Protein AF-A0A1F6AMZ7-F1 (afdb_monomer_lite)

Sequence (471 aa):
MKKYFYLTILILAIAGVLDSAYLTYEHYVNSIPFCSTYFPFLDCGKVLRSQYSQVYGIPLAVLGLIHYFFLTVIIFITIIMSGRTRFRWILGYILIVQSAIGALVSVYLMYLQIFLIGSICLYCTLSAIISMTLFLLVQWKLSLERKEFFILTSGLIYQKIIKPVLFLINAEIIHETITTIGEILGMVGPAKWFIQYLMKTENPSLRQKIAGIDFPAPIGLSAGFDYEAKLTQILPSLGFGFGTVGTITNLPYEGNPPPLLGRLPKSRSLMVNKGFKNMGAKKIIEKLGKYNFDIPIGISIGRTNSRKLITLDESIIDIISAFSLFEKSSVKHAYYELNISCPNLYGSISFYPPGYLNLLLKALAKLDVKRPVFVKMPIEKSDEDVFKMLKVIVEFKFIKGVIFGNLQKDRKDPSLDQEEVRKFPVGNFSGKPCEKRSNELIKLCYKKYGKRLIIIGCGGVFSAEDAYQKI

Radius of gyration: 29.97 Å; chains: 1; bounding box: 65×43×90 Å

Structure (mmCIF, N/CA/C/O backbone):
data_AF-A0A1F6AMZ7-F1
#
_entry.id   AF-A0A1F6AMZ7-F1
#
loop_
_atom_site.group_PDB
_atom_site.id
_atom_site.type_symbol
_atom_site.label_atom_id
_atom_site.label_alt_id
_atom_site.label_comp_id
_atom_site.label_asym_id
_atom_site.label_entity_id
_atom_site.label_seq_id
_atom_site.pdbx_PDB_ins_code
_atom_site.Cartn_x
_atom_site.Cartn_y
_atom_site.Cartn_z
_atom_site.occupancy
_atom_site.B_iso_or_equiv
_atom_site.auth_seq_id
_atom_site.auth_comp_id
_atom_site.auth_asym_id
_atom_site.auth_atom_id
_atom_site.pdbx_PDB_model_num
ATOM 1 N N . MET A 1 1 ? -6.247 -12.306 -29.909 1.00 59.34 1 MET A N 1
ATOM 2 C CA . MET A 1 1 ? -5.557 -10.992 -29.852 1.00 59.34 1 MET A CA 1
ATOM 3 C C . MET A 1 1 ? -4.048 -11.086 -29.594 1.00 59.34 1 MET A C 1
ATOM 5 O O . MET A 1 1 ? -3.309 -10.554 -30.408 1.00 59.34 1 MET A O 1
ATOM 9 N N . LYS A 1 2 ? -3.546 -11.775 -28.548 1.00 73.69 2 LYS A N 1
ATOM 10 C CA . LYS A 1 2 ? -2.084 -11.837 -28.290 1.00 73.69 2 LYS A CA 1
ATOM 11 C C . LYS A 1 2 ? -1.262 -12.559 -29.385 1.00 73.69 2 LYS A C 1
ATOM 13 O O . LYS A 1 2 ? -0.133 -12.158 -29.624 1.00 73.69 2 LYS A O 1
ATOM 18 N N . LYS A 1 3 ? -1.817 -13.559 -30.090 1.00 79.88 3 LYS A N 1
ATOM 19 C CA . LYS A 1 3 ? -1.114 -14.290 -31.173 1.00 79.88 3 LYS A CA 1
ATOM 20 C C . LYS A 1 3 ? -0.708 -13.384 -32.346 1.00 79.88 3 LYS A C 1
ATOM 22 O O . LYS A 1 3 ? 0.444 -13.413 -32.756 1.00 79.88 3 LYS A O 1
ATOM 27 N N . TYR A 1 4 ? -1.629 -12.547 -32.830 1.00 88.12 4 TYR A N 1
ATOM 28 C CA . TYR A 1 4 ? -1.349 -11.600 -33.915 1.00 88.12 4 TYR A CA 1
ATOM 29 C C . TYR A 1 4 ? -0.298 -10.564 -33.516 1.00 88.12 4 TYR A C 1
ATOM 31 O O . TYR A 1 4 ? 0.581 -10.272 -34.310 1.00 88.12 4 TYR A O 1
ATOM 39 N N . PHE A 1 5 ? -0.323 -10.091 -32.265 1.00 92.94 5 PHE A N 1
ATOM 40 C CA . PHE A 1 5 ? 0.708 -9.189 -31.749 1.00 92.94 5 PHE A CA 1
ATOM 41 C C . PHE A 1 5 ? 2.119 -9.787 -31.855 1.00 92.94 5 PHE A C 1
ATOM 43 O O . PHE A 1 5 ? 2.998 -9.138 -32.415 1.00 92.94 5 PHE A O 1
ATOM 50 N N . TYR A 1 6 ? 2.328 -11.017 -31.365 1.00 92.69 6 TYR A N 1
ATOM 51 C CA . TYR A 1 6 ? 3.646 -11.659 -31.442 1.00 92.69 6 TYR A CA 1
ATOM 52 C C . TYR A 1 6 ? 4.086 -11.917 -32.886 1.00 92.69 6 TYR A C 1
ATOM 54 O O . TYR A 1 6 ? 5.260 -11.756 -33.194 1.00 92.69 6 TYR A O 1
ATOM 62 N N . LEU A 1 7 ? 3.152 -12.257 -33.780 1.00 94.12 7 LEU A N 1
ATOM 63 C CA . LEU A 1 7 ? 3.449 -12.410 -35.203 1.00 94.12 7 LEU A CA 1
ATOM 64 C C . LEU A 1 7 ? 3.881 -11.080 -35.843 1.00 94.12 7 LEU A C 1
ATOM 66 O O . LEU A 1 7 ? 4.861 -11.053 -36.577 1.00 94.12 7 LEU A O 1
ATOM 70 N N . THR A 1 8 ? 3.203 -9.972 -35.533 1.00 95.81 8 THR A N 1
ATOM 71 C CA . THR A 1 8 ? 3.568 -8.643 -36.047 1.00 95.81 8 THR A CA 1
ATOM 72 C C . THR A 1 8 ? 4.978 -8.240 -35.624 1.00 95.81 8 THR A C 1
ATOM 74 O O . THR A 1 8 ? 5.777 -7.845 -36.468 1.00 95.81 8 THR A O 1
ATOM 77 N N . ILE A 1 9 ? 5.314 -8.367 -34.335 1.00 96.75 9 ILE A N 1
ATOM 78 C CA . ILE A 1 9 ? 6.665 -8.018 -33.869 1.00 96.75 9 ILE A CA 1
ATOM 79 C C . ILE A 1 9 ? 7.727 -9.000 -34.384 1.00 96.75 9 ILE A C 1
ATOM 81 O O . ILE A 1 9 ? 8.869 -8.595 -34.572 1.00 96.75 9 ILE A O 1
ATOM 85 N N . LEU A 1 10 ? 7.364 -10.258 -34.670 1.00 97.25 10 LEU A N 1
ATOM 86 C CA . LEU A 1 10 ? 8.264 -11.222 -35.305 1.00 97.25 10 LEU A CA 1
ATOM 87 C C . LEU A 1 10 ? 8.623 -10.792 -36.731 1.00 97.25 10 LEU A C 1
ATOM 89 O O . LEU A 1 10 ? 9.796 -10.794 -37.085 1.00 97.25 10 LEU A O 1
ATOM 93 N N . ILE A 1 11 ? 7.632 -10.382 -37.529 1.00 97.94 11 ILE A N 1
ATOM 94 C CA . ILE A 1 11 ? 7.850 -9.898 -38.901 1.00 97.94 11 ILE A CA 1
ATOM 95 C C . ILE A 1 11 ? 8.767 -8.670 -38.894 1.00 97.94 11 ILE A C 1
ATOM 97 O O . ILE A 1 11 ? 9.718 -8.614 -39.668 1.00 97.94 11 ILE A O 1
ATOM 101 N N . LEU A 1 12 ? 8.522 -7.714 -37.992 1.00 97.81 12 LEU A N 1
ATOM 102 C CA . LEU A 1 12 ? 9.370 -6.528 -37.841 1.00 97.81 12 LEU A CA 1
ATOM 103 C C . LEU A 1 12 ? 10.809 -6.889 -37.443 1.00 97.81 12 LEU A C 1
ATOM 105 O O . LEU A 1 12 ? 11.751 -6.349 -38.015 1.00 97.81 12 LEU A O 1
ATOM 109 N N . ALA A 1 13 ? 10.988 -7.815 -36.496 1.00 97.94 13 ALA A N 1
ATOM 110 C CA . ALA A 1 13 ? 12.316 -8.265 -36.084 1.00 97.94 13 ALA A CA 1
ATOM 111 C C . ALA A 1 13 ? 13.064 -8.966 -37.231 1.00 97.94 13 ALA A C 1
ATOM 113 O O . ALA A 1 13 ? 14.236 -8.675 -37.450 1.00 97.94 13 ALA A O 1
ATOM 114 N N . ILE A 1 14 ? 12.383 -9.810 -38.015 1.00 98.38 14 ILE A N 1
ATOM 115 C CA . ILE A 1 14 ? 12.956 -10.445 -39.213 1.00 98.38 14 ILE A CA 1
ATOM 116 C C . ILE A 1 14 ? 13.334 -9.392 -40.261 1.00 98.38 14 ILE A C 1
ATOM 118 O O . ILE A 1 14 ? 14.411 -9.480 -40.842 1.00 98.38 14 ILE A O 1
ATOM 122 N N . ALA A 1 15 ? 12.504 -8.369 -40.479 1.00 98.25 15 ALA A N 1
ATOM 123 C CA . ALA A 1 15 ? 12.845 -7.274 -41.386 1.00 98.25 15 ALA A CA 1
ATOM 124 C C . ALA A 1 15 ? 14.123 -6.543 -40.933 1.00 98.25 15 ALA A C 1
ATOM 126 O O . ALA A 1 15 ? 14.990 -6.264 -41.755 1.00 98.25 15 ALA A O 1
ATOM 127 N N . GLY A 1 16 ? 14.281 -6.319 -39.623 1.00 97.94 16 GLY A N 1
ATOM 128 C CA . GLY A 1 16 ? 15.509 -5.768 -39.042 1.00 97.94 16 GLY A CA 1
ATOM 129 C C . GLY A 1 16 ? 16.733 -6.677 -39.223 1.00 97.94 16 GLY A C 1
ATOM 130 O O . GLY A 1 16 ? 17.822 -6.179 -39.509 1.00 97.94 16 GLY A O 1
ATOM 131 N N . VAL A 1 17 ? 16.561 -8.005 -39.121 1.00 98.44 17 VAL A N 1
ATOM 132 C CA . VAL A 1 17 ? 17.614 -8.988 -39.444 1.00 98.44 17 VAL A CA 1
ATOM 133 C C . VAL A 1 17 ? 18.046 -8.851 -40.900 1.00 98.44 17 VAL A C 1
ATOM 135 O O . VAL A 1 17 ? 19.241 -8.780 -41.157 1.00 98.44 17 VAL A O 1
ATOM 138 N N . LEU A 1 18 ? 17.099 -8.795 -41.842 1.00 98.12 18 LEU A N 1
ATOM 139 C CA . LEU A 1 18 ? 17.401 -8.687 -43.273 1.00 98.12 18 LEU A CA 1
ATOM 140 C C . LEU A 1 18 ? 18.119 -7.372 -43.608 1.00 98.12 18 LEU A C 1
ATOM 142 O O . LEU A 1 18 ? 19.132 -7.396 -44.301 1.00 98.12 18 LEU A O 1
ATOM 146 N N . ASP A 1 19 ? 17.634 -6.252 -43.067 1.00 96.56 19 ASP A N 1
ATOM 147 C CA . ASP A 1 19 ? 18.246 -4.927 -43.216 1.00 96.56 19 ASP A CA 1
ATOM 148 C C . ASP A 1 19 ? 19.687 -4.902 -42.682 1.00 96.56 19 ASP A C 1
ATOM 150 O O . ASP A 1 19 ? 20.627 -4.533 -43.389 1.00 96.56 19 ASP A O 1
ATOM 154 N N . SER A 1 20 ? 19.888 -5.391 -41.455 1.00 96.56 20 SER A N 1
ATOM 155 C CA . SER A 1 20 ? 21.212 -5.402 -40.827 1.00 96.56 20 SER A CA 1
ATOM 156 C C . SER A 1 20 ? 22.161 -6.395 -41.499 1.00 96.56 20 SER A C 1
ATOM 158 O O . SER A 1 20 ? 23.334 -6.085 -41.670 1.00 96.56 20 SER A O 1
ATOM 160 N N . ALA A 1 21 ? 21.668 -7.561 -41.932 1.00 97.00 21 ALA A N 1
ATOM 161 C CA . ALA A 1 21 ? 22.461 -8.545 -42.666 1.00 97.00 21 ALA A CA 1
ATOM 162 C C . ALA A 1 21 ? 22.938 -7.997 -44.016 1.00 97.00 21 ALA A C 1
ATOM 164 O O . ALA A 1 21 ? 24.099 -8.198 -44.373 1.00 97.00 21 ALA A O 1
ATOM 165 N N . TYR A 1 22 ? 22.075 -7.271 -44.733 1.00 95.19 22 TYR A N 1
ATOM 166 C CA . TYR A 1 22 ? 22.444 -6.601 -45.976 1.00 95.19 22 TYR A CA 1
ATOM 167 C C . TYR A 1 22 ? 23.560 -5.571 -45.744 1.00 95.19 22 TYR A C 1
ATOM 169 O O . TYR A 1 22 ? 24.599 -5.631 -46.399 1.00 95.19 22 TYR A O 1
ATOM 177 N N . LEU A 1 23 ? 23.409 -4.692 -44.747 1.00 93.50 23 LEU A N 1
ATOM 178 C CA . LEU A 1 23 ? 24.445 -3.714 -44.399 1.00 93.50 23 LEU A CA 1
ATOM 179 C C . LEU A 1 23 ? 25.755 -4.362 -43.927 1.00 93.50 23 LEU A C 1
ATOM 181 O O . LEU A 1 23 ? 26.838 -3.861 -44.227 1.00 93.50 23 LEU A O 1
ATOM 185 N N . THR A 1 24 ? 25.674 -5.475 -43.195 1.00 94.31 24 THR A N 1
ATOM 186 C CA . THR A 1 24 ? 26.849 -6.256 -42.794 1.00 94.31 24 THR A CA 1
ATOM 187 C C . THR A 1 24 ? 27.575 -6.815 -44.014 1.00 94.31 24 THR A C 1
ATOM 189 O O . THR A 1 24 ? 28.797 -6.702 -44.088 1.00 94.31 24 THR A O 1
ATOM 192 N N . TYR A 1 25 ? 26.846 -7.387 -44.973 1.00 94.38 25 TYR A N 1
ATOM 193 C CA . TYR A 1 25 ? 27.423 -7.911 -46.209 1.00 94.38 25 TYR A CA 1
ATOM 194 C C . TYR A 1 25 ? 28.132 -6.812 -47.013 1.00 94.38 25 TYR A C 1
ATOM 196 O O . TYR A 1 25 ? 29.305 -6.960 -47.353 1.00 94.38 25 TYR A O 1
ATOM 204 N N . GLU A 1 26 ? 27.461 -5.679 -47.236 1.00 90.19 26 GLU A N 1
ATOM 205 C CA . GLU A 1 26 ? 28.018 -4.533 -47.971 1.00 90.19 26 GLU A CA 1
ATOM 206 C C . GLU A 1 26 ? 29.304 -4.000 -47.319 1.00 90.19 26 GLU A C 1
ATOM 208 O O . GLU A 1 26 ? 30.283 -3.706 -48.009 1.00 90.19 26 GLU A O 1
ATOM 213 N N . HIS A 1 27 ? 29.339 -3.941 -45.981 1.00 89.19 27 HIS A N 1
ATOM 214 C CA . HIS A 1 27 ? 30.523 -3.518 -45.234 1.00 89.19 27 HIS A CA 1
ATOM 215 C C . HIS A 1 27 ? 31.737 -4.417 -45.505 1.00 89.19 27 HIS A C 1
ATOM 217 O O . HIS A 1 27 ? 32.823 -3.910 -45.776 1.00 89.19 27 HIS A O 1
ATOM 223 N N . TYR A 1 28 ? 31.569 -5.742 -45.466 1.00 91.06 28 TYR A N 1
ATOM 224 C CA . TYR A 1 28 ? 32.683 -6.680 -45.656 1.00 91.06 28 TYR A CA 1
ATOM 225 C C . TYR A 1 28 ? 33.122 -6.825 -47.116 1.00 91.06 28 TYR A C 1
ATOM 227 O O . TYR A 1 28 ? 34.290 -7.111 -47.377 1.00 91.06 28 TYR A O 1
ATOM 235 N N . VAL A 1 29 ? 32.218 -6.593 -48.069 1.00 91.31 29 VAL A N 1
ATOM 236 C CA . VAL A 1 29 ? 32.534 -6.601 -49.507 1.00 91.31 29 VAL A CA 1
ATOM 237 C C . VAL A 1 29 ? 33.046 -5.228 -49.982 1.00 91.31 29 VAL A C 1
ATOM 239 O O . VAL A 1 29 ? 33.432 -5.077 -51.137 1.00 91.31 29 VAL A O 1
ATOM 242 N N . ASN A 1 30 ? 33.111 -4.227 -49.092 1.00 82.44 30 ASN A N 1
ATOM 243 C CA . ASN A 1 30 ? 33.501 -2.844 -49.395 1.00 82.44 30 ASN A CA 1
ATOM 244 C C . ASN A 1 30 ? 32.674 -2.207 -50.530 1.00 82.44 30 ASN A C 1
ATOM 246 O O . ASN A 1 30 ? 33.158 -1.334 -51.258 1.00 82.44 30 ASN A O 1
ATOM 250 N N . SER A 1 31 ? 31.419 -2.631 -50.679 1.00 81.38 31 SER A N 1
ATOM 251 C CA . SER A 1 31 ? 30.503 -2.114 -51.697 1.00 81.38 31 SER A CA 1
ATOM 252 C C . SER A 1 31 ? 29.875 -0.787 -51.256 1.00 81.38 31 SER A C 1
ATOM 254 O O . SER A 1 31 ? 29.927 -0.387 -50.089 1.00 81.38 31 SER A O 1
ATOM 256 N N . ILE A 1 32 ? 29.395 -0.017 -52.235 1.00 73.00 32 ILE A N 1
ATOM 257 C CA . ILE A 1 32 ? 28.671 1.230 -51.994 1.00 73.00 32 ILE A CA 1
ATOM 258 C C . ILE A 1 32 ? 27.179 0.882 -52.034 1.00 73.00 32 ILE A C 1
ATOM 260 O O . ILE A 1 32 ? 26.713 0.458 -53.095 1.00 73.00 32 ILE A O 1
ATOM 264 N N . PRO A 1 33 ? 26.419 1.100 -50.946 1.00 76.12 33 PRO A N 1
ATOM 265 C CA . PRO A 1 33 ? 24.987 0.863 -50.969 1.00 76.12 33 PRO A CA 1
ATOM 266 C C . PRO A 1 33 ? 24.316 1.697 -52.061 1.00 76.12 33 PRO A C 1
ATOM 268 O O . PRO A 1 33 ? 24.706 2.829 -52.340 1.00 76.12 33 PRO A O 1
ATOM 271 N N . PHE A 1 34 ? 23.226 1.178 -52.619 1.00 71.44 34 PHE A N 1
ATOM 272 C CA . PHE A 1 34 ? 22.503 1.801 -53.737 1.00 71.44 34 PHE A CA 1
ATOM 273 C C . PHE A 1 34 ? 22.092 3.279 -53.514 1.00 71.44 34 PHE A C 1
ATOM 275 O O . PHE A 1 34 ? 21.894 4.030 -54.464 1.00 71.44 34 PHE A O 1
ATOM 282 N N . CYS A 1 35 ? 21.987 3.723 -52.259 1.00 72.38 35 CYS A N 1
ATOM 283 C CA . CYS A 1 35 ? 21.516 5.050 -51.858 1.00 72.38 35 CYS A CA 1
ATOM 284 C C . CYS A 1 35 ? 22.668 5.988 -51.415 1.00 72.38 35 CYS A C 1
ATOM 286 O O . CYS A 1 35 ? 22.560 6.704 -50.421 1.00 72.38 35 CYS A O 1
ATOM 288 N N . SER A 1 36 ? 23.806 5.955 -52.115 1.00 67.25 36 SER A N 1
ATOM 289 C CA . SER A 1 36 ? 25.000 6.756 -51.779 1.00 67.25 36 SER A CA 1
ATOM 290 C C . SER A 1 36 ? 25.311 7.908 -52.742 1.00 67.25 36 SER A C 1
ATOM 292 O O . SER A 1 36 ? 26.277 8.625 -52.520 1.00 67.25 36 SER A O 1
ATOM 294 N N . THR A 1 37 ? 24.551 8.095 -53.826 1.00 62.78 37 THR A N 1
ATOM 295 C CA . THR A 1 37 ? 24.980 8.990 -54.925 1.00 62.78 37 THR A CA 1
ATOM 296 C C . THR A 1 37 ? 23.936 9.991 -55.418 1.00 62.78 37 THR A C 1
ATOM 298 O O . THR A 1 37 ? 24.244 10.772 -56.314 1.00 62.78 37 THR A O 1
ATOM 301 N N . TYR A 1 38 ? 22.724 10.017 -54.853 1.00 60.34 38 TYR A N 1
ATOM 302 C CA . TYR A 1 38 ? 21.609 10.739 -55.483 1.00 60.34 38 TYR A CA 1
ATOM 303 C C . TYR A 1 38 ? 21.206 12.068 -54.819 1.00 60.34 38 TYR A C 1
ATOM 305 O O . TYR A 1 38 ? 20.683 12.928 -55.524 1.00 60.34 38 TYR A O 1
ATOM 313 N N . PHE A 1 39 ? 21.462 12.298 -53.520 1.00 70.19 39 PHE A N 1
ATOM 314 C CA . PHE A 1 39 ? 21.089 13.559 -52.852 1.00 70.19 39 PHE A CA 1
ATOM 315 C C . PHE A 1 39 ? 22.089 13.989 -51.756 1.00 70.19 39 PHE A C 1
ATOM 317 O O . PHE A 1 39 ? 22.514 13.144 -50.972 1.00 70.19 39 PHE A O 1
ATOM 324 N N . PRO A 1 40 ? 22.397 15.298 -51.597 1.00 72.50 40 PRO A N 1
ATOM 325 C CA . PRO A 1 40 ? 23.421 15.789 -50.655 1.00 72.50 40 PRO A CA 1
ATOM 326 C C . PRO A 1 40 ? 23.196 15.408 -49.182 1.00 72.50 40 PRO A C 1
ATOM 328 O O . PRO A 1 40 ? 24.144 15.279 -48.410 1.00 72.50 40 PRO A O 1
ATOM 331 N N . PHE A 1 41 ? 21.932 15.238 -48.785 1.00 82.12 41 PHE A N 1
ATOM 332 C CA . PHE A 1 41 ? 21.536 14.893 -47.418 1.00 82.12 41 PHE A CA 1
ATOM 333 C C . PHE A 1 41 ? 21.147 13.415 -47.246 1.00 82.12 41 PHE A C 1
ATOM 335 O O . PHE A 1 41 ? 20.951 12.982 -46.113 1.00 82.12 41 PHE A O 1
ATOM 342 N N . LEU A 1 42 ? 21.059 12.635 -48.330 1.00 87.19 42 LEU A N 1
ATOM 343 C CA . LEU A 1 42 ? 20.692 11.215 -48.315 1.00 87.19 42 LEU A CA 1
ATOM 344 C C . LEU A 1 42 ? 21.822 10.406 -48.964 1.00 87.19 42 LEU A C 1
ATOM 346 O O . LEU A 1 42 ? 21.791 10.108 -50.157 1.00 87.19 42 LEU A O 1
ATOM 350 N N . ASP A 1 43 ? 22.834 10.099 -48.155 1.00 89.38 43 ASP A N 1
ATOM 351 C CA . ASP A 1 43 ? 24.032 9.374 -48.570 1.00 89.38 43 ASP A CA 1
ATOM 352 C C . ASP A 1 43 ? 24.363 8.294 -47.535 1.00 89.38 43 ASP A C 1
ATOM 354 O O . ASP A 1 43 ? 24.942 8.543 -46.471 1.00 89.38 43 ASP A O 1
ATOM 358 N N . CYS A 1 44 ? 24.003 7.056 -47.873 1.00 89.31 44 CYS A N 1
ATOM 359 C CA . CYS A 1 44 ? 24.291 5.892 -47.044 1.00 89.31 44 CYS A CA 1
ATOM 360 C C . CYS A 1 44 ? 25.796 5.614 -46.935 1.00 89.31 44 CYS A C 1
ATOM 362 O O . CYS A 1 44 ? 26.254 5.106 -45.916 1.00 89.31 44 CYS A O 1
ATOM 364 N N . GLY A 1 45 ? 26.576 5.957 -47.962 1.00 87.94 45 GLY A N 1
ATOM 365 C CA . GLY A 1 45 ? 28.010 5.684 -48.019 1.00 87.94 45 GLY A CA 1
ATOM 366 C C . GLY A 1 45 ? 28.767 6.569 -47.040 1.00 87.94 45 GLY A C 1
ATOM 367 O O . GLY A 1 45 ? 29.578 6.072 -46.258 1.00 87.94 45 GLY A O 1
ATOM 368 N N . LYS A 1 46 ? 28.433 7.863 -47.013 1.00 88.44 46 LYS A N 1
ATOM 369 C CA . LYS A 1 46 ? 28.985 8.820 -46.047 1.00 88.44 46 LYS A CA 1
ATOM 370 C C . LYS A 1 46 ? 28.692 8.425 -44.598 1.00 88.44 46 LYS A C 1
ATOM 372 O O . LYS A 1 46 ? 29.564 8.553 -43.742 1.00 88.44 46 LYS A O 1
ATOM 377 N N . VAL A 1 47 ? 27.501 7.894 -44.315 1.00 90.88 47 VAL A N 1
ATOM 378 C CA . VAL A 1 47 ? 27.147 7.408 -42.971 1.00 90.88 47 VAL A CA 1
ATOM 379 C C . VAL A 1 47 ? 27.904 6.125 -42.615 1.00 90.88 47 VAL A C 1
ATOM 381 O O . VAL A 1 47 ? 28.537 6.060 -41.560 1.00 90.88 47 VAL A O 1
ATOM 384 N N . LEU A 1 48 ? 27.880 5.115 -43.490 1.00 90.38 48 LEU A N 1
ATOM 385 C CA . LEU A 1 48 ? 28.454 3.789 -43.221 1.00 90.38 48 LEU A CA 1
ATOM 386 C C . LEU A 1 48 ? 29.986 3.752 -43.241 1.00 90.38 48 LEU A C 1
ATOM 388 O O . LEU A 1 48 ? 30.565 2.802 -42.729 1.00 90.38 48 LEU A O 1
ATOM 392 N N . ARG A 1 49 ? 30.644 4.767 -43.811 1.00 88.69 49 ARG A N 1
ATOM 393 C CA . ARG A 1 49 ? 32.109 4.935 -43.774 1.00 88.69 49 ARG A CA 1
ATOM 394 C C . ARG A 1 49 ? 32.571 5.979 -42.762 1.00 88.69 49 ARG A C 1
ATOM 396 O O . ARG A 1 49 ? 33.764 6.248 -42.658 1.00 88.69 49 ARG A O 1
ATOM 403 N N . SER A 1 50 ? 31.643 6.588 -42.028 1.00 91.06 50 SER A N 1
ATOM 404 C CA . SER A 1 50 ? 31.999 7.539 -40.979 1.00 91.06 50 SER A CA 1
ATOM 405 C C . SER A 1 50 ? 32.770 6.846 -39.854 1.00 91.06 50 SER A C 1
ATOM 407 O O . SER A 1 50 ? 32.621 5.643 -39.624 1.00 91.06 50 SER A O 1
ATOM 409 N N . GLN A 1 51 ? 33.525 7.624 -39.078 1.00 91.38 51 GLN A N 1
ATOM 410 C CA . GLN A 1 51 ? 34.186 7.144 -37.856 1.00 91.38 51 GLN A CA 1
ATOM 411 C C . GLN A 1 51 ? 33.216 6.522 -36.833 1.00 91.38 51 GLN A C 1
ATOM 413 O O . GLN A 1 51 ? 33.636 5.763 -35.968 1.00 91.38 51 GLN A O 1
ATOM 418 N N . TYR A 1 52 ? 31.919 6.827 -36.937 1.00 91.88 52 TYR A N 1
ATOM 419 C CA . TYR A 1 52 ? 30.877 6.317 -36.048 1.00 91.88 52 TYR A CA 1
ATOM 420 C C . TYR A 1 52 ? 30.281 4.981 -36.506 1.00 91.88 52 TYR A C 1
ATOM 422 O O . TYR A 1 52 ? 29.445 4.423 -35.806 1.00 91.88 52 TYR A O 1
ATOM 430 N N . SER A 1 53 ? 30.671 4.464 -37.674 1.00 89.88 53 SER A N 1
ATOM 431 C CA . SER A 1 53 ? 30.130 3.220 -38.246 1.00 89.88 53 SER A CA 1
ATOM 432 C C . SER A 1 53 ? 30.598 1.945 -37.533 1.00 89.88 53 SER A C 1
ATOM 434 O O . SER A 1 53 ? 30.044 0.865 -37.766 1.00 89.88 53 SER A O 1
ATOM 436 N N . GLN A 1 54 ? 31.591 2.061 -36.649 1.00 92.06 54 GLN A N 1
ATOM 437 C CA . GLN A 1 54 ? 32.165 0.960 -35.887 1.00 92.06 54 GLN A CA 1
ATOM 438 C C . GLN A 1 54 ? 32.305 1.329 -34.408 1.00 92.06 54 GLN A C 1
ATOM 440 O O . GLN A 1 54 ? 32.557 2.478 -34.053 1.00 92.06 54 GLN A O 1
ATOM 445 N N . VAL A 1 55 ? 32.189 0.328 -33.539 1.00 92.25 55 VAL A N 1
ATOM 446 C CA . VAL A 1 55 ? 32.435 0.447 -32.098 1.00 92.25 55 VAL A CA 1
ATOM 447 C C . VAL A 1 55 ? 33.456 -0.618 -31.718 1.00 92.25 55 VAL A C 1
ATOM 449 O O . VAL A 1 55 ? 33.208 -1.804 -31.912 1.00 92.25 55 VAL A O 1
ATOM 452 N N . TYR A 1 56 ? 34.629 -0.199 -31.230 1.00 90.62 56 TYR A N 1
ATOM 453 C CA . TYR A 1 56 ? 35.769 -1.089 -30.949 1.00 90.62 56 TYR A CA 1
ATOM 454 C C . TYR A 1 56 ? 36.137 -2.019 -32.126 1.00 90.62 56 TYR A C 1
ATOM 456 O O . TYR A 1 56 ? 36.449 -3.190 -31.932 1.00 90.62 56 TYR A O 1
ATOM 464 N N . GLY A 1 57 ? 36.061 -1.508 -33.361 1.00 88.31 57 GLY A N 1
ATOM 465 C CA . GLY A 1 57 ? 36.353 -2.271 -34.583 1.00 88.31 57 GLY A CA 1
ATOM 466 C C . GLY A 1 57 ? 35.233 -3.212 -35.042 1.00 88.31 57 GLY A C 1
ATOM 467 O O . GLY A 1 57 ? 35.372 -3.860 -36.076 1.00 88.31 57 GLY A O 1
ATOM 468 N N . ILE A 1 58 ? 34.109 -3.281 -34.320 1.00 93.25 58 ILE A N 1
ATOM 469 C CA . ILE A 1 58 ? 32.935 -4.060 -34.726 1.00 93.25 58 ILE A CA 1
ATOM 470 C C . ILE A 1 58 ? 31.981 -3.152 -35.513 1.00 93.25 58 ILE A C 1
ATOM 472 O O . ILE A 1 58 ? 31.568 -2.115 -34.982 1.00 93.25 58 ILE A O 1
ATOM 476 N N . PRO A 1 59 ? 31.576 -3.522 -36.742 1.00 94.31 59 PRO A N 1
ATOM 477 C CA . PRO A 1 59 ? 30.606 -2.747 -37.509 1.00 94.31 59 PRO A CA 1
ATOM 478 C C . PRO A 1 59 ? 29.253 -2.671 -36.801 1.00 94.31 59 PRO A C 1
ATOM 480 O O . PRO A 1 59 ? 28.717 -3.686 -36.352 1.00 94.31 59 PRO A O 1
ATOM 483 N N . LEU A 1 60 ? 28.647 -1.481 -36.760 1.00 94.31 60 LEU A N 1
ATOM 484 C CA . LEU A 1 60 ? 27.322 -1.285 -36.160 1.00 94.31 60 LEU A CA 1
ATOM 485 C C . LEU A 1 60 ? 26.249 -2.184 -36.793 1.00 94.31 60 LEU A C 1
ATOM 487 O O . LEU A 1 60 ? 25.361 -2.656 -36.087 1.00 94.31 60 LEU A O 1
ATOM 491 N N . ALA A 1 61 ? 26.355 -2.473 -38.094 1.00 94.00 61 ALA A N 1
ATOM 492 C CA . ALA A 1 61 ? 25.456 -3.394 -38.790 1.00 94.00 61 ALA A CA 1
ATOM 493 C C . ALA A 1 61 ? 25.493 -4.814 -38.190 1.00 94.00 61 ALA A C 1
ATOM 495 O O . ALA A 1 61 ? 24.450 -5.440 -38.025 1.00 94.00 61 ALA A O 1
ATOM 496 N N . VAL A 1 62 ? 26.674 -5.292 -37.768 1.00 96.31 62 VAL A N 1
ATOM 497 C CA . VAL A 1 62 ? 26.825 -6.597 -37.097 1.00 96.31 62 VAL A CA 1
ATOM 498 C C . VAL A 1 62 ? 26.138 -6.583 -35.732 1.00 96.31 62 VAL A C 1
ATOM 500 O O . VAL A 1 62 ? 25.426 -7.525 -35.387 1.00 96.31 62 VAL A O 1
ATOM 503 N N . LEU A 1 63 ? 26.298 -5.503 -34.961 1.00 96.38 63 LEU A N 1
ATOM 504 C CA . LEU A 1 63 ? 25.614 -5.353 -33.672 1.00 96.38 63 LEU A CA 1
ATOM 505 C C . LEU A 1 63 ? 24.087 -5.303 -33.844 1.00 96.38 63 LEU A C 1
ATOM 507 O O . LEU A 1 63 ? 23.364 -5.939 -33.076 1.00 96.38 63 LEU A O 1
ATOM 511 N N . GLY A 1 64 ? 23.603 -4.608 -34.879 1.00 96.50 64 GLY A N 1
ATOM 512 C CA . GLY A 1 64 ? 22.192 -4.596 -35.269 1.00 96.50 64 GLY A CA 1
ATOM 513 C C . GLY A 1 64 ? 21.675 -5.991 -35.623 1.00 96.50 64 GLY A C 1
ATOM 514 O O . GLY A 1 64 ? 20.645 -6.419 -35.102 1.00 96.50 64 GLY A O 1
ATOM 515 N N . LEU A 1 65 ? 22.433 -6.747 -36.424 1.00 97.81 65 LEU A N 1
ATOM 516 C CA . LEU A 1 65 ? 22.097 -8.118 -36.806 1.00 97.81 65 LEU A CA 1
ATOM 517 C C . LEU A 1 65 ? 21.973 -9.033 -35.582 1.00 97.81 65 LEU A C 1
ATOM 519 O O . LEU A 1 65 ? 20.972 -9.738 -35.442 1.00 97.81 65 LEU A O 1
ATOM 523 N N . ILE A 1 66 ? 22.945 -8.983 -34.664 1.00 97.75 66 ILE A N 1
ATOM 524 C CA . ILE A 1 66 ? 22.912 -9.746 -33.407 1.00 97.75 66 ILE A CA 1
ATOM 525 C C . ILE A 1 66 ? 21.667 -9.379 -32.589 1.00 97.75 66 ILE A C 1
ATOM 527 O O . ILE A 1 66 ? 20.965 -10.266 -32.099 1.00 97.75 66 ILE A O 1
ATOM 531 N N . HIS A 1 67 ? 21.365 -8.085 -32.464 1.00 97.62 67 HIS A N 1
ATOM 532 C CA . HIS A 1 67 ? 20.214 -7.600 -31.707 1.00 97.62 67 HIS A CA 1
ATOM 533 C C . HIS A 1 67 ? 18.877 -8.095 -32.282 1.00 97.62 67 HIS A C 1
ATOM 535 O O . HIS A 1 67 ? 18.069 -8.682 -31.555 1.00 97.62 67 HIS A O 1
ATOM 541 N N . TYR A 1 68 ? 18.639 -7.910 -33.584 1.00 98.25 68 TYR A N 1
ATOM 542 C CA . TYR A 1 68 ? 17.390 -8.342 -34.216 1.00 98.25 68 TYR A CA 1
ATOM 543 C C . TYR A 1 68 ? 17.256 -9.863 -34.274 1.00 98.25 68 TYR A C 1
ATOM 545 O O . TYR A 1 68 ? 16.150 -10.388 -34.107 1.00 98.25 68 TYR A O 1
ATOM 553 N N . PHE A 1 69 ? 18.364 -10.588 -34.446 1.00 98.25 69 PHE A N 1
ATOM 554 C CA . PHE A 1 69 ? 18.359 -12.045 -34.379 1.00 98.25 69 PHE A CA 1
ATOM 555 C C . PHE A 1 69 ? 17.968 -12.525 -32.977 1.00 98.25 69 PHE A C 1
ATOM 557 O O . PHE A 1 69 ? 17.071 -13.357 -32.835 1.00 98.25 69 PHE A O 1
ATOM 564 N N . PHE A 1 70 ? 18.557 -11.938 -31.931 1.00 98.06 70 PHE A N 1
ATOM 565 C CA . PHE A 1 70 ? 18.191 -12.235 -30.547 1.00 98.06 70 PHE A CA 1
ATOM 566 C C . PHE A 1 70 ? 16.703 -11.968 -30.278 1.00 98.06 70 PHE A C 1
ATOM 568 O O . PHE A 1 70 ? 16.007 -12.836 -29.749 1.00 98.06 70 PHE A O 1
ATOM 575 N N . LEU A 1 71 ? 16.182 -10.807 -30.693 1.00 97.12 71 LEU A N 1
ATOM 576 C CA . LEU A 1 71 ? 14.754 -10.494 -30.577 1.00 97.12 71 LEU A CA 1
ATOM 577 C C . LEU A 1 71 ? 13.881 -11.522 -31.305 1.00 97.12 71 LEU A C 1
ATOM 579 O O . LEU A 1 71 ? 12.910 -12.008 -30.727 1.00 97.12 71 LEU A O 1
ATOM 583 N N . THR A 1 72 ? 14.245 -11.898 -32.532 1.00 97.75 72 THR A N 1
ATOM 584 C CA . THR A 1 72 ? 13.531 -12.905 -33.333 1.00 97.75 72 THR A CA 1
ATOM 585 C C . THR A 1 72 ? 13.440 -14.237 -32.588 1.00 97.75 72 THR A C 1
ATOM 587 O O . THR A 1 72 ? 12.349 -14.795 -32.454 1.00 97.75 72 THR A O 1
ATOM 590 N N . VAL A 1 73 ? 14.556 -14.712 -32.024 1.00 96.62 73 VAL A N 1
ATOM 591 C CA . VAL A 1 73 ? 14.612 -15.956 -31.242 1.00 96.62 73 VAL A CA 1
ATOM 592 C C . VAL A 1 73 ? 13.719 -15.872 -30.001 1.00 96.62 73 VAL A C 1
ATOM 594 O O . VAL A 1 73 ? 12.909 -16.770 -29.769 1.00 96.62 73 VAL A O 1
ATOM 597 N N . ILE A 1 74 ? 13.796 -14.789 -29.221 1.00 95.56 74 ILE A N 1
ATOM 598 C CA . ILE A 1 74 ? 12.971 -14.629 -28.011 1.00 95.56 74 ILE A CA 1
ATOM 599 C C . ILE A 1 74 ? 11.478 -14.570 -28.355 1.00 95.56 74 ILE A C 1
ATOM 601 O O . ILE A 1 74 ? 10.663 -15.203 -27.675 1.00 95.56 74 ILE A O 1
ATOM 605 N N . ILE A 1 75 ? 11.096 -13.848 -29.414 1.00 94.75 75 ILE A N 1
ATOM 606 C CA . ILE A 1 75 ? 9.701 -13.769 -29.871 1.00 94.75 75 ILE A CA 1
ATOM 607 C C . ILE A 1 75 ? 9.213 -15.153 -30.312 1.00 94.75 75 ILE A C 1
ATOM 609 O O . ILE A 1 75 ? 8.132 -15.579 -29.902 1.00 94.75 75 ILE A O 1
ATOM 613 N N . PHE A 1 76 ? 10.020 -15.883 -31.084 1.00 93.75 76 PHE A N 1
ATOM 614 C CA . PHE A 1 76 ? 9.694 -17.229 -31.550 1.00 93.75 76 PHE A CA 1
ATOM 615 C C . PHE A 1 76 ? 9.492 -18.212 -30.387 1.00 93.75 76 PHE A C 1
ATOM 617 O O . PHE A 1 76 ? 8.459 -18.882 -30.310 1.00 93.75 76 PHE A O 1
ATOM 624 N N . ILE A 1 77 ? 10.412 -18.224 -29.416 1.00 92.25 77 ILE A N 1
ATOM 625 C CA . ILE A 1 77 ? 10.281 -19.028 -28.192 1.00 92.25 77 ILE A CA 1
ATOM 626 C C . ILE A 1 77 ? 9.007 -18.638 -27.430 1.00 92.25 77 ILE A C 1
ATOM 628 O O . ILE A 1 77 ? 8.267 -19.510 -26.974 1.00 92.25 77 ILE A O 1
ATOM 632 N N . THR A 1 78 ? 8.696 -17.342 -27.332 1.00 90.44 78 THR A N 1
ATOM 633 C CA . THR A 1 78 ? 7.482 -16.856 -26.651 1.00 90.44 78 THR A CA 1
ATOM 634 C C . THR A 1 78 ? 6.202 -17.381 -27.307 1.00 90.44 78 THR A C 1
ATOM 636 O O . THR A 1 78 ? 5.244 -17.711 -26.603 1.00 90.44 78 THR A O 1
ATOM 639 N N . ILE A 1 79 ? 6.178 -17.490 -28.640 1.00 89.69 79 ILE A N 1
ATOM 640 C CA . ILE A 1 79 ? 5.046 -18.045 -29.395 1.00 89.69 79 ILE A CA 1
ATOM 641 C C . ILE A 1 79 ? 4.882 -19.543 -29.101 1.00 89.69 79 ILE A C 1
ATOM 643 O O . ILE A 1 79 ? 3.768 -19.983 -28.811 1.00 89.69 79 ILE A O 1
ATOM 647 N N . ILE A 1 80 ? 5.975 -20.313 -29.120 1.00 88.62 80 ILE A N 1
ATOM 648 C CA . ILE A 1 80 ? 5.950 -21.766 -28.872 1.00 88.62 80 ILE A CA 1
ATOM 649 C C . ILE A 1 80 ? 5.565 -22.077 -27.422 1.00 88.62 80 ILE A C 1
ATOM 651 O O . ILE A 1 80 ? 4.764 -22.970 -27.153 1.00 88.62 80 ILE A O 1
ATOM 655 N N . MET A 1 81 ? 6.093 -21.317 -26.464 1.00 83.56 81 MET A N 1
ATOM 656 C CA . MET A 1 81 ? 5.906 -21.567 -25.033 1.00 83.56 81 MET A CA 1
ATOM 657 C C . MET A 1 81 ? 4.578 -21.038 -24.467 1.00 83.56 81 MET A C 1
ATOM 659 O O . MET A 1 81 ? 4.424 -20.965 -23.246 1.00 83.56 81 MET A O 1
ATOM 663 N N . SER A 1 82 ? 3.594 -20.693 -25.309 1.00 68.19 82 SER A N 1
ATOM 664 C CA . SER A 1 82 ? 2.352 -20.014 -24.900 1.00 68.19 82 SER A CA 1
ATOM 665 C C . SER A 1 82 ? 1.530 -20.734 -23.808 1.00 68.19 82 SER A C 1
ATOM 667 O O . SER A 1 82 ? 0.645 -20.103 -23.230 1.00 68.19 82 SER A O 1
ATOM 669 N N . GLY A 1 83 ? 1.806 -22.008 -23.498 1.00 64.50 83 GLY A N 1
ATOM 670 C CA . GLY A 1 83 ? 1.149 -22.774 -22.428 1.00 64.50 83 GLY A CA 1
ATOM 671 C C . GLY A 1 83 ? 1.821 -22.735 -21.043 1.00 64.50 83 GLY A C 1
ATOM 672 O O . GLY A 1 83 ? 1.184 -23.108 -20.063 1.00 64.50 83 GLY A O 1
ATOM 673 N N . ARG A 1 84 ? 3.082 -22.290 -20.910 1.00 69.75 84 ARG A N 1
ATOM 674 C CA . ARG A 1 84 ? 3.802 -22.267 -19.616 1.00 69.75 84 ARG A CA 1
ATOM 675 C C . ARG A 1 84 ? 3.849 -20.851 -19.045 1.00 69.75 84 ARG A C 1
ATOM 677 O O . ARG A 1 84 ? 4.644 -20.025 -19.487 1.00 69.75 84 ARG A O 1
ATOM 684 N N . THR A 1 85 ? 3.026 -20.581 -18.031 1.00 67.75 85 THR A N 1
ATOM 685 C CA . THR A 1 85 ? 2.818 -19.230 -17.480 1.00 67.75 85 THR A CA 1
ATOM 686 C C . THR A 1 85 ? 4.115 -18.576 -17.006 1.00 67.75 85 THR A C 1
ATOM 688 O O . THR A 1 85 ? 4.450 -17.513 -17.507 1.00 67.75 85 THR A O 1
ATOM 691 N N . ARG A 1 86 ? 4.902 -19.210 -16.126 1.00 75.50 86 ARG A N 1
ATOM 692 C CA . ARG A 1 86 ? 6.096 -18.585 -15.512 1.00 75.50 86 ARG A CA 1
ATOM 693 C C . ARG A 1 86 ? 7.178 -18.154 -16.513 1.00 75.50 86 ARG A C 1
ATOM 695 O O . ARG A 1 86 ? 7.667 -17.032 -16.434 1.00 75.50 86 ARG A O 1
ATOM 702 N N . PHE A 1 87 ? 7.547 -19.021 -17.457 1.00 79.06 87 PHE A N 1
ATOM 703 C CA . PHE A 1 87 ? 8.589 -18.715 -18.451 1.00 79.06 87 PHE A CA 1
ATOM 704 C C . PHE A 1 87 ? 8.178 -17.585 -19.393 1.00 79.06 87 PHE A C 1
ATOM 706 O O . PHE A 1 87 ? 8.999 -16.759 -19.783 1.00 79.06 87 PHE A O 1
ATOM 713 N N . ARG A 1 88 ? 6.886 -17.512 -19.709 1.00 81.06 88 ARG A N 1
ATOM 714 C CA . ARG A 1 88 ? 6.324 -16.483 -20.576 1.00 81.06 88 ARG A CA 1
ATOM 715 C C . ARG A 1 88 ? 6.507 -15.068 -20.010 1.00 81.06 88 ARG A C 1
ATOM 717 O O . ARG A 1 88 ? 6.768 -14.154 -20.785 1.00 81.06 88 ARG A O 1
ATOM 724 N N . TRP A 1 89 ? 6.413 -14.885 -18.690 1.00 84.06 89 TRP A N 1
ATOM 725 C CA . TRP A 1 89 ? 6.661 -13.582 -18.050 1.00 84.06 89 TRP A CA 1
ATOM 726 C C . TRP A 1 89 ? 8.122 -13.152 -18.186 1.00 84.06 89 TRP A C 1
ATOM 728 O O . TRP A 1 89 ? 8.390 -12.025 -18.587 1.00 84.06 89 TRP A O 1
ATOM 738 N N . ILE A 1 90 ? 9.062 -14.076 -17.957 1.00 88.81 90 ILE A N 1
ATOM 739 C CA . ILE A 1 90 ? 10.504 -13.813 -18.092 1.00 88.81 90 ILE A CA 1
ATOM 740 C C . ILE A 1 90 ? 10.846 -13.374 -19.521 1.00 88.81 90 ILE A C 1
ATOM 742 O O . ILE A 1 90 ? 11.535 -12.374 -19.709 1.00 88.81 90 ILE A O 1
ATOM 746 N N . LEU A 1 91 ? 10.324 -14.076 -20.532 1.00 91.38 91 LEU A N 1
ATOM 747 C CA . LEU A 1 91 ? 10.523 -13.698 -21.935 1.00 91.38 91 LEU A CA 1
ATOM 748 C C . LEU A 1 91 ? 9.917 -12.321 -22.240 1.00 91.38 91 LEU A C 1
ATOM 750 O O . LEU A 1 91 ? 10.541 -11.514 -22.923 1.00 91.38 91 LEU A O 1
ATOM 754 N N . GLY A 1 92 ? 8.743 -12.014 -21.678 1.00 92.12 92 GLY A N 1
ATOM 755 C CA . GLY A 1 92 ? 8.143 -10.681 -21.751 1.00 92.12 92 GLY A CA 1
ATOM 756 C C . GLY A 1 92 ? 9.059 -9.588 -21.193 1.00 92.12 92 GLY A C 1
ATOM 757 O O . GLY A 1 92 ? 9.231 -8.555 -21.837 1.00 92.12 92 GLY A O 1
ATOM 758 N N . TYR A 1 93 ? 9.702 -9.829 -20.047 1.00 93.50 93 TYR A N 1
ATOM 759 C CA . TYR A 1 93 ? 10.653 -8.887 -19.441 1.00 93.50 93 TYR A CA 1
ATOM 760 C C . TYR A 1 93 ? 11.873 -8.659 -20.335 1.00 93.50 93 TYR A C 1
ATOM 762 O O . TYR A 1 93 ? 12.267 -7.514 -20.553 1.00 93.50 93 TYR A O 1
ATOM 770 N N . ILE A 1 94 ? 12.423 -9.730 -20.918 1.00 94.38 94 ILE A N 1
ATOM 771 C CA . ILE A 1 94 ? 13.541 -9.640 -21.866 1.00 94.38 94 ILE A CA 1
ATOM 772 C C . ILE A 1 94 ? 13.146 -8.791 -23.082 1.00 94.38 94 ILE A C 1
ATOM 774 O O . ILE A 1 94 ? 13.897 -7.895 -23.459 1.00 94.38 94 ILE A O 1
ATOM 778 N N . LEU A 1 95 ? 11.960 -9.011 -23.661 1.00 95.62 95 LEU A N 1
ATOM 779 C CA . LEU A 1 95 ? 11.467 -8.223 -24.798 1.00 95.62 95 LEU A CA 1
ATOM 780 C C . LEU A 1 95 ? 11.304 -6.737 -24.455 1.00 95.62 95 LEU A C 1
ATOM 782 O O . LEU A 1 95 ? 11.676 -5.875 -25.252 1.00 95.62 95 LEU A O 1
ATOM 786 N N . ILE A 1 96 ? 10.776 -6.424 -23.270 1.00 95.31 96 ILE A N 1
ATOM 787 C CA . ILE A 1 96 ? 10.610 -5.044 -22.790 1.00 95.31 96 ILE A CA 1
ATOM 788 C C . ILE A 1 96 ? 11.966 -4.340 -22.683 1.00 95.31 96 ILE A C 1
ATOM 790 O O . ILE A 1 96 ? 12.104 -3.216 -23.163 1.00 95.31 96 ILE A O 1
ATOM 794 N N . VAL A 1 97 ? 12.964 -4.996 -22.086 1.00 96.00 97 VAL A N 1
ATOM 795 C CA . VAL A 1 97 ? 14.308 -4.423 -21.914 1.00 96.00 97 VAL A CA 1
ATOM 796 C C . VAL A 1 97 ? 15.014 -4.276 -23.259 1.00 96.00 97 VAL A C 1
ATOM 798 O O . VAL A 1 97 ? 15.514 -3.200 -23.572 1.00 96.00 97 VAL A O 1
ATOM 801 N N . GLN A 1 98 ? 15.020 -5.323 -24.083 1.00 96.88 98 GLN A N 1
ATOM 802 C CA . GLN A 1 98 ? 15.727 -5.300 -25.364 1.00 96.88 98 GLN A CA 1
ATOM 803 C C . GLN A 1 98 ? 15.127 -4.298 -26.344 1.00 96.88 98 GLN A C 1
ATOM 805 O O . GLN A 1 98 ? 15.869 -3.551 -26.970 1.00 96.88 98 GLN A O 1
ATOM 810 N N . SER A 1 99 ? 13.799 -4.216 -26.443 1.00 97.06 99 SER A N 1
ATOM 811 C CA . SER A 1 99 ? 13.168 -3.210 -27.303 1.00 97.06 99 SER A CA 1
ATOM 812 C C . SER A 1 99 ? 13.478 -1.776 -26.852 1.00 97.06 99 SER A C 1
ATOM 814 O O . SER A 1 99 ? 13.637 -0.897 -27.694 1.00 97.06 99 SER A O 1
ATOM 816 N N . ALA A 1 100 ? 13.632 -1.531 -25.543 1.00 96.75 100 ALA A N 1
ATOM 817 C CA . ALA A 1 100 ? 14.074 -0.234 -25.028 1.00 96.75 100 ALA A CA 1
ATOM 818 C C . ALA A 1 100 ? 15.542 0.066 -25.373 1.00 96.75 100 ALA A C 1
ATOM 820 O O . ALA A 1 100 ? 15.847 1.186 -25.775 1.00 96.75 100 ALA A O 1
ATOM 821 N N . ILE A 1 101 ? 16.435 -0.927 -25.270 1.00 97.31 101 ILE A N 1
ATOM 822 C CA . ILE A 1 101 ? 17.841 -0.794 -25.690 1.00 97.31 101 ILE A CA 1
ATOM 823 C C . ILE A 1 101 ? 17.915 -0.453 -27.181 1.00 97.31 101 ILE A C 1
ATOM 825 O O . ILE A 1 101 ? 18.568 0.525 -27.539 1.00 97.31 101 ILE A O 1
ATOM 829 N N . GLY A 1 102 ? 17.208 -1.206 -28.030 1.00 97.31 102 GLY A N 1
ATOM 830 C CA . GLY A 1 102 ? 17.157 -0.965 -29.474 1.00 97.31 102 GLY A CA 1
ATOM 831 C C . GLY A 1 102 ? 16.706 0.459 -29.798 1.00 97.31 102 GLY A C 1
ATOM 832 O O . GLY A 1 102 ? 17.412 1.181 -30.493 1.00 97.31 102 GLY A O 1
ATOM 833 N N . ALA A 1 103 ? 15.598 0.914 -29.203 1.00 97.88 103 ALA A N 1
ATOM 834 C CA . ALA A 1 103 ? 15.101 2.279 -29.380 1.00 97.88 103 ALA A CA 1
ATOM 835 C C . ALA A 1 103 ? 16.105 3.361 -28.940 1.00 97.88 103 ALA A C 1
ATOM 837 O O . ALA A 1 103 ? 16.321 4.322 -29.675 1.00 97.88 103 ALA A O 1
ATOM 838 N N . LEU A 1 104 ? 16.742 3.215 -27.772 1.00 97.69 104 LEU A N 1
ATOM 839 C CA . LEU A 1 104 ? 17.735 4.183 -27.284 1.00 97.69 104 LEU A CA 1
ATOM 840 C C . LEU A 1 104 ? 18.957 4.262 -28.205 1.00 97.69 104 LEU A C 1
ATOM 842 O O . LEU A 1 104 ? 19.408 5.360 -28.534 1.00 97.69 104 LEU A O 1
ATOM 846 N N . VAL A 1 105 ? 19.462 3.110 -28.656 1.00 96.69 105 VAL A N 1
ATOM 847 C CA . VAL A 1 105 ? 20.567 3.049 -29.619 1.00 96.69 105 VAL A CA 1
ATOM 848 C C . VAL A 1 105 ? 20.148 3.683 -30.944 1.00 96.69 105 VAL A C 1
ATOM 850 O O . VAL A 1 105 ? 20.886 4.507 -31.474 1.00 96.69 105 VAL A O 1
ATOM 853 N N . SER A 1 106 ? 18.951 3.388 -31.457 1.00 97.25 106 SER A N 1
ATOM 854 C CA . SER A 1 106 ? 18.436 4.010 -32.681 1.00 97.25 106 SER A CA 1
ATOM 855 C C . SER A 1 106 ? 18.331 5.530 -32.568 1.00 97.25 106 SER A C 1
ATOM 857 O O . SER A 1 106 ? 18.753 6.226 -33.486 1.00 97.25 106 SER A O 1
ATOM 859 N N . VAL A 1 107 ? 17.837 6.066 -31.447 1.00 97.56 107 VAL A N 1
ATOM 860 C CA . VAL A 1 107 ? 17.787 7.521 -31.210 1.00 97.56 107 VAL A CA 1
ATOM 861 C C . VAL A 1 107 ? 19.189 8.129 -31.245 1.00 97.56 107 VAL A C 1
ATOM 863 O O . VAL A 1 107 ? 19.400 9.149 -31.901 1.00 97.56 107 VAL A O 1
ATOM 866 N N . TYR A 1 108 ? 20.162 7.486 -30.598 1.00 97.12 108 TYR A N 1
ATOM 867 C CA . TYR A 1 108 ? 21.552 7.934 -30.617 1.00 97.12 108 TYR A CA 1
ATOM 868 C C . TYR A 1 108 ? 22.157 7.908 -32.031 1.00 97.12 108 TYR A C 1
ATOM 870 O O . TYR A 1 108 ? 22.735 8.898 -32.474 1.00 97.12 108 TYR A O 1
ATOM 878 N N . LEU A 1 109 ? 21.972 6.822 -32.787 1.00 95.94 109 LEU A N 1
ATOM 879 C CA . LEU A 1 109 ? 22.483 6.714 -34.158 1.00 95.94 109 LEU A CA 1
ATOM 880 C C . LEU A 1 109 ? 21.802 7.701 -35.119 1.00 95.94 109 LEU A C 1
ATOM 882 O O . LEU A 1 109 ? 22.443 8.212 -36.038 1.00 95.94 109 LEU A O 1
ATOM 886 N N . MET A 1 110 ? 20.521 8.013 -34.909 1.00 96.88 110 MET A N 1
ATOM 887 C CA . MET A 1 110 ? 19.829 9.069 -35.654 1.00 96.88 110 MET A CA 1
ATOM 888 C C . MET A 1 110 ? 20.389 10.455 -35.319 1.00 96.88 110 MET A C 1
ATOM 890 O O . MET A 1 110 ? 20.598 11.258 -36.228 1.00 96.88 110 MET A O 1
ATOM 894 N N . TYR A 1 111 ? 20.702 10.721 -34.047 1.00 97.19 111 TYR A N 1
ATOM 895 C CA . TYR A 1 111 ? 21.380 11.954 -33.642 1.00 97.19 111 TYR A CA 1
ATOM 896 C C . TYR A 1 111 ? 22.736 12.112 -34.350 1.00 97.19 111 TYR A C 1
ATOM 898 O O . TYR A 1 111 ? 23.008 13.168 -34.920 1.00 97.19 111 TYR A O 1
ATOM 906 N N . LEU A 1 112 ? 23.560 11.058 -34.391 1.00 96.00 112 LEU A N 1
ATOM 907 C CA . LEU A 1 112 ? 24.857 11.101 -35.080 1.00 96.00 112 LEU A CA 1
ATOM 908 C C . LEU A 1 112 ? 24.712 11.403 -36.579 1.00 96.00 112 LEU A C 1
ATOM 910 O O . LEU A 1 112 ? 25.441 12.243 -37.106 1.00 96.00 112 LEU A O 1
ATOM 914 N N . GLN A 1 113 ? 23.759 10.754 -37.256 1.00 95.00 113 GLN A N 1
ATOM 915 C CA . GLN A 1 113 ? 23.492 10.974 -38.682 1.00 95.00 113 GLN A CA 1
ATOM 916 C C . GLN A 1 113 ? 23.103 12.427 -38.981 1.00 95.00 113 GLN A C 1
ATOM 918 O O . GLN A 1 113 ? 23.686 13.058 -39.863 1.00 95.00 113 GLN A O 1
ATOM 923 N N . ILE A 1 114 ? 22.156 12.974 -38.217 1.00 94.81 114 ILE A N 1
ATOM 924 C CA . ILE A 1 114 ? 21.585 14.300 -38.481 1.00 94.81 114 ILE A CA 1
ATOM 925 C C . ILE A 1 114 ? 22.555 15.417 -38.085 1.00 94.81 114 ILE A C 1
ATOM 927 O O . ILE A 1 114 ? 22.771 16.338 -38.868 1.00 94.81 114 ILE A O 1
ATOM 931 N N . PHE A 1 115 ? 23.144 15.343 -36.889 1.00 96.00 115 PHE A N 1
ATOM 932 C CA . PHE A 1 115 ? 23.854 16.483 -36.302 1.00 96.00 115 PHE A CA 1
ATOM 933 C C . PHE A 1 115 ? 25.370 16.439 -36.478 1.00 96.00 115 PHE A C 1
ATOM 935 O O . PHE A 1 115 ? 25.986 17.497 -36.547 1.00 96.00 115 PHE A O 1
ATOM 942 N N . LEU A 1 116 ? 25.982 15.251 -36.543 1.00 95.38 116 LEU A N 1
ATOM 943 C CA . LEU A 1 116 ? 27.443 15.137 -36.659 1.00 95.38 116 LEU A CA 1
ATOM 944 C C . LEU A 1 116 ? 27.894 14.813 -38.082 1.00 95.38 116 LEU A C 1
ATOM 946 O O . LEU A 1 116 ? 28.837 15.416 -38.581 1.00 95.38 116 LEU A O 1
ATOM 950 N N . ILE A 1 117 ? 27.228 13.867 -38.746 1.00 93.69 117 ILE A N 1
ATOM 951 C CA . ILE A 1 117 ? 27.575 13.462 -40.117 1.00 93.69 117 ILE A CA 1
ATOM 952 C C . ILE A 1 117 ? 26.950 14.426 -41.140 1.00 93.69 117 ILE A C 1
ATOM 954 O O . ILE A 1 117 ? 27.530 14.682 -42.201 1.00 93.69 117 ILE A O 1
ATOM 958 N N . GLY A 1 118 ? 25.769 14.967 -40.826 1.00 92.44 118 GLY A N 1
ATOM 959 C CA . GLY A 1 118 ? 25.007 15.844 -41.714 1.00 92.44 118 GLY A CA 1
ATOM 960 C C . GLY A 1 118 ? 24.427 15.113 -42.928 1.00 92.44 118 GLY A C 1
ATOM 961 O O . GLY A 1 118 ? 24.239 15.726 -43.978 1.00 92.44 118 GLY A O 1
ATOM 962 N N . SER A 1 119 ? 24.205 13.798 -42.825 1.00 92.12 119 SER A N 1
ATOM 963 C CA . SER A 1 119 ? 23.637 12.964 -43.892 1.00 92.12 119 SER A CA 1
ATOM 964 C C . SER A 1 119 ? 22.885 11.770 -43.307 1.00 92.12 119 SER A C 1
ATOM 966 O O . SER A 1 119 ? 23.232 11.260 -42.244 1.00 92.12 119 SER A O 1
ATOM 968 N N . ILE A 1 120 ? 21.851 11.319 -44.013 1.00 93.31 120 ILE A N 1
ATOM 969 C CA . ILE A 1 120 ? 20.943 10.258 -43.580 1.00 93.31 120 ILE A CA 1
ATOM 970 C C . ILE A 1 120 ? 21.167 9.009 -44.432 1.00 93.31 120 ILE A C 1
ATOM 972 O O . ILE A 1 120 ? 21.216 9.081 -45.659 1.00 93.31 120 ILE A O 1
ATOM 976 N N . CYS A 1 121 ? 21.257 7.850 -43.778 1.00 93.12 121 CYS A N 1
ATOM 977 C CA . CYS A 1 121 ? 21.232 6.548 -44.433 1.00 93.12 121 CYS A CA 1
ATOM 978 C C . CYS A 1 121 ? 19.807 5.981 -44.408 1.00 93.12 121 CYS A C 1
ATOM 980 O O . CYS A 1 121 ? 19.180 5.902 -43.346 1.00 93.12 121 CYS A O 1
ATOM 982 N N . LEU A 1 122 ? 19.301 5.562 -45.572 1.00 93.38 122 LEU A N 1
ATOM 983 C CA . LEU A 1 122 ? 17.956 5.001 -45.716 1.00 93.38 122 LEU A CA 1
ATOM 984 C C . LEU A 1 122 ? 17.787 3.710 -44.900 1.00 93.38 122 LEU A C 1
ATOM 986 O O . LEU A 1 122 ? 16.807 3.582 -44.172 1.00 93.38 122 LEU A O 1
ATOM 990 N N . TYR A 1 123 ? 18.760 2.799 -44.960 1.00 94.31 123 TYR A N 1
ATOM 991 C CA . TYR A 1 123 ? 18.740 1.536 -44.213 1.00 94.31 123 TYR A CA 1
ATOM 992 C C . TYR A 1 123 ? 18.852 1.761 -42.695 1.00 94.31 123 TYR A C 1
ATOM 994 O O . TYR A 1 123 ? 18.039 1.262 -41.924 1.00 94.31 123 TYR A O 1
ATOM 1002 N N . CYS A 1 124 ? 19.767 2.627 -42.238 1.00 94.25 124 CYS A N 1
ATOM 1003 C CA . CYS A 1 124 ? 19.862 2.967 -40.811 1.00 94.25 124 CYS A CA 1
ATOM 1004 C C . CYS A 1 124 ? 18.573 3.621 -40.287 1.00 94.25 124 CYS A C 1
ATOM 1006 O O . CYS A 1 124 ? 18.170 3.381 -39.149 1.00 94.25 124 CYS A O 1
ATOM 1008 N N . THR A 1 125 ? 17.915 4.432 -41.119 1.00 95.69 125 THR A N 1
ATOM 1009 C CA . THR A 1 125 ? 16.626 5.052 -40.791 1.00 95.69 125 THR A CA 1
ATOM 1010 C C . THR A 1 125 ? 15.504 4.016 -40.760 1.00 95.69 125 THR A C 1
ATOM 1012 O O . THR A 1 125 ? 14.692 4.038 -39.838 1.00 95.69 125 THR A O 1
ATOM 1015 N N . LEU A 1 126 ? 15.474 3.071 -41.705 1.00 96.31 126 LEU A N 1
ATOM 1016 C CA . LEU A 1 126 ? 14.545 1.940 -41.689 1.00 96.31 126 LEU A CA 1
ATOM 1017 C C . LEU A 1 126 ? 14.715 1.111 -40.410 1.00 96.31 126 LEU A C 1
ATOM 1019 O O . LEU A 1 126 ? 13.736 0.862 -39.709 1.00 96.31 126 LEU A O 1
ATOM 1023 N N . SER A 1 127 ? 15.953 0.765 -40.053 1.00 97.06 127 SER A N 1
ATOM 1024 C CA . SER A 1 127 ? 16.285 0.094 -38.796 1.00 97.06 127 SER A CA 1
ATOM 1025 C C . SER A 1 127 ? 15.801 0.889 -37.577 1.00 97.06 127 SER A C 1
ATOM 1027 O O . SER A 1 127 ? 15.152 0.335 -36.689 1.00 97.06 127 SER A O 1
ATOM 1029 N N . ALA A 1 128 ? 16.015 2.210 -37.551 1.00 97.69 128 ALA A N 1
ATOM 1030 C CA . ALA A 1 128 ? 15.522 3.065 -36.472 1.00 97.69 128 ALA A CA 1
ATOM 1031 C C . ALA A 1 128 ? 13.986 3.064 -36.376 1.00 97.69 128 ALA A C 1
ATOM 1033 O O . ALA A 1 128 ? 13.438 2.954 -35.278 1.00 97.69 128 ALA A O 1
ATOM 1034 N N . ILE A 1 129 ? 13.279 3.120 -37.509 1.00 98.25 129 ILE A N 1
ATOM 1035 C CA . ILE A 1 129 ? 11.812 3.031 -37.562 1.00 98.25 129 ILE A CA 1
ATOM 1036 C C . ILE A 1 129 ? 11.333 1.667 -37.051 1.00 98.25 129 ILE A C 1
ATOM 1038 O O . ILE A 1 129 ? 10.395 1.613 -36.250 1.00 98.25 129 ILE A O 1
ATOM 1042 N N . ILE A 1 130 ? 11.976 0.571 -37.464 1.00 98.25 130 ILE A N 1
ATOM 1043 C CA . ILE A 1 130 ? 11.655 -0.789 -37.010 1.00 98.25 130 ILE A CA 1
ATOM 1044 C C . ILE A 1 130 ? 11.838 -0.892 -35.493 1.00 98.25 130 ILE A C 1
ATOM 1046 O O . ILE A 1 130 ? 10.908 -1.300 -34.797 1.00 98.25 130 ILE A O 1
ATOM 1050 N N . SER A 1 131 ? 12.991 -0.472 -34.968 1.00 98.00 131 SER A N 1
ATOM 1051 C CA . SER A 1 131 ? 13.295 -0.495 -33.532 1.00 98.00 131 SER A CA 1
ATOM 1052 C C . SER A 1 131 ? 12.324 0.355 -32.711 1.00 98.00 131 SER A C 1
ATOM 1054 O O . SER A 1 131 ? 11.805 -0.111 -31.694 1.00 98.00 131 SER A O 1
ATOM 1056 N N . MET A 1 132 ? 11.995 1.565 -33.174 1.00 98.00 132 MET A N 1
ATOM 1057 C CA . MET A 1 132 ? 11.003 2.419 -32.514 1.00 98.00 132 MET A CA 1
ATOM 1058 C C . MET A 1 132 ? 9.601 1.807 -32.547 1.00 98.00 132 MET A C 1
ATOM 1060 O O . MET A 1 132 ? 8.888 1.838 -31.544 1.00 98.00 132 MET A O 1
ATOM 1064 N N . THR A 1 133 ? 9.209 1.199 -33.666 1.00 98.06 133 THR A N 1
ATOM 1065 C CA . THR A 1 133 ? 7.909 0.527 -33.794 1.00 98.06 133 THR A CA 1
ATOM 1066 C C . THR A 1 133 ? 7.828 -0.689 -32.875 1.00 98.06 133 THR A C 1
ATOM 1068 O O . THR A 1 133 ? 6.839 -0.855 -32.159 1.00 98.06 133 THR A O 1
ATOM 1071 N N . LEU A 1 134 ? 8.881 -1.512 -32.835 1.00 97.88 134 LEU A N 1
ATOM 1072 C CA . LEU A 1 134 ? 9.003 -2.642 -31.913 1.00 97.88 134 LEU A CA 1
ATOM 1073 C C . LEU A 1 134 ? 8.879 -2.179 -30.462 1.00 97.88 134 LEU A C 1
ATOM 1075 O O . LEU A 1 134 ? 8.074 -2.736 -29.719 1.00 97.88 134 LEU A O 1
ATOM 1079 N N . PHE A 1 135 ? 9.608 -1.132 -30.074 1.00 97.81 135 PHE A N 1
ATOM 1080 C CA . PHE A 1 135 ? 9.513 -0.534 -28.746 1.00 97.81 135 PHE A CA 1
ATOM 1081 C C . PHE A 1 135 ? 8.085 -0.102 -28.414 1.00 97.81 135 PHE A C 1
ATOM 1083 O O . PHE A 1 135 ? 7.521 -0.570 -27.427 1.00 97.81 135 PHE A O 1
ATOM 1090 N N . LEU A 1 136 ? 7.452 0.722 -29.250 1.00 96.94 136 LEU A N 1
ATOM 1091 C CA . LEU A 1 136 ? 6.101 1.219 -28.981 1.00 96.94 136 LEU A CA 1
ATOM 1092 C C . LEU A 1 136 ? 5.078 0.080 -28.873 1.00 96.94 136 LEU A C 1
ATOM 1094 O O . LEU A 1 136 ? 4.275 0.063 -27.938 1.00 96.94 136 LEU A O 1
ATOM 1098 N N . LEU A 1 137 ? 5.133 -0.906 -29.773 1.00 96.06 137 LEU A N 1
ATOM 1099 C CA . LEU A 1 137 ? 4.232 -2.060 -29.749 1.00 96.06 137 LEU A CA 1
ATOM 1100 C C . LEU A 1 137 ? 4.450 -2.936 -28.513 1.00 96.06 137 LEU A C 1
ATOM 1102 O O . LEU A 1 137 ? 3.473 -3.318 -27.862 1.00 96.06 137 LEU A O 1
ATOM 1106 N N . VAL A 1 138 ? 5.705 -3.249 -28.178 1.00 95.38 138 VAL A N 1
ATOM 1107 C CA . VAL A 1 138 ? 6.057 -4.074 -27.015 1.00 95.38 138 VAL A CA 1
ATOM 1108 C C . VAL A 1 138 ? 5.639 -3.377 -25.728 1.00 95.38 138 VAL A C 1
ATOM 1110 O O . VAL A 1 138 ? 4.926 -3.976 -24.924 1.00 95.38 138 VAL A O 1
ATOM 1113 N N . GLN A 1 139 ? 5.990 -2.101 -25.553 1.00 92.75 139 GLN A N 1
ATOM 1114 C CA . GLN A 1 139 ? 5.603 -1.350 -24.363 1.00 92.75 139 GLN A CA 1
ATOM 1115 C C . GLN A 1 139 ? 4.079 -1.211 -24.267 1.00 92.75 139 GLN A C 1
ATOM 1117 O O . GLN A 1 139 ? 3.501 -1.380 -23.194 1.00 92.75 139 GLN A O 1
ATOM 1122 N N . TRP A 1 140 ? 3.380 -0.952 -25.368 1.00 91.56 140 TRP A N 1
ATOM 1123 C CA . TRP A 1 140 ? 1.930 -0.809 -25.315 1.00 91.56 140 TRP A CA 1
ATOM 1124 C C . TRP A 1 140 ? 1.215 -2.128 -24.994 1.00 91.56 140 TRP A C 1
ATOM 1126 O O . TRP A 1 140 ? 0.363 -2.168 -24.107 1.00 91.56 140 TRP A O 1
ATOM 1136 N N . LYS A 1 141 ? 1.560 -3.223 -25.683 1.00 92.94 141 LYS A N 1
ATOM 1137 C CA . LYS A 1 141 ? 0.852 -4.506 -25.539 1.00 92.94 141 LYS A CA 1
ATOM 1138 C C . LYS A 1 141 ? 1.275 -5.325 -24.324 1.00 92.94 141 LYS A C 1
ATOM 1140 O O . LYS A 1 141 ? 0.463 -6.124 -23.858 1.00 92.94 141 LYS A O 1
ATOM 1145 N N . LEU A 1 142 ? 2.488 -5.129 -23.807 1.00 91.62 142 LEU A N 1
ATOM 1146 C CA . LEU A 1 142 ? 2.988 -5.773 -22.586 1.00 91.62 142 LEU A CA 1
ATOM 1147 C C . LEU A 1 142 ? 2.955 -4.819 -21.382 1.00 91.62 142 LEU A C 1
ATOM 1149 O O . LEU A 1 142 ? 3.832 -4.845 -20.523 1.00 91.62 142 LEU A O 1
ATOM 1153 N N . SER A 1 143 ? 1.952 -3.937 -21.307 1.00 88.75 143 SER A N 1
ATOM 1154 C CA . SER A 1 143 ? 1.869 -2.926 -20.249 1.00 88.75 143 SER A CA 1
ATOM 1155 C C . SER A 1 143 ? 1.734 -3.515 -18.842 1.00 88.75 143 SER A C 1
ATOM 1157 O O . SER A 1 143 ? 2.201 -2.901 -17.886 1.00 88.75 143 SER A O 1
ATOM 1159 N N . LEU A 1 144 ? 1.080 -4.675 -18.699 1.00 87.31 144 LEU A N 1
ATOM 1160 C CA . LEU A 1 144 ? 0.945 -5.366 -17.412 1.00 87.31 144 LEU A CA 1
ATOM 1161 C C . LEU A 1 144 ? 2.274 -5.994 -17.001 1.00 87.31 144 LEU A C 1
ATOM 1163 O O . LEU A 1 144 ? 2.754 -5.728 -15.904 1.00 87.31 144 LEU A O 1
ATOM 1167 N N . GLU A 1 145 ? 2.896 -6.742 -17.912 1.00 90.25 145 GLU A N 1
ATOM 1168 C CA . GLU A 1 145 ? 4.217 -7.335 -17.724 1.00 90.25 145 GLU A CA 1
ATOM 1169 C C . GLU A 1 145 ? 5.266 -6.248 -17.409 1.00 90.25 145 GLU A C 1
ATOM 1171 O O . GLU A 1 145 ? 6.087 -6.426 -16.515 1.00 90.25 145 GLU A O 1
ATOM 1176 N N . ARG A 1 146 ? 5.201 -5.072 -18.053 1.00 90.69 146 ARG A N 1
ATOM 1177 C CA . ARG A 1 146 ? 6.066 -3.923 -17.730 1.0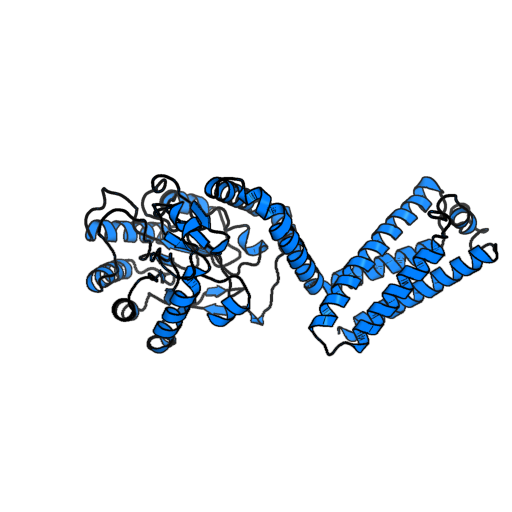0 90.69 146 ARG A CA 1
ATOM 1178 C C . ARG A 1 146 ? 5.861 -3.424 -16.303 1.00 90.69 146 ARG A C 1
ATOM 1180 O O . ARG A 1 146 ? 6.845 -3.175 -15.613 1.00 90.69 146 ARG A O 1
ATOM 1187 N N . LYS A 1 147 ? 4.611 -3.235 -15.870 1.00 90.62 147 LYS A N 1
ATOM 1188 C CA . LYS A 1 147 ? 4.313 -2.780 -14.501 1.00 90.62 147 LYS A CA 1
ATOM 1189 C C . LYS A 1 147 ? 4.805 -3.793 -13.476 1.00 90.62 147 LYS A C 1
ATOM 1191 O O . LYS A 1 147 ? 5.458 -3.405 -12.515 1.00 90.62 147 LYS A O 1
ATOM 1196 N N . GLU A 1 148 ? 4.555 -5.079 -13.704 1.00 89.81 148 GLU A N 1
ATOM 1197 C CA . GLU A 1 148 ? 5.049 -6.142 -12.828 1.00 89.81 148 GLU A CA 1
ATOM 1198 C C . GLU A 1 148 ? 6.579 -6.153 -12.771 1.00 89.81 148 GLU A C 1
ATOM 1200 O O . GLU A 1 148 ? 7.149 -6.145 -11.682 1.00 89.81 148 GLU A O 1
ATOM 1205 N N . PHE A 1 149 ? 7.251 -6.077 -13.923 1.00 90.56 149 PHE A N 1
ATOM 1206 C CA . PHE A 1 149 ? 8.707 -5.985 -13.986 1.00 90.56 149 PHE A CA 1
ATOM 1207 C C . PHE A 1 149 ? 9.241 -4.784 -13.203 1.00 90.56 149 PHE A C 1
ATOM 1209 O O . PHE A 1 149 ? 10.187 -4.921 -12.424 1.00 90.56 149 PHE A O 1
ATOM 1216 N N . PHE A 1 150 ? 8.619 -3.616 -13.367 1.00 91.56 150 PHE A N 1
ATOM 1217 C CA . PHE A 1 150 ? 8.987 -2.417 -12.626 1.00 91.56 150 PHE A CA 1
ATOM 1218 C C . PHE A 1 150 ? 8.792 -2.615 -11.116 1.00 91.56 150 PHE A C 1
ATOM 1220 O O . PHE A 1 150 ? 9.727 -2.370 -10.364 1.00 91.56 150 PHE A O 1
ATOM 1227 N N . ILE A 1 151 ? 7.645 -3.140 -10.669 1.00 91.19 151 ILE A N 1
ATOM 1228 C CA . ILE A 1 151 ? 7.362 -3.412 -9.247 1.00 91.19 151 ILE A CA 1
ATOM 1229 C C . ILE A 1 151 ? 8.377 -4.398 -8.656 1.00 91.19 151 ILE A C 1
ATOM 1231 O O . ILE A 1 151 ? 8.886 -4.177 -7.556 1.00 91.19 151 ILE A O 1
ATOM 1235 N N . LEU A 1 152 ? 8.688 -5.483 -9.372 1.00 90.69 152 LEU A N 1
ATOM 1236 C CA . LEU A 1 152 ? 9.639 -6.500 -8.923 1.00 90.69 152 LEU A CA 1
ATOM 1237 C C . LEU A 1 152 ? 11.052 -5.922 -8.804 1.00 90.69 152 LEU A C 1
ATOM 1239 O O . LEU A 1 152 ? 11.701 -6.085 -7.771 1.00 90.69 152 LEU A O 1
ATOM 1243 N N . THR A 1 153 ? 11.524 -5.218 -9.833 1.00 92.38 153 THR A N 1
ATOM 1244 C CA . THR A 1 153 ? 12.867 -4.621 -9.842 1.00 92.38 153 THR A CA 1
ATOM 1245 C C . THR A 1 153 ? 12.992 -3.497 -8.816 1.00 92.38 153 THR A C 1
ATOM 1247 O O . THR A 1 153 ? 13.928 -3.513 -8.015 1.00 92.38 153 THR A O 1
ATOM 1250 N N . SER A 1 154 ? 12.022 -2.579 -8.742 1.00 93.62 154 SER A N 1
ATOM 1251 C CA . SER A 1 154 ? 11.994 -1.525 -7.723 1.00 93.62 154 SER A CA 1
ATOM 1252 C C . SER A 1 154 ? 11.868 -2.106 -6.318 1.00 93.62 154 SER A C 1
ATOM 1254 O O . SER A 1 154 ? 12.490 -1.606 -5.386 1.00 93.62 154 SER A O 1
ATOM 1256 N N . GLY A 1 155 ? 11.103 -3.188 -6.154 1.00 93.56 155 GLY A N 1
ATOM 1257 C CA . GLY A 1 155 ? 10.972 -3.919 -4.899 1.00 93.56 155 GLY A CA 1
ATOM 1258 C C . GLY A 1 155 ? 12.294 -4.540 -4.451 1.00 93.56 155 GLY A C 1
ATOM 1259 O O . GLY A 1 155 ? 12.658 -4.413 -3.283 1.00 93.56 155 GLY A O 1
ATOM 1260 N N . LEU A 1 156 ? 13.050 -5.152 -5.367 1.00 95.19 156 LEU A N 1
ATOM 1261 C CA . LEU A 1 156 ? 14.379 -5.697 -5.081 1.00 95.19 156 LEU A CA 1
ATOM 1262 C C . LEU A 1 156 ? 15.378 -4.596 -4.718 1.00 95.19 156 LEU A C 1
ATOM 1264 O O . LEU A 1 156 ? 16.057 -4.714 -3.699 1.00 95.19 156 LEU A O 1
ATOM 1268 N N . ILE A 1 157 ? 15.422 -3.508 -5.493 1.00 96.50 157 ILE A N 1
ATOM 1269 C CA . ILE A 1 157 ? 16.259 -2.333 -5.201 1.00 96.50 157 ILE A CA 1
ATOM 1270 C C . ILE A 1 157 ? 15.898 -1.765 -3.827 1.00 96.50 157 ILE A C 1
ATOM 1272 O O . ILE A 1 157 ? 16.775 -1.536 -2.991 1.00 96.50 157 ILE A O 1
ATOM 1276 N N . TYR A 1 158 ? 14.604 -1.604 -3.545 1.00 95.44 158 TYR A N 1
ATOM 1277 C CA . TYR A 1 158 ? 14.144 -1.131 -2.251 1.00 95.44 158 TYR A CA 1
ATOM 1278 C C . TYR A 1 158 ? 14.601 -2.061 -1.128 1.00 95.44 158 TYR A C 1
ATOM 1280 O O . TYR A 1 158 ? 15.196 -1.605 -0.162 1.00 95.44 158 TYR A O 1
ATOM 1288 N N . GLN A 1 159 ? 14.380 -3.369 -1.247 1.00 94.50 159 GLN A N 1
ATOM 1289 C CA . GLN A 1 159 ? 14.696 -4.323 -0.184 1.00 94.50 159 GLN A CA 1
ATOM 1290 C C . GLN A 1 159 ? 16.199 -4.509 0.051 1.00 94.50 159 GLN A C 1
ATOM 1292 O O . GLN A 1 159 ? 16.596 -4.724 1.196 1.00 94.50 159 GLN A O 1
ATOM 1297 N N . LYS A 1 160 ? 17.015 -4.472 -1.009 1.00 96.50 160 LYS A N 1
ATOM 1298 C CA . LYS A 1 160 ? 18.449 -4.795 -0.954 1.00 96.50 160 LYS A CA 1
ATOM 1299 C C . LYS A 1 160 ? 19.352 -3.575 -0.803 1.00 96.50 160 LYS A C 1
ATOM 1301 O O . LYS A 1 160 ? 20.450 -3.735 -0.290 1.00 96.50 160 LYS A O 1
ATOM 1306 N N . ILE A 1 161 ? 18.901 -2.390 -1.219 1.00 96.31 161 ILE A N 1
ATOM 1307 C CA . ILE A 1 161 ? 19.720 -1.169 -1.229 1.00 96.31 161 ILE A CA 1
ATOM 1308 C C . ILE A 1 161 ? 19.097 -0.098 -0.330 1.00 96.31 161 ILE A C 1
ATOM 1310 O O . ILE A 1 161 ? 19.698 0.301 0.664 1.00 96.31 161 ILE A O 1
ATOM 1314 N N . ILE A 1 162 ? 17.869 0.338 -0.627 1.00 96.94 162 ILE A N 1
ATOM 1315 C CA . ILE A 1 162 ? 17.268 1.506 0.044 1.00 96.94 162 ILE A CA 1
ATOM 1316 C C . ILE A 1 162 ? 16.909 1.188 1.503 1.00 96.94 162 ILE A C 1
ATOM 1318 O O . ILE A 1 162 ? 17.241 1.935 2.419 1.00 96.94 162 ILE A O 1
ATOM 1322 N N . LYS A 1 163 ? 16.232 0.064 1.741 1.00 95.56 163 LYS A N 1
ATOM 1323 C CA . LYS A 1 163 ? 15.733 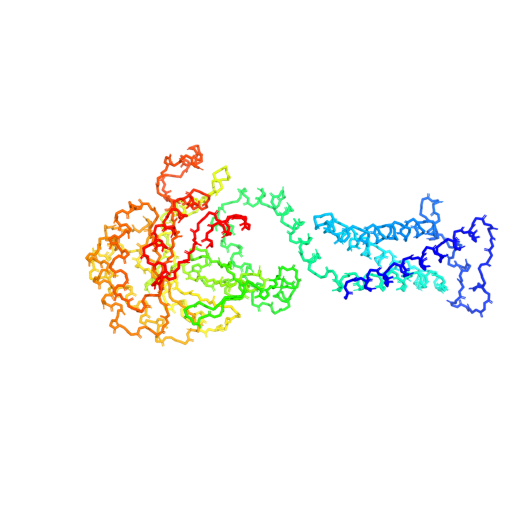-0.348 3.055 1.00 95.56 163 LYS A CA 1
ATOM 1324 C C . LYS A 1 163 ? 16.859 -0.520 4.085 1.00 95.56 163 LYS A C 1
ATOM 1326 O O . LYS A 1 163 ? 16.675 0.010 5.179 1.00 95.56 163 LYS A O 1
ATOM 1331 N N . PRO A 1 164 ? 17.998 -1.188 3.795 1.00 96.06 164 PRO A N 1
ATOM 1332 C CA . PRO A 1 164 ? 19.134 -1.232 4.717 1.00 96.06 164 PRO A CA 1
ATOM 1333 C C . PRO A 1 164 ? 19.609 0.154 5.159 1.00 96.06 164 PRO A C 1
ATOM 1335 O O . PRO A 1 164 ? 19.803 0.362 6.352 1.00 96.06 164 PRO A O 1
ATOM 1338 N N . VAL A 1 165 ? 19.698 1.116 4.232 1.00 96.56 165 VAL A N 1
ATOM 1339 C CA . VAL A 1 165 ? 20.091 2.502 4.539 1.00 96.56 165 VAL A CA 1
ATOM 1340 C C . VAL A 1 165 ? 19.040 3.193 5.412 1.00 96.56 165 VAL A C 1
ATOM 1342 O O . VAL A 1 165 ? 19.370 3.737 6.462 1.00 96.56 165 VAL A O 1
ATOM 1345 N N . LEU A 1 166 ? 17.754 3.111 5.051 1.00 96.75 166 LEU A N 1
ATOM 1346 C CA . LEU A 1 166 ? 16.666 3.694 5.854 1.00 96.75 166 LEU A CA 1
ATOM 1347 C C . LEU A 1 166 ? 16.567 3.080 7.257 1.00 96.75 166 LEU A C 1
ATOM 1349 O O . LEU A 1 166 ? 16.060 3.711 8.187 1.00 96.75 166 LEU A O 1
ATOM 1353 N N . PHE A 1 167 ? 17.018 1.837 7.423 1.00 95.81 167 PHE A N 1
ATOM 1354 C CA . PHE A 1 167 ? 16.971 1.133 8.701 1.00 95.81 167 PHE A CA 1
ATOM 1355 C C . PHE A 1 167 ? 18.049 1.602 9.685 1.00 95.81 167 PHE A C 1
ATOM 1357 O O . PHE A 1 167 ? 17.898 1.339 10.877 1.00 95.81 167 PHE A O 1
ATOM 1364 N N . LEU A 1 168 ? 19.049 2.360 9.219 1.00 95.56 168 LEU A N 1
ATOM 1365 C CA . LEU A 1 168 ? 20.024 3.059 10.065 1.00 95.56 168 LEU A CA 1
ATOM 1366 C C . LEU A 1 168 ? 19.429 4.290 10.769 1.00 95.56 168 LEU A C 1
ATOM 1368 O O . LEU A 1 168 ? 19.984 4.770 11.752 1.00 95.56 168 LEU A O 1
ATOM 1372 N N . ILE A 1 169 ? 18.292 4.799 10.286 1.00 96.94 169 ILE A N 1
ATOM 1373 C CA . ILE A 1 169 ? 17.629 6.001 10.805 1.00 96.94 169 ILE A CA 1
ATOM 1374 C C . ILE A 1 169 ? 16.467 5.594 11.717 1.00 96.94 169 ILE A C 1
ATOM 1376 O O . ILE A 1 169 ? 15.826 4.563 11.494 1.00 96.94 169 ILE A O 1
ATOM 1380 N N . ASN A 1 170 ? 16.157 6.406 12.735 1.00 96.25 170 ASN A N 1
ATOM 1381 C CA . ASN A 1 170 ? 15.030 6.177 13.645 1.00 96.25 170 ASN A CA 1
ATOM 1382 C C . ASN A 1 170 ? 13.714 5.888 12.887 1.00 96.25 170 ASN A C 1
ATOM 1384 O O . ASN A 1 170 ? 13.400 6.516 11.873 1.00 96.25 170 ASN A O 1
ATOM 1388 N N . ALA A 1 171 ? 12.942 4.918 13.385 1.00 96.69 171 ALA A N 1
ATOM 1389 C CA . ALA A 1 171 ? 11.741 4.436 12.713 1.00 96.69 171 ALA A CA 1
ATOM 1390 C C . ALA A 1 171 ? 10.639 5.491 12.582 1.00 96.69 171 ALA A C 1
ATOM 1392 O O . ALA A 1 171 ? 10.008 5.558 11.527 1.00 96.69 171 ALA A O 1
ATOM 1393 N N . GLU A 1 172 ? 10.424 6.302 13.619 1.00 95.19 172 GLU A N 1
ATOM 1394 C CA . GLU A 1 172 ? 9.398 7.347 13.610 1.00 95.19 172 GLU A CA 1
ATOM 1395 C C . GLU A 1 172 ? 9.775 8.463 12.635 1.00 95.19 172 GLU A C 1
ATOM 1397 O O . GLU A 1 172 ? 8.937 8.848 11.826 1.00 95.19 172 GLU A O 1
ATOM 1402 N N . ILE A 1 173 ? 11.048 8.885 12.619 1.00 96.81 173 ILE A N 1
ATOM 1403 C CA . ILE A 1 173 ? 11.542 9.899 11.672 1.00 96.81 173 ILE A CA 1
ATOM 1404 C C . ILE A 1 173 ? 11.276 9.451 10.234 1.00 96.81 173 ILE A C 1
ATOM 1406 O O . ILE A 1 173 ? 10.648 10.173 9.468 1.00 96.81 173 ILE A O 1
ATOM 1410 N N . ILE A 1 174 ? 11.676 8.226 9.869 1.00 97.56 174 ILE A N 1
ATOM 1411 C CA . ILE A 1 174 ? 11.423 7.703 8.518 1.00 97.56 174 ILE A CA 1
ATOM 1412 C C . ILE A 1 174 ? 9.927 7.638 8.205 1.00 97.56 174 ILE A C 1
ATOM 1414 O O . ILE A 1 174 ? 9.523 7.947 7.087 1.00 97.56 174 ILE A O 1
ATOM 1418 N N . HIS A 1 175 ? 9.097 7.234 9.163 1.00 97.12 175 HIS A N 1
ATOM 1419 C CA . HIS A 1 175 ? 7.656 7.169 8.959 1.00 97.12 175 HIS A CA 1
ATOM 1420 C C . HIS A 1 175 ? 7.045 8.559 8.703 1.00 97.12 175 HIS A C 1
ATOM 1422 O O . HIS A 1 175 ? 6.286 8.727 7.747 1.00 97.12 175 HIS A O 1
ATOM 1428 N N . GLU A 1 176 ? 7.413 9.566 9.496 1.00 96.25 176 GLU A N 1
ATOM 1429 C CA . GLU A 1 176 ? 6.968 10.955 9.324 1.00 96.25 176 GLU A CA 1
ATOM 1430 C C . GLU A 1 176 ? 7.487 11.565 8.013 1.00 96.25 176 GLU A C 1
ATOM 1432 O O . GLU A 1 176 ? 6.730 12.209 7.285 1.00 96.25 176 GLU A O 1
ATOM 1437 N N . THR A 1 177 ? 8.744 11.304 7.643 1.00 97.81 177 THR A N 1
ATOM 1438 C CA . THR A 1 177 ? 9.304 11.745 6.358 1.00 97.81 177 THR A CA 1
ATOM 1439 C C . THR A 1 177 ? 8.554 11.125 5.179 1.00 97.81 177 THR A C 1
ATOM 1441 O O . THR A 1 177 ? 8.110 11.845 4.289 1.00 97.81 177 THR A O 1
ATOM 1444 N N . ILE A 1 178 ? 8.361 9.801 5.165 1.00 97.06 178 ILE A N 1
ATOM 1445 C CA . ILE A 1 178 ? 7.705 9.107 4.044 1.00 97.06 178 ILE A CA 1
ATOM 1446 C C . ILE A 1 178 ? 6.228 9.491 3.928 1.00 97.06 178 ILE A C 1
ATOM 1448 O O . ILE A 1 178 ? 5.734 9.664 2.815 1.00 97.06 178 ILE A O 1
ATOM 1452 N N . THR A 1 179 ? 5.521 9.664 5.047 1.00 97.94 179 THR A N 1
ATOM 1453 C CA . THR A 1 179 ? 4.121 10.118 5.018 1.00 97.94 179 THR A CA 1
ATOM 1454 C C . THR A 1 179 ? 3.996 11.553 4.505 1.00 97.94 179 THR A C 1
ATOM 1456 O O . THR A 1 179 ? 3.088 11.835 3.729 1.00 97.94 179 THR A O 1
ATOM 1459 N N . THR A 1 180 ? 4.943 12.429 4.848 1.00 98.31 180 THR A N 1
ATOM 1460 C CA . THR A 1 180 ? 5.001 13.813 4.345 1.00 98.31 180 THR A CA 1
ATOM 1461 C C . THR A 1 180 ? 5.350 13.866 2.853 1.00 98.31 180 THR A C 1
ATOM 1463 O O . THR A 1 180 ? 4.707 14.584 2.094 1.00 98.31 180 THR A O 1
ATOM 1466 N N . ILE A 1 181 ? 6.309 13.057 2.388 1.00 98.00 181 ILE A N 1
ATOM 1467 C CA . ILE A 1 181 ? 6.597 12.913 0.949 1.00 98.00 181 ILE A CA 1
ATOM 1468 C C . ILE A 1 181 ? 5.355 12.400 0.211 1.00 98.00 181 ILE A C 1
ATOM 1470 O O . ILE A 1 181 ? 4.999 12.929 -0.839 1.00 98.00 181 ILE A O 1
ATOM 1474 N N . GLY A 1 182 ? 4.672 11.395 0.767 1.00 97.94 182 GLY A N 1
ATOM 1475 C CA . GLY A 1 182 ? 3.434 10.861 0.203 1.00 97.94 182 GLY A CA 1
ATOM 1476 C C . GLY A 1 182 ? 2.324 11.909 0.100 1.00 97.94 182 GLY A C 1
ATOM 1477 O O . GLY A 1 182 ? 1.643 11.963 -0.922 1.00 97.94 182 GLY A O 1
ATOM 1478 N N . GLU A 1 183 ? 2.183 12.771 1.107 1.00 97.94 183 GLU A N 1
ATOM 1479 C CA . GLU A 1 183 ? 1.255 13.906 1.086 1.00 97.94 183 GLU A CA 1
ATOM 1480 C C . GLU A 1 183 ? 1.574 14.873 -0.055 1.00 97.94 183 GLU A C 1
ATOM 1482 O O . GLU A 1 183 ? 0.709 15.148 -0.883 1.00 97.94 183 GLU A O 1
ATOM 1487 N N . ILE A 1 184 ? 2.831 15.316 -0.161 1.00 97.94 184 ILE A N 1
ATOM 1488 C CA . ILE A 1 184 ? 3.275 16.237 -1.217 1.00 97.94 184 ILE A CA 1
ATOM 1489 C C . ILE A 1 184 ? 3.021 15.630 -2.603 1.00 97.94 184 ILE A C 1
ATOM 1491 O O . ILE A 1 184 ? 2.404 16.266 -3.456 1.00 97.94 184 ILE A O 1
ATOM 1495 N N . LEU A 1 185 ? 3.435 14.379 -2.828 1.00 97.50 185 LEU A N 1
ATOM 1496 C CA . LEU A 1 185 ? 3.236 13.695 -4.110 1.00 97.50 185 LEU A CA 1
ATOM 1497 C C . LEU A 1 185 ? 1.751 13.479 -4.433 1.00 97.50 185 LEU A C 1
ATOM 1499 O O . LEU A 1 185 ? 1.363 13.558 -5.597 1.00 97.50 185 LEU A O 1
ATOM 1503 N N . GLY A 1 186 ? 0.913 13.241 -3.420 1.00 96.56 186 GLY A N 1
ATOM 1504 C CA . GLY A 1 186 ? -0.538 13.113 -3.573 1.00 96.56 186 GLY A CA 1
ATOM 1505 C C . GLY A 1 186 ? -1.224 14.413 -4.000 1.00 96.56 186 GLY A C 1
ATOM 1506 O O . GLY A 1 186 ? -2.260 14.373 -4.662 1.00 96.56 186 GLY A O 1
ATOM 1507 N N . MET A 1 187 ? -0.632 15.563 -3.683 1.00 95.81 187 MET A N 1
ATOM 1508 C CA . MET A 1 187 ? -1.157 16.874 -4.072 1.00 95.81 187 MET A CA 1
ATOM 1509 C C . MET A 1 187 ? -0.720 17.310 -5.478 1.00 95.81 187 MET A C 1
ATOM 1511 O O . MET A 1 187 ? -1.340 18.197 -6.065 1.00 95.81 187 MET A O 1
ATOM 1515 N N . VAL A 1 188 ? 0.305 16.676 -6.059 1.00 96.62 188 VAL A N 1
ATOM 1516 C CA . VAL A 1 188 ? 0.848 17.034 -7.378 1.00 96.62 188 VAL A CA 1
ATOM 1517 C C . VAL A 1 188 ? 0.279 16.110 -8.462 1.00 96.62 188 VAL A C 1
ATOM 1519 O O . VAL A 1 188 ? 0.657 14.945 -8.578 1.00 96.62 188 VAL A O 1
ATOM 1522 N N . GLY A 1 189 ? -0.614 16.641 -9.306 1.00 95.50 189 GLY A N 1
ATOM 1523 C CA . GLY A 1 189 ? -1.300 15.889 -10.372 1.00 95.50 189 GLY A CA 1
ATOM 1524 C C . GLY A 1 189 ? -0.373 15.066 -11.286 1.00 95.50 189 GLY A C 1
ATOM 1525 O O . GLY A 1 189 ? -0.580 13.855 -11.403 1.00 95.50 189 GLY A O 1
ATOM 1526 N N . PRO A 1 190 ? 0.680 15.665 -11.880 1.00 96.69 190 PRO A N 1
ATOM 1527 C CA . PRO A 1 190 ? 1.652 14.927 -12.692 1.00 96.69 190 PRO A CA 1
ATOM 1528 C C . PRO A 1 190 ? 2.370 13.804 -11.931 1.00 96.69 190 PRO A C 1
ATOM 1530 O O . PRO A 1 190 ? 2.575 12.722 -12.481 1.00 96.69 190 PRO A O 1
ATOM 1533 N N . ALA A 1 191 ? 2.700 14.023 -10.653 1.00 95.81 191 ALA A N 1
ATOM 1534 C CA . ALA A 1 191 ? 3.345 13.011 -9.821 1.00 95.81 191 ALA A CA 1
ATOM 1535 C C . ALA A 1 191 ? 2.409 11.819 -9.580 1.00 95.81 191 ALA A C 1
ATOM 1537 O O . ALA A 1 191 ? 2.817 10.672 -9.771 1.00 95.81 191 ALA A O 1
ATOM 1538 N N . LYS A 1 192 ? 1.133 12.072 -9.249 1.00 95.38 192 LYS A N 1
ATOM 1539 C CA . LYS A 1 192 ? 0.120 11.013 -9.121 1.00 95.38 192 LYS A CA 1
ATOM 1540 C C . LYS A 1 192 ? -0.013 10.193 -10.397 1.00 95.38 192 LYS A C 1
ATOM 1542 O O . LYS A 1 192 ? 0.022 8.968 -10.320 1.00 95.38 192 LYS A O 1
ATOM 1547 N N . TRP A 1 193 ? -0.153 10.859 -11.545 1.00 95.44 193 TRP A N 1
ATOM 1548 C CA . TRP A 1 193 ? -0.292 10.192 -12.840 1.00 95.44 193 TRP A CA 1
ATOM 1549 C C . TRP A 1 193 ? 0.911 9.292 -13.135 1.00 95.44 193 TRP A C 1
ATOM 1551 O O . TRP A 1 193 ? 0.738 8.129 -13.499 1.00 95.44 193 TRP A O 1
ATOM 1561 N N . PHE A 1 194 ? 2.126 9.797 -12.911 1.00 95.44 194 PHE A N 1
ATOM 1562 C CA . PHE A 1 194 ? 3.348 9.040 -13.157 1.00 95.44 194 PHE A CA 1
ATOM 1563 C C . PHE A 1 194 ? 3.462 7.817 -12.235 1.00 95.44 194 PHE A C 1
ATOM 1565 O O . PHE A 1 194 ? 3.720 6.707 -12.698 1.00 95.44 194 PHE A O 1
ATOM 1572 N N . ILE A 1 195 ? 3.182 7.985 -10.939 1.00 94.88 195 ILE A N 1
ATOM 1573 C CA . ILE A 1 195 ? 3.185 6.882 -9.967 1.00 94.88 195 ILE A CA 1
ATOM 1574 C C . ILE A 1 195 ? 2.118 5.843 -10.330 1.00 94.88 195 ILE A C 1
ATOM 1576 O O . ILE A 1 195 ? 2.404 4.648 -10.347 1.00 94.88 195 ILE A O 1
ATOM 1580 N N . GLN A 1 196 ? 0.912 6.280 -10.694 1.00 93.69 196 GLN A N 1
ATOM 1581 C CA . GLN A 1 196 ? -0.169 5.399 -11.130 1.00 93.69 196 GLN A CA 1
ATOM 1582 C C . GLN A 1 196 ? 0.200 4.619 -12.399 1.00 93.69 196 GLN A C 1
ATOM 1584 O O . GLN A 1 196 ? -0.093 3.425 -12.501 1.00 93.69 196 GLN A O 1
ATOM 1589 N N . TYR A 1 197 ? 0.851 5.272 -13.363 1.00 92.12 197 TYR A N 1
ATOM 1590 C CA . TYR A 1 197 ? 1.322 4.636 -14.589 1.00 92.12 197 TYR A CA 1
ATOM 1591 C C . TYR A 1 197 ? 2.338 3.519 -14.309 1.00 92.12 197 TYR A C 1
ATOM 1593 O O . TYR A 1 197 ? 2.328 2.504 -15.007 1.00 92.12 197 TYR A O 1
ATOM 1601 N N . LEU A 1 198 ? 3.173 3.674 -13.280 1.00 91.25 198 LEU A N 1
ATOM 1602 C CA . LEU A 1 198 ? 4.195 2.697 -12.904 1.00 91.25 198 LEU A CA 1
ATOM 1603 C C . LEU A 1 198 ? 3.673 1.584 -11.983 1.00 91.25 198 LEU A C 1
ATOM 1605 O O . LEU A 1 198 ? 4.019 0.422 -12.177 1.00 91.25 198 LEU A O 1
ATOM 1609 N N . MET A 1 199 ? 2.856 1.930 -10.986 1.00 89.62 199 MET A N 1
ATOM 1610 C CA . MET A 1 199 ? 2.518 1.048 -9.860 1.00 89.62 199 MET A CA 1
ATOM 1611 C C . MET A 1 199 ? 1.126 0.430 -9.952 1.00 89.62 199 MET A C 1
ATOM 1613 O O . MET A 1 199 ? 0.937 -0.734 -9.601 1.00 89.62 199 MET A O 1
ATOM 1617 N N . LYS A 1 200 ? 0.124 1.196 -10.394 1.00 89.94 200 LYS A N 1
ATOM 1618 C CA . LYS A 1 200 ? -1.270 0.772 -10.258 1.00 89.94 200 LYS A CA 1
ATOM 1619 C C . LYS A 1 200 ? -1.596 -0.329 -11.259 1.00 89.94 200 LYS A C 1
ATOM 1621 O O . LYS A 1 200 ? -1.554 -0.116 -12.477 1.00 89.94 200 LYS A O 1
ATOM 1626 N N . THR A 1 201 ? -1.987 -1.488 -10.748 1.00 84.88 201 THR A N 1
ATOM 1627 C CA . THR A 1 201 ? -2.600 -2.565 -11.527 1.00 84.88 201 THR A CA 1
ATOM 1628 C C . THR A 1 201 ? -4.075 -2.666 -11.155 1.00 84.88 201 THR A C 1
ATOM 1630 O O . THR A 1 201 ? -4.451 -2.485 -10.001 1.00 84.88 201 THR A O 1
ATOM 1633 N N . GLU A 1 202 ? -4.928 -2.896 -12.150 1.00 83.31 202 GLU A N 1
ATOM 1634 C CA . GLU A 1 202 ? -6.361 -3.094 -11.943 1.00 83.31 202 GLU A CA 1
ATOM 1635 C C . GLU A 1 202 ? -6.765 -4.413 -12.587 1.00 83.31 202 GLU A C 1
ATOM 1637 O O . GLU A 1 202 ? -6.376 -4.710 -13.718 1.00 83.31 202 GLU A O 1
ATOM 1642 N N . ASN A 1 203 ? -7.552 -5.200 -11.862 1.00 88.06 203 ASN A N 1
ATOM 1643 C CA . ASN A 1 203 ? -8.173 -6.401 -12.388 1.00 88.06 203 ASN A CA 1
ATOM 1644 C C . ASN A 1 203 ? -9.648 -6.406 -11.961 1.00 88.06 203 ASN A C 1
ATOM 1646 O O . ASN A 1 203 ? -9.917 -6.405 -10.758 1.00 88.06 203 ASN A O 1
ATOM 1650 N N . PRO A 1 204 ? -10.607 -6.420 -12.906 1.00 91.38 204 PRO A N 1
ATOM 1651 C CA . PRO A 1 204 ? -12.030 -6.472 -12.587 1.00 91.38 204 PRO A CA 1
ATOM 1652 C C . PRO A 1 204 ? -12.413 -7.612 -11.636 1.00 91.38 204 PRO A C 1
ATOM 1654 O O . PRO A 1 204 ? -13.317 -7.428 -10.828 1.00 91.38 204 PRO A O 1
ATOM 1657 N N . SER A 1 205 ? -11.699 -8.747 -11.667 1.00 93.75 205 SER A N 1
ATOM 1658 C CA . SER A 1 205 ? -11.966 -9.888 -10.779 1.00 93.75 205 SER A CA 1
ATOM 1659 C C . SER A 1 205 ? -11.656 -9.616 -9.304 1.00 93.75 205 SER A C 1
ATOM 1661 O O . SER A 1 205 ? -12.066 -10.391 -8.447 1.00 93.75 205 SER A O 1
ATOM 1663 N N . LEU A 1 206 ? -10.904 -8.553 -9.001 1.00 94.12 206 LEU A N 1
ATOM 1664 C CA . LEU A 1 206 ? -10.558 -8.143 -7.638 1.00 94.12 206 LEU A CA 1
ATOM 1665 C C . LEU A 1 206 ? -11.528 -7.099 -7.068 1.00 94.12 206 LEU A C 1
ATOM 1667 O O . LEU A 1 206 ? -11.437 -6.776 -5.884 1.00 94.12 206 LEU A O 1
ATOM 1671 N N . ARG A 1 207 ? -12.443 -6.557 -7.882 1.00 95.88 207 ARG A N 1
ATOM 1672 C CA . ARG A 1 207 ? -13.417 -5.563 -7.420 1.00 95.88 207 ARG A CA 1
ATOM 1673 C C . ARG A 1 207 ? -14.488 -6.236 -6.570 1.00 95.88 207 ARG A C 1
ATOM 1675 O O . ARG A 1 207 ? -14.998 -7.294 -6.926 1.00 95.88 207 ARG A O 1
ATOM 1682 N N . GLN A 1 208 ? -14.854 -5.603 -5.461 1.00 95.56 208 GLN A N 1
ATOM 1683 C CA . GLN A 1 208 ? -15.825 -6.136 -4.507 1.00 95.56 208 GLN A CA 1
ATOM 1684 C C . GLN A 1 208 ? -16.819 -5.052 -4.099 1.00 95.56 208 GLN A C 1
ATOM 1686 O O . GLN A 1 208 ? -16.435 -3.902 -3.908 1.00 95.56 208 GLN A O 1
ATOM 1691 N N . LYS A 1 209 ? -18.089 -5.421 -3.915 1.00 97.19 209 LYS A N 1
ATOM 1692 C CA . LYS A 1 209 ? -19.100 -4.540 -3.321 1.00 97.19 209 LYS A CA 1
ATOM 1693 C C . LYS A 1 209 ? -19.485 -5.066 -1.946 1.00 97.19 209 LYS A C 1
ATOM 1695 O O . LYS A 1 209 ? -20.126 -6.107 -1.837 1.00 97.19 209 LYS A O 1
ATOM 1700 N N . ILE A 1 210 ? -19.075 -4.364 -0.894 1.00 95.75 210 ILE A N 1
ATOM 1701 C CA . ILE A 1 210 ? -19.193 -4.818 0.499 1.00 95.75 210 ILE A CA 1
ATOM 1702 C C . ILE A 1 210 ? -19.850 -3.714 1.323 1.00 95.75 210 ILE A C 1
ATOM 1704 O O . ILE A 1 210 ? -19.429 -2.565 1.270 1.00 95.75 210 ILE A O 1
ATOM 1708 N N . ALA A 1 211 ? -20.900 -4.047 2.081 1.00 95.06 211 ALA A N 1
ATOM 1709 C CA . ALA A 1 211 ? -21.680 -3.077 2.866 1.00 95.06 211 ALA A CA 1
ATOM 1710 C C . ALA A 1 211 ? -22.170 -1.852 2.056 1.00 95.06 211 ALA A C 1
ATOM 1712 O O . ALA A 1 211 ? -22.292 -0.758 2.598 1.00 95.06 211 ALA A O 1
ATOM 1713 N N . GLY A 1 212 ? -22.442 -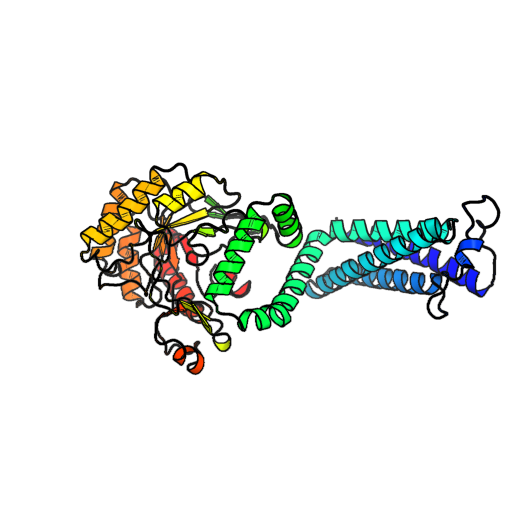2.037 0.758 1.00 95.62 212 GLY A N 1
ATOM 1714 C CA . GLY A 1 212 ? -22.851 -0.961 -0.153 1.00 95.62 212 GLY A CA 1
ATOM 1715 C C . GLY A 1 212 ? -21.704 -0.100 -0.696 1.00 95.62 212 GLY A C 1
ATOM 1716 O O . GLY A 1 212 ? -21.974 0.839 -1.435 1.00 95.62 212 GLY A O 1
ATOM 1717 N N . ILE A 1 213 ? -20.450 -0.424 -0.373 1.00 97.69 213 ILE A N 1
ATOM 1718 C CA . ILE A 1 213 ? -19.249 0.300 -0.799 1.00 97.69 213 ILE A CA 1
ATOM 1719 C C . ILE A 1 213 ? -18.555 -0.482 -1.915 1.00 97.69 213 ILE A C 1
ATOM 1721 O O . ILE A 1 213 ? -18.357 -1.692 -1.791 1.00 97.69 213 ILE A O 1
ATOM 1725 N N . ASP A 1 214 ? -18.156 0.211 -2.980 1.00 97.31 214 ASP A N 1
ATOM 1726 C CA . ASP A 1 214 ? -17.394 -0.362 -4.089 1.00 97.31 214 ASP A CA 1
ATOM 1727 C C . ASP A 1 214 ? -15.883 -0.270 -3.816 1.00 97.31 214 ASP A C 1
ATOM 1729 O O . ASP A 1 214 ? -15.285 0.806 -3.840 1.00 97.31 214 ASP A O 1
ATOM 1733 N N . PHE A 1 215 ? -15.257 -1.419 -3.570 1.00 97.25 215 PHE A N 1
ATOM 1734 C CA . PHE A 1 215 ? -13.823 -1.573 -3.348 1.00 97.25 215 PHE A CA 1
ATOM 1735 C C . PHE A 1 215 ? -13.131 -1.992 -4.656 1.00 97.25 215 PHE A C 1
ATOM 1737 O O . PHE A 1 215 ? -13.385 -3.092 -5.154 1.00 97.25 215 PHE A O 1
ATOM 1744 N N . PRO A 1 216 ? -12.249 -1.158 -5.242 1.00 95.62 216 PRO A N 1
ATOM 1745 C CA . PRO A 1 216 ? -11.544 -1.499 -6.479 1.00 95.62 216 PRO A CA 1
ATOM 1746 C C . PRO A 1 216 ? -10.513 -2.629 -6.327 1.00 95.62 216 PRO A C 1
ATOM 1748 O O . PRO A 1 216 ? -10.155 -3.247 -7.327 1.00 95.62 216 PRO A O 1
ATOM 1751 N N . ALA A 1 217 ? -10.049 -2.904 -5.105 1.00 94.88 217 ALA A N 1
ATOM 1752 C CA . ALA A 1 217 ? -9.171 -4.026 -4.779 1.00 94.88 217 ALA A CA 1
ATOM 1753 C C . ALA A 1 217 ? -9.367 -4.457 -3.307 1.00 94.88 217 ALA A C 1
ATOM 1755 O O . ALA A 1 217 ? -9.767 -3.627 -2.485 1.00 94.88 217 ALA A O 1
ATOM 1756 N N . PRO A 1 218 ? -9.051 -5.716 -2.942 1.00 95.75 218 PRO A N 1
ATOM 1757 C CA . PRO A 1 218 ? -9.267 -6.238 -1.589 1.00 95.75 218 PRO A CA 1
ATOM 1758 C C . PRO A 1 218 ? -8.180 -5.827 -0.583 1.00 95.75 218 PRO A C 1
ATOM 1760 O O . PRO A 1 218 ? -8.314 -6.091 0.609 1.00 95.75 218 PRO A O 1
ATOM 1763 N N . ILE A 1 219 ? -7.092 -5.199 -1.039 1.00 96.69 219 ILE A N 1
ATOM 1764 C CA . ILE A 1 219 ? -5.979 -4.768 -0.187 1.00 96.69 219 ILE A CA 1
ATOM 1765 C C . ILE A 1 219 ? -6.105 -3.279 0.114 1.00 96.69 219 ILE A C 1
ATOM 1767 O O . ILE A 1 219 ? -6.136 -2.456 -0.801 1.00 96.69 219 ILE A O 1
ATOM 1771 N N . GLY A 1 220 ? -6.128 -2.932 1.398 1.00 97.31 220 GLY A N 1
ATOM 1772 C CA . GLY A 1 220 ? -6.176 -1.552 1.868 1.00 97.31 220 GLY A CA 1
ATOM 1773 C C . GLY A 1 220 ? -5.120 -1.240 2.921 1.00 97.31 220 GLY A C 1
ATOM 1774 O O . GLY A 1 220 ? -4.546 -2.140 3.538 1.00 97.31 220 GLY A O 1
ATOM 1775 N N . LEU A 1 221 ? -4.863 0.051 3.133 1.00 98.06 221 LEU A N 1
ATOM 1776 C CA . LEU A 1 221 ? -3.973 0.513 4.198 1.00 98.06 221 LEU A CA 1
ATOM 1777 C C . LEU A 1 221 ? -4.732 0.564 5.532 1.00 98.06 221 LEU A C 1
ATOM 1779 O O . LEU A 1 221 ? -5.705 1.305 5.670 1.00 98.06 221 LEU A O 1
ATOM 1783 N N . SER A 1 222 ? -4.278 -0.201 6.526 1.00 97.12 222 SER A N 1
ATOM 1784 C CA . SER A 1 222 ? -4.910 -0.247 7.850 1.00 97.12 222 SER A CA 1
ATOM 1785 C C . SER A 1 222 ? -4.702 1.038 8.658 1.00 97.12 222 SER A C 1
ATOM 1787 O O . SER A 1 222 ? -3.633 1.650 8.591 1.00 97.12 222 SER A O 1
ATOM 1789 N N . ALA A 1 223 ? -5.655 1.358 9.539 1.00 96.56 223 ALA A N 1
ATOM 1790 C CA . ALA A 1 223 ? -5.498 2.430 10.520 1.00 96.56 223 ALA A CA 1
ATOM 1791 C C . ALA A 1 223 ? -4.260 2.227 11.408 1.00 96.56 223 ALA A C 1
ATOM 1793 O O . ALA A 1 223 ? -3.907 1.102 11.773 1.00 96.56 223 ALA A O 1
ATOM 1794 N N . GLY A 1 224 ? -3.644 3.339 11.794 1.00 93.81 224 GLY A N 1
ATOM 1795 C CA . GLY A 1 224 ? -2.417 3.438 12.578 1.00 93.81 224 GLY A CA 1
ATOM 1796 C C . GLY A 1 224 ? -1.210 3.872 11.747 1.00 93.81 224 GLY A C 1
ATOM 1797 O O . GLY A 1 224 ? -0.252 4.382 12.321 1.00 93.81 224 GLY A O 1
ATOM 1798 N N . PHE A 1 225 ? -1.261 3.706 10.417 1.00 96.62 225 PHE A N 1
ATOM 1799 C CA . PHE A 1 225 ? -0.217 4.197 9.513 1.00 96.62 225 PHE A CA 1
ATOM 1800 C C . PHE A 1 225 ? -0.447 5.662 9.122 1.00 96.62 225 PHE A C 1
ATOM 1802 O O . PHE A 1 225 ? 0.470 6.462 9.222 1.00 96.62 225 PHE A O 1
ATOM 1809 N N . ASP A 1 226 ? -1.666 6.029 8.715 1.00 97.69 226 ASP A N 1
ATOM 1810 C CA . ASP A 1 226 ? -2.016 7.405 8.339 1.00 97.69 226 ASP A CA 1
ATOM 1811 C C . ASP A 1 226 ? -2.930 8.066 9.386 1.00 97.69 226 ASP A C 1
ATOM 1813 O O . ASP A 1 226 ? -4.120 8.301 9.164 1.00 97.69 226 ASP A O 1
ATOM 1817 N N . TYR A 1 227 ? -2.388 8.330 10.577 1.00 95.38 227 TYR A N 1
ATOM 1818 C CA . TYR A 1 227 ? -3.137 8.956 11.679 1.00 95.38 227 TYR A CA 1
ATOM 1819 C C . TYR A 1 227 ? -3.273 10.484 11.550 1.00 95.38 227 TYR A C 1
ATOM 1821 O O . TYR A 1 227 ? -3.984 11.106 12.337 1.00 95.38 227 TYR A O 1
ATOM 1829 N N . GLU A 1 228 ? -2.640 11.085 10.538 1.00 96.38 228 GLU A N 1
ATOM 1830 C CA . GLU A 1 228 ? -2.701 12.524 10.236 1.00 96.38 228 GLU A CA 1
ATOM 1831 C C . GLU A 1 228 ? -3.395 12.838 8.899 1.00 96.38 228 GLU A C 1
ATOM 1833 O O . GLU A 1 228 ? -3.402 13.992 8.457 1.00 96.38 228 GLU A O 1
ATOM 1838 N N . ALA A 1 229 ? -3.983 11.826 8.252 1.00 97.62 229 ALA A N 1
ATOM 1839 C CA . ALA A 1 229 ? -4.697 11.944 6.981 1.00 97.62 229 ALA A CA 1
ATOM 1840 C C . ALA A 1 229 ? -3.849 12.514 5.823 1.00 97.62 229 ALA A C 1
ATOM 1842 O O . ALA A 1 229 ? -4.336 13.289 4.998 1.00 97.62 229 ALA A O 1
ATOM 1843 N N . LYS A 1 230 ? -2.564 12.167 5.793 1.00 98.12 230 LYS A N 1
ATOM 1844 C CA . LYS A 1 230 ? -1.546 12.622 4.840 1.00 98.12 230 LYS A CA 1
ATOM 1845 C C . LYS A 1 230 ? -1.579 11.861 3.516 1.00 98.12 230 LYS A C 1
ATOM 1847 O O . LYS A 1 230 ? -1.222 12.410 2.483 1.00 98.12 230 LYS A O 1
ATOM 1852 N N . LEU A 1 231 ? -2.014 10.602 3.512 1.00 98.44 231 LEU A N 1
ATOM 1853 C CA . LEU A 1 231 ? -1.820 9.700 2.371 1.00 98.44 231 LEU A CA 1
ATOM 1854 C C . LEU A 1 231 ? -3.062 9.509 1.500 1.00 98.44 231 LEU A C 1
ATOM 1856 O O . LEU A 1 231 ? -2.968 8.904 0.432 1.00 98.44 231 LEU A O 1
ATOM 1860 N N . THR A 1 232 ? -4.216 10.040 1.910 1.00 97.88 232 THR A N 1
ATOM 1861 C CA . THR A 1 232 ? -5.508 9.805 1.234 1.00 97.88 232 THR A CA 1
ATOM 1862 C C . THR A 1 232 ? -5.490 10.069 -0.276 1.00 97.88 232 THR A C 1
ATOM 1864 O O . THR A 1 232 ? -6.174 9.367 -1.016 1.00 97.88 232 THR A O 1
ATOM 1867 N N . GLN A 1 233 ? -4.681 11.027 -0.741 1.00 97.81 233 GLN A N 1
ATOM 1868 C CA . GLN A 1 233 ? -4.589 11.405 -2.155 1.00 97.81 233 GLN A CA 1
ATOM 1869 C C . GLN A 1 233 ? -3.604 10.554 -2.976 1.00 97.81 233 GLN A C 1
ATOM 1871 O O . GLN A 1 233 ? -3.746 10.484 -4.195 1.00 97.81 233 GLN A O 1
ATOM 1876 N N . ILE A 1 234 ? -2.615 9.904 -2.346 1.00 97.81 234 ILE A N 1
ATOM 1877 C CA . ILE A 1 234 ? -1.590 9.115 -3.056 1.00 97.81 234 ILE A CA 1
ATOM 1878 C C . ILE A 1 234 ? -1.861 7.606 -3.040 1.00 97.81 234 ILE A C 1
ATOM 1880 O O . ILE A 1 234 ? -1.447 6.902 -3.961 1.00 97.81 234 ILE A O 1
ATOM 1884 N N . LEU A 1 235 ? -2.591 7.094 -2.040 1.00 97.38 235 LEU A N 1
ATOM 1885 C CA . LEU A 1 235 ? -2.920 5.663 -1.928 1.00 97.38 235 LEU A CA 1
ATOM 1886 C C . LEU A 1 235 ? -3.531 5.043 -3.202 1.00 97.38 235 LEU A C 1
ATOM 1888 O O . LEU A 1 235 ? -3.087 3.950 -3.569 1.00 97.38 235 LEU A O 1
ATOM 1892 N N . PRO A 1 236 ? -4.467 5.703 -3.921 1.00 96.00 236 PRO A N 1
ATOM 1893 C CA . PRO A 1 236 ? -5.014 5.167 -5.171 1.00 96.00 236 PRO A CA 1
ATOM 1894 C C . PRO A 1 236 ? -3.942 4.908 -6.236 1.00 96.00 236 PRO A C 1
ATOM 1896 O O . PRO A 1 236 ? -3.995 3.903 -6.949 1.00 96.00 236 PRO A O 1
ATOM 1899 N N . SER A 1 237 ? -2.949 5.798 -6.332 1.00 96.00 237 SER A N 1
ATOM 1900 C CA . SER A 1 237 ? -1.847 5.707 -7.298 1.00 96.00 237 SER A CA 1
ATOM 1901 C C . SER A 1 237 ? -0.881 4.569 -6.972 1.00 96.00 237 SER A C 1
ATOM 1903 O O . SER A 1 237 ? -0.255 4.024 -7.876 1.00 96.00 237 SER A O 1
ATOM 1905 N N . LEU A 1 238 ? -0.792 4.178 -5.697 1.00 94.25 238 LEU A N 1
ATOM 1906 C CA . LEU A 1 238 ? 0.006 3.042 -5.226 1.00 94.25 238 LEU A CA 1
ATOM 1907 C C . LEU A 1 238 ? -0.715 1.691 -5.383 1.00 94.25 238 LEU A C 1
ATOM 1909 O O . LEU A 1 238 ? -0.125 0.654 -5.097 1.00 94.25 238 LEU A O 1
ATOM 1913 N N . GLY A 1 239 ? -1.973 1.685 -5.838 1.00 93.56 239 GLY A N 1
ATOM 1914 C CA . GLY A 1 239 ? -2.751 0.463 -6.064 1.00 93.56 239 GLY A CA 1
ATOM 1915 C C . GLY A 1 239 ? -3.533 -0.049 -4.854 1.00 93.56 239 GLY A C 1
ATOM 1916 O O . GLY A 1 239 ? -4.101 -1.137 -4.930 1.00 93.56 239 GLY A O 1
ATOM 1917 N N . PHE A 1 240 ? -3.615 0.715 -3.760 1.00 96.81 240 PHE A N 1
ATOM 1918 C CA . PHE A 1 240 ? -4.512 0.366 -2.657 1.00 96.81 240 PHE A CA 1
ATOM 1919 C C . PHE A 1 240 ? -5.975 0.482 -3.090 1.00 96.81 240 PHE A C 1
ATOM 1921 O O . PHE A 1 240 ? -6.376 1.446 -3.741 1.00 96.81 240 PHE A O 1
ATOM 1928 N N . GLY A 1 241 ? -6.782 -0.498 -2.687 1.00 97.06 241 GLY A N 1
ATOM 1929 C CA . GLY A 1 241 ? -8.217 -0.522 -2.938 1.00 97.06 241 GLY A CA 1
ATOM 1930 C C . GLY A 1 241 ? -9.023 0.334 -1.967 1.00 97.06 241 GLY A C 1
ATOM 1931 O O . GLY A 1 241 ? -10.113 0.775 -2.302 1.00 97.06 241 GLY A O 1
ATOM 1932 N N . PHE A 1 242 ? -8.496 0.576 -0.770 1.00 98.50 242 PHE A N 1
ATOM 1933 C CA . PHE A 1 242 ? -9.077 1.451 0.246 1.00 98.50 242 PHE A CA 1
ATOM 1934 C C . PHE A 1 242 ? -8.007 1.857 1.264 1.00 98.50 242 PHE A C 1
ATOM 1936 O O . PHE A 1 242 ? -6.892 1.331 1.266 1.00 98.50 242 PHE A O 1
ATOM 1943 N N . GLY A 1 243 ? -8.341 2.767 2.171 1.00 98.31 243 GLY A N 1
ATOM 1944 C CA . GLY A 1 243 ? -7.496 3.072 3.324 1.00 98.31 243 GLY A CA 1
ATOM 1945 C C . GLY A 1 243 ? -8.318 3.510 4.524 1.00 98.31 243 GLY A C 1
ATOM 1946 O O . GLY A 1 243 ? -9.436 3.992 4.359 1.00 98.31 243 GLY A O 1
ATOM 1947 N N . THR A 1 244 ? -7.769 3.361 5.725 1.00 98.56 244 THR A N 1
ATOM 1948 C CA . THR A 1 244 ? -8.391 3.867 6.953 1.00 98.56 244 THR A CA 1
ATOM 1949 C C . THR A 1 244 ? -7.496 4.915 7.598 1.00 98.56 244 THR A C 1
ATOM 1951 O O . THR A 1 244 ? -6.388 4.605 8.036 1.00 98.56 244 THR A O 1
ATOM 1954 N N . VAL A 1 245 ? -7.990 6.148 7.697 1.00 98.62 245 VAL A N 1
ATOM 1955 C CA . VAL A 1 245 ? -7.330 7.229 8.438 1.00 98.62 245 VAL A CA 1
ATOM 1956 C C . VAL A 1 245 ? -7.531 7.018 9.935 1.00 98.62 245 VAL A C 1
ATOM 1958 O O . VAL A 1 245 ? -8.599 6.593 10.380 1.00 98.62 245 VAL A O 1
ATOM 1961 N N . GLY A 1 246 ? -6.514 7.355 10.722 1.00 96.62 246 GLY A N 1
ATOM 1962 C CA . GLY A 1 246 ? -6.572 7.329 12.179 1.00 96.62 246 GLY A CA 1
ATOM 1963 C C . GLY A 1 246 ? -5.707 6.241 12.807 1.00 96.62 246 GLY A C 1
ATOM 1964 O O . GLY A 1 246 ? -4.765 5.767 12.188 1.00 96.62 246 GLY A O 1
ATOM 1965 N N . THR A 1 247 ? -5.966 5.813 14.039 1.00 98.19 247 THR A N 1
ATOM 1966 C CA . THR A 1 247 ? -7.160 6.129 14.835 1.00 98.19 247 THR A CA 1
ATOM 1967 C C . THR A 1 247 ? -7.198 7.581 15.313 1.00 98.19 247 THR A C 1
ATOM 1969 O O . THR A 1 247 ? -6.267 8.066 15.947 1.00 98.19 247 THR A O 1
ATOM 1972 N N . ILE A 1 248 ? -8.301 8.251 14.998 1.00 98.50 248 ILE A N 1
ATOM 1973 C CA . ILE A 1 248 ? -8.629 9.612 15.397 1.00 98.50 248 ILE A CA 1
ATOM 1974 C C . ILE A 1 248 ? -9.403 9.564 16.704 1.00 98.50 248 ILE A C 1
ATOM 1976 O O . ILE A 1 248 ? -10.243 8.689 16.920 1.00 98.50 248 ILE A O 1
ATOM 1980 N N . THR A 1 249 ? -9.126 10.514 17.581 1.00 98.19 249 THR A N 1
ATOM 1981 C CA . THR A 1 249 ? -9.845 10.657 18.842 1.00 98.19 249 THR A CA 1
ATOM 1982 C C . THR A 1 249 ? -10.531 12.017 18.892 1.00 98.19 249 THR A C 1
ATOM 1984 O O . THR A 1 249 ? -10.273 12.886 18.056 1.00 98.19 249 THR A O 1
ATOM 1987 N N . ASN A 1 250 ? -11.442 12.218 19.839 1.00 98.06 250 ASN A N 1
ATOM 1988 C CA . ASN A 1 250 ? -12.182 13.475 19.955 1.00 98.06 250 ASN A CA 1
ATOM 1989 C C . ASN A 1 250 ? -11.235 14.667 20.186 1.00 98.06 250 ASN A C 1
ATOM 1991 O O . ASN A 1 250 ? -11.291 15.670 19.472 1.00 98.06 250 ASN A O 1
ATOM 1995 N N . LEU A 1 251 ? -10.307 14.506 21.132 1.00 97.88 251 LEU A N 1
ATOM 1996 C CA . LEU A 1 251 ? -9.247 15.465 21.447 1.00 97.88 251 LEU A CA 1
ATOM 1997 C C . LEU A 1 251 ? -7.902 15.032 20.843 1.00 97.88 251 LEU A C 1
ATOM 1999 O O . LEU A 1 251 ? -7.706 13.831 20.653 1.00 97.88 251 LEU A O 1
ATOM 2003 N N . PRO A 1 252 ? -6.972 15.966 20.561 1.00 97.50 252 PRO A N 1
ATOM 2004 C CA . PRO A 1 252 ? -5.623 15.633 20.106 1.00 97.50 252 PRO A CA 1
ATOM 2005 C C . PRO A 1 252 ? -4.824 14.869 21.166 1.00 97.50 252 PRO A C 1
ATOM 2007 O O . PRO A 1 252 ? -5.052 15.016 22.370 1.00 97.50 252 PRO A O 1
ATOM 2010 N N . TYR A 1 253 ? -3.849 14.091 20.703 1.00 96.75 253 TYR A N 1
ATOM 2011 C CA . TYR A 1 253 ? -2.880 13.412 21.551 1.00 96.75 253 TYR A CA 1
ATOM 2012 C C . TYR A 1 253 ? -1.525 13.306 20.843 1.00 96.75 253 TYR A C 1
ATOM 2014 O O . TYR A 1 253 ? -1.453 12.817 19.718 1.00 96.75 253 TYR A O 1
ATOM 2022 N N . GLU A 1 254 ? -0.447 13.715 21.512 1.00 94.94 254 GLU A N 1
ATOM 2023 C CA . GLU A 1 254 ? 0.912 13.758 20.936 1.00 94.94 254 GLU A CA 1
ATOM 2024 C C . GLU A 1 254 ? 1.599 12.381 20.865 1.00 94.94 254 GLU A C 1
ATOM 2026 O O . GLU A 1 254 ? 2.615 12.209 20.192 1.00 94.94 254 GLU A O 1
ATOM 2031 N N . GLY A 1 255 ? 1.026 11.369 21.521 1.00 95.44 255 GLY A N 1
ATOM 2032 C CA . GLY A 1 255 ? 1.599 10.029 21.636 1.00 95.44 255 GLY A CA 1
ATOM 2033 C C . GLY A 1 255 ? 2.187 9.735 23.018 1.00 95.44 255 GLY A C 1
ATOM 2034 O O . GLY A 1 255 ? 2.338 10.624 23.860 1.00 95.44 255 GLY A O 1
ATOM 2035 N N . ASN A 1 256 ? 2.486 8.458 23.277 1.00 96.44 256 ASN A N 1
ATOM 2036 C CA . ASN A 1 256 ? 3.118 8.045 24.536 1.00 96.44 256 ASN A CA 1
ATOM 2037 C C . ASN A 1 256 ? 4.579 8.539 24.603 1.00 96.44 256 ASN A C 1
ATOM 2039 O O . ASN A 1 256 ? 5.161 8.892 23.576 1.00 96.44 256 ASN A O 1
ATOM 2043 N N . PRO A 1 257 ? 5.224 8.517 25.784 1.00 95.19 257 PRO A N 1
ATOM 2044 C CA . PRO A 1 257 ? 6.662 8.726 25.874 1.00 95.19 257 PRO A CA 1
ATOM 2045 C C . PRO A 1 257 ? 7.437 7.802 24.913 1.00 95.19 257 PRO A C 1
ATOM 2047 O O . PRO A 1 257 ? 7.083 6.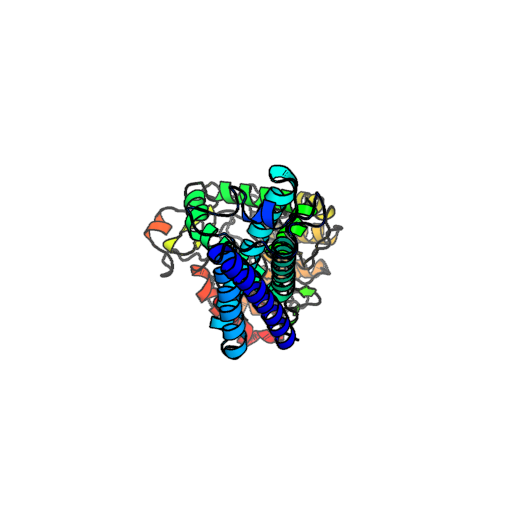621 24.791 1.00 95.19 257 PRO A O 1
ATOM 2050 N N . PRO A 1 258 ? 8.478 8.310 24.224 1.00 94.50 258 PRO A N 1
ATOM 2051 C CA . PRO A 1 258 ? 9.295 7.511 23.317 1.00 94.50 258 PRO A CA 1
ATOM 2052 C C . PRO A 1 258 ? 9.924 6.276 23.991 1.00 94.50 258 PRO A C 1
ATOM 2054 O O . PRO A 1 258 ? 10.149 6.286 25.201 1.00 94.50 258 PRO A O 1
ATOM 2057 N N . PRO A 1 259 ? 10.270 5.227 23.218 1.00 94.81 259 PRO A N 1
ATOM 2058 C CA . PRO A 1 259 ? 10.141 5.123 21.762 1.00 94.81 259 PRO A CA 1
ATOM 2059 C C . PRO A 1 259 ? 8.694 4.862 21.311 1.00 94.81 259 PRO A C 1
ATOM 2061 O O . PRO A 1 259 ? 8.014 3.994 21.852 1.00 94.81 259 PRO A O 1
ATOM 2064 N N . LEU A 1 260 ? 8.236 5.593 20.287 1.00 95.81 260 LEU A N 1
ATOM 2065 C CA . LEU A 1 260 ? 6.891 5.454 19.702 1.00 95.81 260 LEU A CA 1
ATOM 2066 C C . LEU A 1 260 ? 6.785 4.300 18.697 1.00 95.81 260 LEU A C 1
ATOM 2068 O O . LEU A 1 260 ? 5.721 3.689 18.552 1.00 95.81 260 LEU A O 1
ATOM 2072 N N . LEU A 1 261 ? 7.883 4.030 17.990 1.00 97.06 261 LEU A N 1
ATOM 2073 C CA . LEU A 1 261 ? 7.976 3.047 16.921 1.00 97.06 261 LEU A CA 1
ATOM 2074 C C . LEU A 1 261 ? 9.367 2.400 16.940 1.00 97.06 261 LEU A C 1
ATOM 2076 O O . LEU A 1 261 ? 10.378 3.088 17.074 1.00 97.06 261 LEU A O 1
ATOM 2080 N N . GLY A 1 262 ? 9.421 1.080 16.788 1.00 97.25 262 GLY A N 1
ATOM 2081 C CA . GLY A 1 262 ? 10.653 0.295 16.720 1.00 97.25 262 GLY A CA 1
ATOM 2082 C C . GLY A 1 262 ? 10.582 -0.757 15.620 1.00 97.25 262 GLY A C 1
ATOM 2083 O O . GLY A 1 262 ? 9.495 -1.190 15.243 1.00 97.25 262 GLY A O 1
ATOM 2084 N N . ARG A 1 263 ? 11.736 -1.177 15.089 1.00 97.69 263 ARG A N 1
ATOM 2085 C CA . ARG A 1 263 ? 11.819 -2.216 14.048 1.00 97.69 263 ARG A CA 1
ATOM 2086 C C . ARG A 1 263 ? 12.385 -3.509 14.625 1.00 97.69 263 ARG A C 1
ATOM 2088 O O . ARG A 1 263 ? 13.405 -3.474 15.305 1.00 97.69 263 ARG A O 1
ATOM 2095 N N . LEU A 1 264 ? 11.738 -4.625 14.300 1.00 97.81 264 LEU A N 1
ATOM 2096 C CA . LEU A 1 264 ? 12.158 -5.985 14.633 1.00 97.81 264 LEU A CA 1
ATOM 2097 C C . LEU A 1 264 ? 12.318 -6.771 13.315 1.00 97.81 264 LEU A C 1
ATOM 2099 O O . LEU A 1 264 ? 11.402 -7.496 12.907 1.00 97.81 264 LEU A O 1
ATOM 2103 N N . PRO A 1 265 ? 13.402 -6.524 12.548 1.00 96.44 265 PRO A N 1
ATOM 2104 C C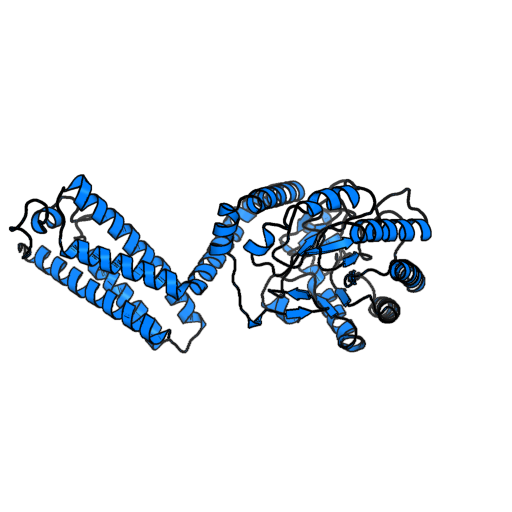A . PRO A 1 265 ? 13.576 -7.083 11.210 1.00 96.44 265 PRO A CA 1
ATOM 2105 C C . PRO A 1 265 ? 13.612 -8.614 11.167 1.00 96.44 265 PRO A C 1
ATOM 2107 O O . PRO A 1 265 ? 13.007 -9.172 10.250 1.00 96.44 265 PRO A O 1
ATOM 2110 N N . LYS A 1 266 ? 14.257 -9.294 12.129 1.00 96.81 266 LYS A N 1
ATOM 2111 C CA . LYS A 1 266 ? 14.280 -10.768 12.183 1.00 96.81 266 LYS A CA 1
ATOM 2112 C C . LYS A 1 266 ? 12.877 -11.324 12.409 1.00 96.81 266 LYS A C 1
ATOM 2114 O O . LYS A 1 266 ? 12.472 -12.275 11.748 1.00 96.81 266 LYS A O 1
ATOM 2119 N N . SER A 1 267 ? 12.107 -10.652 13.259 1.00 97.50 267 SER A N 1
ATOM 2120 C CA . SER A 1 267 ? 10.717 -11.003 13.567 1.00 97.50 267 SER A CA 1
ATOM 2121 C C . SER A 1 267 ? 9.715 -10.585 12.476 1.00 97.50 267 SER A C 1
ATOM 2123 O O . SER A 1 267 ? 8.523 -10.863 12.590 1.00 97.50 267 SER A O 1
ATOM 2125 N N . ARG A 1 268 ? 10.156 -9.860 11.430 1.00 96.81 268 ARG A N 1
ATOM 2126 C CA . ARG A 1 268 ? 9.281 -9.188 10.443 1.00 96.81 268 ARG A CA 1
ATOM 2127 C C . ARG A 1 268 ? 8.149 -8.405 11.128 1.00 96.81 268 ARG A C 1
ATOM 2129 O O . ARG A 1 268 ? 6.971 -8.543 10.792 1.00 96.81 268 ARG A O 1
ATOM 2136 N N . SER A 1 269 ? 8.526 -7.599 12.116 1.00 97.56 269 SER A N 1
ATOM 2137 C CA . SER A 1 269 ? 7.609 -6.919 13.029 1.00 97.56 269 SER A CA 1
ATOM 2138 C C . SER A 1 269 ? 8.019 -5.463 13.271 1.00 97.56 269 SER A C 1
ATOM 2140 O O . SER A 1 269 ? 9.158 -5.054 13.021 1.00 97.56 269 SER A O 1
ATOM 2142 N N . LEU A 1 270 ? 7.066 -4.671 13.758 1.00 97.62 270 LEU A N 1
ATOM 2143 C CA . LEU A 1 270 ? 7.312 -3.353 14.336 1.00 97.62 270 LEU A CA 1
ATOM 2144 C C . LEU A 1 270 ? 6.797 -3.337 15.773 1.00 97.62 270 LEU A C 1
ATOM 2146 O O . LEU A 1 270 ? 5.685 -3.805 16.019 1.00 97.62 270 LEU A O 1
ATOM 2150 N N . MET A 1 271 ? 7.560 -2.737 16.685 1.00 97.69 271 MET A N 1
ATOM 2151 C CA . MET A 1 271 ? 7.065 -2.327 17.998 1.00 97.69 271 MET A CA 1
ATOM 2152 C C . MET A 1 271 ? 6.330 -0.998 17.844 1.00 97.69 271 MET A C 1
ATOM 2154 O O . MET A 1 271 ? 6.859 -0.074 17.232 1.00 97.69 271 MET A O 1
ATOM 2158 N N . VAL A 1 272 ? 5.127 -0.893 18.401 1.00 97.25 272 VAL A N 1
ATOM 2159 C CA . VAL A 1 272 ? 4.277 0.298 18.348 1.00 97.25 272 VAL A CA 1
ATOM 2160 C C . VAL A 1 272 ? 3.851 0.692 19.762 1.00 97.25 272 VAL A C 1
ATOM 2162 O O . VAL A 1 272 ? 3.255 -0.109 20.486 1.00 97.25 272 VAL A O 1
ATOM 2165 N N . ASN A 1 273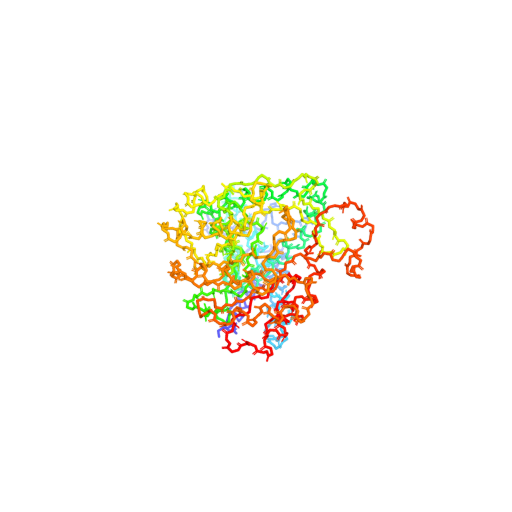 ? 4.083 1.957 20.116 1.00 97.06 273 ASN A N 1
ATOM 2166 C CA . ASN A 1 273 ? 3.719 2.580 21.391 1.00 97.06 273 ASN A CA 1
ATOM 2167 C C . ASN A 1 273 ? 3.031 3.947 21.180 1.00 97.06 273 ASN A C 1
ATOM 2169 O O . ASN A 1 273 ? 3.200 4.867 21.963 1.00 97.06 273 ASN A O 1
ATOM 2173 N N . LYS A 1 274 ? 2.266 4.137 20.096 1.00 95.25 274 LYS A N 1
ATOM 2174 C CA . LYS A 1 274 ? 1.697 5.463 19.772 1.00 95.25 274 LYS A CA 1
ATOM 2175 C C . LYS A 1 274 ? 0.529 5.907 20.651 1.00 95.25 274 LYS A C 1
ATOM 2177 O O . LYS A 1 274 ? 0.262 7.098 20.709 1.00 95.25 274 LYS A O 1
ATOM 2182 N N . GLY A 1 275 ? -0.202 4.980 21.272 1.00 94.94 275 GLY A N 1
ATOM 2183 C CA . GLY A 1 275 ? -1.344 5.315 22.134 1.00 94.94 275 GLY A CA 1
ATOM 2184 C C . GLY A 1 275 ? -2.395 6.215 21.467 1.00 94.94 275 GLY A C 1
ATOM 2185 O O . GLY A 1 275 ? -2.907 7.110 22.118 1.00 94.94 275 GLY A O 1
ATOM 2186 N N . PHE A 1 276 ? -2.671 6.016 20.171 1.00 95.50 276 PHE A N 1
ATOM 2187 C CA . PHE A 1 276 ? -3.501 6.911 19.346 1.00 95.50 276 PHE A CA 1
ATOM 2188 C C . PHE A 1 276 ? -2.976 8.354 19.231 1.00 95.50 276 PHE A C 1
ATOM 2190 O O . PHE A 1 276 ? -3.744 9.299 19.358 1.00 95.50 276 PHE A O 1
ATOM 2197 N N . LYS A 1 277 ? -1.679 8.548 18.952 1.00 96.50 277 LYS A N 1
ATOM 2198 C CA . LYS A 1 277 ? -1.142 9.838 18.473 1.00 96.50 277 LYS A CA 1
ATOM 2199 C C . LYS A 1 277 ? -1.983 10.357 17.294 1.00 96.50 277 LYS A C 1
ATOM 2201 O O . LYS A 1 277 ? -2.115 9.636 16.308 1.00 96.50 277 LYS A O 1
ATOM 2206 N N . ASN A 1 278 ? -2.580 11.547 17.404 1.00 97.56 278 ASN A N 1
ATOM 2207 C CA . ASN A 1 278 ? -3.398 12.178 16.359 1.00 97.56 278 ASN A CA 1
ATOM 2208 C C . ASN A 1 278 ? -3.699 13.664 16.654 1.00 97.56 278 ASN A C 1
ATOM 2210 O O . ASN A 1 278 ? -3.611 14.120 17.792 1.00 97.56 278 ASN A O 1
ATOM 2214 N N . MET A 1 279 ? -4.143 14.406 15.634 1.00 97.44 279 MET A N 1
ATOM 2215 C CA . MET A 1 279 ? -4.446 15.847 15.726 1.00 97.44 279 MET A CA 1
ATOM 2216 C C . MET A 1 279 ? -5.838 16.189 16.300 1.00 97.44 279 MET A C 1
ATOM 2218 O O . MET A 1 279 ? -6.190 17.366 16.404 1.00 97.44 279 MET A O 1
ATOM 2222 N N . GLY A 1 280 ? -6.643 15.189 16.663 1.00 98.31 280 GLY A N 1
ATOM 2223 C CA . GLY A 1 280 ? -8.028 15.344 17.101 1.00 98.31 280 GLY A CA 1
ATOM 2224 C C . GLY A 1 280 ? -9.020 15.456 15.940 1.00 98.31 280 GLY A C 1
ATOM 2225 O O . GLY A 1 280 ? -8.691 15.908 14.839 1.00 98.31 280 GLY A O 1
ATOM 2226 N N . ALA A 1 281 ? -10.269 15.066 16.199 1.00 98.69 281 ALA A N 1
ATOM 2227 C CA . ALA A 1 281 ? -11.322 14.976 15.189 1.00 98.69 281 ALA A CA 1
ATOM 2228 C C . ALA A 1 281 ? -11.546 16.296 14.437 1.00 98.69 281 ALA A C 1
ATOM 2230 O O . ALA A 1 281 ? -11.614 16.294 13.212 1.00 98.69 281 ALA A O 1
ATOM 2231 N N . LYS A 1 282 ? -11.588 17.435 15.144 1.00 98.50 282 LYS A N 1
ATOM 2232 C CA . LYS A 1 282 ? -11.849 18.752 14.531 1.00 98.50 282 LYS A CA 1
ATOM 2233 C C . LYS A 1 282 ? -10.821 19.123 13.455 1.00 98.50 282 LYS A C 1
ATOM 2235 O O . LYS A 1 282 ? -11.212 19.479 12.347 1.00 98.50 282 LYS A O 1
ATOM 2240 N N . LYS A 1 283 ? -9.521 18.993 13.752 1.00 98.44 283 LYS A N 1
ATOM 2241 C CA . LYS A 1 283 ? -8.446 19.316 12.795 1.00 98.44 283 LYS A CA 1
ATOM 2242 C C . LYS A 1 283 ? -8.441 18.362 11.602 1.00 98.44 283 LYS A C 1
ATOM 2244 O O . LYS A 1 283 ? -8.234 18.786 10.469 1.00 98.44 283 LYS A O 1
ATOM 2249 N N . ILE A 1 284 ? -8.695 17.075 11.841 1.00 98.38 284 ILE A N 1
ATOM 2250 C CA . ILE A 1 284 ? -8.746 16.073 10.769 1.00 98.38 284 ILE A CA 1
ATOM 2251 C C . ILE A 1 284 ? -9.948 16.308 9.856 1.00 98.38 284 ILE A C 1
ATOM 2253 O O . ILE A 1 284 ? -9.807 16.201 8.643 1.00 98.38 284 ILE A O 1
ATOM 2257 N N . ILE A 1 285 ? -11.105 16.673 10.414 1.00 98.69 285 ILE A N 1
ATOM 2258 C CA . ILE A 1 285 ? -12.289 17.053 9.637 1.00 98.69 285 ILE A CA 1
ATOM 2259 C C . ILE A 1 285 ? -11.991 18.264 8.755 1.00 98.69 285 ILE A C 1
ATOM 2261 O O . ILE A 1 285 ? -12.285 18.222 7.564 1.00 98.69 285 ILE A O 1
ATOM 2265 N N . GLU A 1 286 ? -11.378 19.314 9.306 1.00 98.19 286 GLU A N 1
ATOM 2266 C CA . GLU A 1 286 ? -11.014 20.505 8.531 1.00 98.19 286 GLU A CA 1
ATOM 2267 C C . GLU A 1 286 ? -10.067 20.157 7.374 1.00 98.19 286 GLU A C 1
ATOM 2269 O O . GLU A 1 286 ? -10.264 20.603 6.244 1.00 98.19 286 GLU A O 1
ATOM 2274 N N . LYS A 1 287 ? -9.059 19.319 7.640 1.00 97.50 287 LYS A N 1
ATOM 2275 C CA . LYS A 1 287 ? -8.114 18.855 6.623 1.00 97.50 287 LYS A CA 1
ATOM 2276 C C . LYS A 1 287 ? -8.812 18.033 5.539 1.00 97.50 287 LYS A C 1
ATOM 2278 O O . LYS A 1 287 ? -8.685 18.341 4.359 1.00 97.50 287 LYS A O 1
ATOM 2283 N N . LEU A 1 288 ? -9.565 17.006 5.930 1.00 98.00 288 LEU A N 1
ATOM 2284 C CA . LEU A 1 288 ? -10.223 16.091 4.997 1.00 98.00 288 LEU A CA 1
ATOM 2285 C C . LEU A 1 288 ? -11.375 16.736 4.226 1.00 98.00 288 LEU A C 1
ATOM 2287 O O . LEU A 1 288 ? -11.653 16.315 3.108 1.00 98.00 288 LEU A O 1
ATOM 2291 N N . GLY A 1 289 ? -12.021 17.765 4.779 1.00 97.19 289 GLY A N 1
ATOM 2292 C CA . GLY A 1 289 ? -13.089 18.508 4.108 1.00 97.19 289 GLY A CA 1
ATOM 2293 C C . GLY A 1 289 ? -12.636 19.214 2.825 1.00 97.19 289 GLY A C 1
ATOM 2294 O O . GLY A 1 289 ? -13.475 19.589 2.011 1.00 97.19 289 GLY A O 1
ATOM 2295 N N . LYS A 1 290 ? -11.320 19.359 2.622 1.00 95.62 290 LYS A N 1
ATOM 2296 C CA . LYS A 1 290 ? -10.701 19.966 1.434 1.00 95.62 290 LYS A CA 1
ATOM 2297 C C . LYS A 1 290 ? -10.492 18.962 0.291 1.00 95.62 290 LYS A C 1
ATOM 2299 O O . LYS A 1 290 ? -10.093 19.366 -0.798 1.00 95.62 290 LYS A O 1
ATOM 2304 N N . TYR A 1 291 ? -10.742 17.670 0.519 1.00 95.00 291 TYR A N 1
ATOM 2305 C CA . TYR A 1 291 ? -10.383 16.603 -0.413 1.00 95.00 291 TYR A CA 1
ATOM 2306 C C . TYR A 1 291 ? -11.585 15.766 -0.861 1.00 95.00 291 TYR A C 1
ATOM 2308 O O . TYR A 1 291 ? -12.516 15.503 -0.101 1.00 95.00 291 TYR A O 1
ATOM 2316 N N . ASN A 1 292 ? -11.521 15.288 -2.105 1.00 95.25 292 ASN A N 1
ATOM 2317 C CA . ASN A 1 292 ? -12.312 14.152 -2.574 1.00 95.25 292 ASN A CA 1
ATOM 2318 C C . ASN A 1 292 ? -11.418 12.902 -2.596 1.00 95.25 292 ASN A C 1
ATOM 2320 O O . ASN A 1 292 ? -10.191 13.012 -2.638 1.00 95.25 292 ASN A O 1
ATOM 2324 N N . PHE A 1 293 ? -12.021 11.715 -2.551 1.00 97.44 293 PHE A N 1
ATOM 2325 C CA . PHE A 1 293 ? -11.285 10.451 -2.510 1.00 97.44 293 PHE A CA 1
ATOM 2326 C C . PHE A 1 293 ? -11.608 9.588 -3.733 1.00 97.44 293 PHE A C 1
ATOM 2328 O O . PHE A 1 293 ? -12.779 9.352 -4.021 1.00 97.44 293 PHE A O 1
ATOM 2335 N N . ASP A 1 294 ? -10.570 9.084 -4.408 1.00 96.19 294 ASP A N 1
ATOM 2336 C CA . ASP A 1 294 ? -10.711 8.202 -5.583 1.00 96.19 294 ASP A CA 1
ATOM 2337 C C . ASP A 1 294 ? -10.977 6.733 -5.201 1.00 96.19 294 ASP A C 1
ATOM 2339 O O . ASP A 1 294 ? -11.381 5.921 -6.033 1.00 96.19 294 ASP A O 1
ATOM 2343 N N . ILE A 1 295 ? -10.726 6.381 -3.937 1.00 97.44 295 ILE A N 1
ATOM 2344 C CA . ILE A 1 295 ? -10.993 5.066 -3.341 1.00 97.44 295 ILE A CA 1
ATOM 2345 C C . ILE A 1 295 ? -11.742 5.247 -2.014 1.00 97.44 295 ILE A C 1
ATOM 2347 O O . ILE A 1 295 ? -11.651 6.320 -1.411 1.00 97.44 295 ILE A O 1
ATOM 2351 N N . PRO A 1 296 ? -12.443 4.219 -1.505 1.00 98.44 296 PRO A N 1
ATOM 2352 C CA . PRO A 1 296 ? -13.059 4.279 -0.187 1.00 98.44 296 PRO A CA 1
ATOM 2353 C C . PRO A 1 296 ? -12.042 4.611 0.913 1.00 98.44 296 PRO A C 1
ATOM 2355 O O . PRO A 1 296 ? -11.084 3.869 1.140 1.00 98.44 296 PRO A O 1
ATOM 2358 N N . ILE A 1 297 ? -12.281 5.710 1.630 1.00 98.69 297 ILE A N 1
ATOM 2359 C CA . ILE A 1 297 ? -11.528 6.077 2.833 1.00 98.69 297 ILE A CA 1
ATOM 2360 C C . ILE A 1 297 ? -12.416 5.875 4.055 1.00 98.69 297 ILE A C 1
ATOM 2362 O O . ILE A 1 297 ? -13.513 6.428 4.124 1.00 98.69 297 ILE A O 1
ATOM 2366 N N . GLY A 1 298 ? -11.952 5.078 5.011 1.00 98.56 298 GLY A N 1
ATOM 2367 C CA . GLY A 1 298 ? -12.577 4.907 6.317 1.00 98.56 298 GLY A CA 1
ATOM 2368 C C . GLY A 1 298 ? -11.976 5.831 7.373 1.00 98.56 298 GLY A C 1
ATOM 2369 O O . GLY A 1 298 ? -10.826 6.255 7.250 1.00 98.56 298 GLY A O 1
ATOM 2370 N N . ILE A 1 299 ? -12.731 6.098 8.438 1.00 98.75 299 ILE A N 1
ATOM 2371 C CA . ILE A 1 299 ? -12.248 6.826 9.619 1.00 98.75 299 ILE A CA 1
ATOM 2372 C C . ILE A 1 299 ? -12.256 5.880 10.817 1.00 98.75 299 ILE A C 1
ATOM 2374 O O . ILE A 1 299 ? -13.310 5.419 11.253 1.00 98.75 299 ILE A O 1
ATOM 2378 N N . SER A 1 300 ? -11.073 5.593 11.353 1.00 98.75 300 SER A N 1
ATOM 2379 C CA . SER A 1 300 ? -10.910 4.857 12.603 1.00 98.75 300 SER A CA 1
ATOM 2380 C C . SER A 1 300 ? -11.077 5.817 13.772 1.00 98.75 300 SER A C 1
ATOM 2382 O O . SER A 1 300 ? -10.341 6.796 13.858 1.00 98.75 300 SER A O 1
ATOM 2384 N N . ILE A 1 301 ? -12.033 5.552 14.661 1.00 98.81 301 ILE A N 1
ATOM 2385 C CA . ILE A 1 301 ? -12.328 6.348 15.854 1.00 98.81 301 ILE A CA 1
ATOM 2386 C C . ILE A 1 301 ? -12.077 5.506 17.101 1.00 98.81 301 ILE A C 1
ATOM 2388 O O . ILE A 1 301 ? -12.503 4.354 17.190 1.00 98.81 301 ILE A O 1
ATOM 2392 N N . GLY A 1 302 ? -11.397 6.098 18.077 1.00 97.81 302 GLY A N 1
ATOM 2393 C CA . GLY A 1 302 ? -11.130 5.494 19.375 1.00 97.81 302 GLY A CA 1
ATOM 2394 C C . GLY A 1 302 ? -11.261 6.507 20.505 1.00 97.81 302 GLY A C 1
ATOM 2395 O O . GLY A 1 302 ? -11.432 7.704 20.277 1.00 97.81 302 GLY A O 1
ATOM 2396 N N . ARG A 1 303 ? -11.162 6.007 21.736 1.00 97.25 303 ARG A N 1
ATOM 2397 C CA . ARG A 1 303 ? -11.124 6.824 22.955 1.00 97.25 303 ARG A CA 1
ATOM 2398 C C . ARG A 1 303 ? -9.843 7.662 22.986 1.00 97.25 303 ARG A C 1
ATOM 2400 O O . ARG A 1 303 ? -8.757 7.109 22.807 1.00 97.25 303 ARG A O 1
ATOM 2407 N N . THR A 1 304 ? -9.952 8.957 23.275 1.00 97.12 304 THR A N 1
ATOM 2408 C CA . THR A 1 304 ? -8.807 9.832 23.548 1.00 97.12 304 THR A CA 1
ATOM 2409 C C . THR A 1 304 ? -7.937 9.234 24.653 1.00 97.12 304 THR A C 1
ATOM 2411 O O . THR A 1 304 ? -8.406 8.884 25.736 1.00 97.12 304 THR A O 1
ATOM 2414 N N . ASN A 1 305 ? -6.633 9.149 24.394 1.00 95.88 305 ASN A N 1
ATOM 2415 C CA . ASN A 1 305 ? -5.673 8.654 25.368 1.00 95.88 305 ASN A CA 1
ATOM 2416 C C . ASN A 1 305 ? -5.317 9.746 26.390 1.00 95.88 305 ASN A C 1
ATOM 2418 O O . ASN A 1 305 ? -4.327 10.460 26.252 1.00 95.88 305 ASN A O 1
ATOM 2422 N N . SER A 1 306 ? -6.158 9.907 27.411 1.00 92.31 306 SER A N 1
ATOM 2423 C CA . SER A 1 306 ? -6.008 10.941 28.436 1.00 92.31 306 SER A CA 1
ATOM 2424 C C . SER A 1 306 ? -6.163 10.359 29.834 1.00 92.31 306 SER A C 1
ATOM 2426 O O . SER A 1 306 ? -7.119 9.640 30.113 1.00 92.31 306 SER A O 1
ATOM 2428 N N . ARG A 1 307 ? -5.266 10.749 30.750 1.00 88.75 307 ARG A N 1
ATOM 2429 C CA . ARG A 1 307 ? -5.376 10.430 32.186 1.00 88.75 307 ARG A CA 1
ATOM 2430 C C . ARG A 1 307 ? -6.567 11.117 32.866 1.00 88.75 307 ARG A C 1
ATOM 2432 O O . ARG A 1 307 ? -6.901 10.753 33.983 1.00 88.75 307 ARG A O 1
ATOM 2439 N N . LYS A 1 308 ? -7.184 12.104 32.204 1.00 89.44 308 LYS A N 1
ATOM 2440 C CA . LYS A 1 308 ? -8.360 12.829 32.707 1.00 89.44 308 LYS A CA 1
ATOM 2441 C C . LYS A 1 308 ? -9.681 12.125 32.392 1.00 89.44 308 LYS A C 1
ATOM 2443 O O . LYS A 1 308 ? -10.677 12.449 33.012 1.00 89.44 308 LYS A O 1
ATOM 2448 N N . LEU A 1 309 ? -9.696 11.192 31.436 1.00 90.31 309 LEU A N 1
ATOM 2449 C CA . LEU A 1 309 ? -10.874 10.375 31.135 1.00 90.31 309 LEU A CA 1
ATOM 2450 C C . LEU A 1 309 ? -10.813 9.126 32.012 1.00 90.31 309 LEU A C 1
ATOM 2452 O O . LEU A 1 309 ? -10.162 8.153 31.636 1.00 90.31 309 LEU A O 1
ATOM 2456 N N . ILE A 1 310 ? -11.416 9.166 33.195 1.00 91.25 310 ILE A N 1
ATOM 2457 C CA . ILE A 1 310 ? -11.207 8.143 34.233 1.00 91.25 310 ILE A CA 1
ATOM 2458 C C . ILE A 1 310 ? -12.370 7.147 34.255 1.00 91.25 310 ILE A C 1
ATOM 2460 O O . ILE A 1 310 ? -12.172 5.970 34.560 1.00 91.25 310 ILE A O 1
ATOM 2464 N N . THR A 1 311 ? -13.571 7.586 33.880 1.00 95.06 311 THR A N 1
ATOM 2465 C CA . THR A 1 311 ? -14.790 6.775 33.954 1.00 95.06 311 THR A CA 1
ATOM 2466 C C . THR A 1 311 ? -15.183 6.156 32.610 1.00 95.06 311 THR A C 1
ATOM 2468 O O . THR A 1 311 ? -14.738 6.566 31.528 1.00 95.06 311 THR A O 1
ATOM 2471 N N . LEU A 1 312 ? -16.046 5.136 32.676 1.00 96.06 312 LEU A N 1
ATOM 2472 C CA . LEU A 1 312 ? -16.641 4.518 31.492 1.00 96.06 312 LEU A CA 1
ATOM 2473 C C . LEU A 1 312 ? -17.514 5.515 30.716 1.00 96.06 312 LEU A C 1
ATOM 2475 O O . LEU A 1 312 ? -17.391 5.589 29.496 1.00 96.06 312 LEU A O 1
ATOM 2479 N N . ASP A 1 313 ? -18.344 6.297 31.408 1.00 97.25 313 ASP A N 1
ATOM 2480 C CA . ASP A 1 313 ? -19.275 7.236 30.774 1.00 97.25 313 ASP A CA 1
ATOM 2481 C C . ASP A 1 313 ? -18.541 8.360 30.042 1.00 97.25 313 ASP A C 1
ATOM 2483 O O . ASP A 1 313 ? -18.842 8.624 28.880 1.00 97.25 313 ASP A O 1
ATOM 2487 N N . GLU A 1 314 ? -17.506 8.947 30.652 1.00 96.44 314 GLU A N 1
ATOM 2488 C CA . GLU A 1 314 ? -16.632 9.919 29.979 1.00 96.44 314 GLU A CA 1
ATOM 2489 C C . GLU A 1 314 ? -15.992 9.323 28.720 1.00 96.44 314 GLU A C 1
ATOM 2491 O O . GLU A 1 314 ? -15.923 9.971 27.679 1.00 96.44 314 GLU A O 1
ATOM 2496 N N . SER A 1 315 ? -15.555 8.062 28.795 1.00 97.12 315 SER A N 1
ATOM 2497 C CA . SER A 1 315 ? -14.934 7.357 27.670 1.00 97.12 315 SER A CA 1
ATOM 2498 C C . SER A 1 315 ? -15.920 7.077 26.531 1.00 97.12 315 SER A C 1
ATOM 2500 O O . SER A 1 315 ? -15.542 7.140 25.361 1.00 97.12 315 SER A O 1
ATOM 2502 N N . ILE A 1 316 ? -17.178 6.767 26.857 1.00 98.31 316 ILE A N 1
ATOM 2503 C CA . ILE A 1 316 ? -18.253 6.613 25.872 1.00 98.31 316 ILE A CA 1
ATOM 2504 C C . ILE A 1 316 ? -18.560 7.974 25.243 1.00 98.31 316 ILE A C 1
ATOM 2506 O O . ILE A 1 316 ? -18.539 8.084 24.020 1.00 98.31 316 ILE A O 1
ATOM 2510 N N . ILE A 1 317 ? -18.787 9.015 26.051 1.00 98.25 317 ILE A N 1
ATOM 2511 C CA . ILE A 1 317 ? -19.084 10.377 25.576 1.00 98.25 317 ILE A CA 1
ATOM 2512 C C . ILE A 1 317 ? -17.985 10.882 24.639 1.00 98.25 317 ILE A C 1
ATOM 2514 O O . ILE A 1 317 ? -18.293 11.475 23.606 1.00 98.25 317 ILE A O 1
ATOM 2518 N N . ASP A 1 318 ? -16.719 10.611 24.955 1.00 98.38 318 ASP A N 1
ATOM 2519 C CA . ASP A 1 318 ? -15.577 10.978 24.122 1.00 98.38 318 ASP A CA 1
ATOM 2520 C C . ASP A 1 318 ? -15.653 10.347 22.719 1.00 98.38 318 ASP A C 1
ATOM 2522 O O . ASP A 1 318 ? -15.626 11.057 21.711 1.00 98.38 318 ASP A O 1
ATOM 2526 N N . ILE A 1 319 ? -15.859 9.028 22.639 1.00 98.56 319 ILE A N 1
ATOM 2527 C CA . ILE A 1 319 ? -16.012 8.318 21.359 1.00 98.56 319 ILE A CA 1
ATOM 2528 C C . ILE A 1 319 ? -17.225 8.853 20.587 1.00 98.56 319 ILE A C 1
ATOM 2530 O O . ILE A 1 319 ? -17.110 9.197 19.410 1.00 98.56 319 ILE A O 1
ATOM 2534 N N . ILE A 1 320 ? -18.385 8.954 21.243 1.00 98.56 320 ILE A N 1
ATOM 2535 C CA . ILE A 1 320 ? -19.633 9.442 20.638 1.00 98.56 320 ILE A CA 1
ATOM 2536 C C . ILE A 1 320 ? -19.471 10.872 20.108 1.00 98.56 320 ILE A C 1
ATOM 2538 O O . ILE A 1 320 ? -19.962 11.183 19.023 1.00 98.56 320 ILE A O 1
ATOM 2542 N N . SER A 1 321 ? -18.730 11.728 20.815 1.00 98.62 321 SER A N 1
ATOM 2543 C CA . SER A 1 321 ? -18.434 13.094 20.371 1.00 98.62 321 SER A CA 1
ATOM 2544 C C . SER A 1 321 ? -17.643 13.101 19.064 1.00 98.62 321 SER A C 1
ATOM 2546 O O . SER A 1 321 ? -18.008 13.825 18.138 1.00 98.62 321 SER A O 1
ATOM 2548 N N . ALA A 1 322 ? -16.621 12.248 18.935 1.00 98.62 322 ALA A N 1
ATOM 2549 C CA . ALA A 1 322 ? -15.863 12.123 17.691 1.00 98.62 322 ALA A CA 1
ATOM 2550 C C . ALA A 1 322 ? -16.737 11.632 16.520 1.00 98.62 322 ALA A C 1
ATOM 2552 O O . ALA A 1 322 ? -16.690 12.224 15.441 1.00 98.62 322 ALA A O 1
ATOM 2553 N N . PHE A 1 323 ? -17.577 10.610 16.728 1.00 98.69 323 PHE A N 1
ATOM 2554 C CA . PHE A 1 323 ? -18.529 10.147 15.705 1.00 98.69 323 PHE A CA 1
ATOM 2555 C C . PHE A 1 323 ? -19.494 11.261 15.281 1.00 98.69 323 PHE A C 1
ATOM 2557 O O . PHE A 1 323 ? -19.655 11.515 14.089 1.00 98.69 323 PHE A O 1
ATOM 2564 N N . SER A 1 324 ? -20.080 11.968 16.250 1.00 98.38 324 SER A N 1
ATOM 2565 C CA . SER A 1 324 ? -21.009 13.078 16.013 1.00 98.38 324 SER A CA 1
ATOM 2566 C C . SER A 1 324 ? -20.365 14.210 15.204 1.00 98.38 324 SER A C 1
ATOM 2568 O O . SER A 1 324 ? -20.990 14.742 14.287 1.00 98.38 324 SER A O 1
ATOM 2570 N N . LEU A 1 325 ? -19.099 14.547 15.483 1.00 98.50 325 LEU A N 1
ATOM 2571 C CA . LEU A 1 325 ? -18.352 15.539 14.705 1.00 98.50 325 LEU A CA 1
ATOM 2572 C C . LEU A 1 325 ? -18.194 15.114 13.239 1.00 98.50 325 LEU A C 1
ATOM 2574 O O . LEU A 1 325 ? -18.450 15.921 12.347 1.00 98.50 325 LEU A O 1
ATOM 2578 N N . PHE A 1 326 ? -17.806 13.862 12.973 1.00 98.31 326 PHE A N 1
ATOM 2579 C CA . PHE A 1 326 ? -17.641 13.381 11.598 1.00 98.31 326 PHE A CA 1
ATOM 2580 C C . PHE A 1 326 ? -18.976 13.243 10.853 1.00 98.31 326 PHE A C 1
ATOM 2582 O O . PHE A 1 326 ? -19.035 13.602 9.677 1.00 98.31 326 PHE A O 1
ATOM 2589 N N . GLU A 1 327 ? -20.045 12.779 11.506 1.00 96.56 327 GLU A N 1
ATOM 2590 C CA . GLU A 1 327 ? -21.369 12.655 10.876 1.00 96.56 327 GLU A CA 1
ATOM 2591 C C . GLU A 1 327 ? -21.957 14.017 10.486 1.00 96.56 327 GLU A C 1
ATOM 2593 O O . GLU A 1 327 ? -22.600 14.131 9.444 1.00 96.56 327 GLU A O 1
ATOM 2598 N N . LYS A 1 328 ? -21.691 15.064 11.279 1.00 96.56 328 LYS A N 1
ATOM 2599 C CA . LYS A 1 328 ? -22.094 16.448 10.975 1.00 96.56 328 LYS A CA 1
ATOM 2600 C C . LYS A 1 328 ? -21.173 17.147 9.970 1.00 96.56 328 LYS A C 1
ATOM 2602 O O . LYS A 1 328 ? -21.476 18.257 9.541 1.00 96.56 328 LYS A O 1
ATOM 2607 N N . SER A 1 329 ? -20.041 16.539 9.621 1.00 97.31 329 SER A N 1
ATOM 2608 C CA . SER A 1 329 ? -19.060 17.136 8.713 1.00 97.31 329 SER A CA 1
ATOM 2609 C C . SER A 1 329 ? -19.365 16.859 7.238 1.00 97.31 329 SER A C 1
ATOM 2611 O O . SER A 1 329 ? -20.078 15.919 6.889 1.00 97.31 329 SER A O 1
ATOM 2613 N N . SER A 1 330 ? -18.737 17.631 6.349 1.00 95.25 330 SER A N 1
ATOM 2614 C CA . SER A 1 330 ? -18.787 17.422 4.897 1.00 95.25 330 SER A CA 1
ATOM 2615 C C . SER A 1 330 ? -17.854 16.309 4.391 1.00 95.25 330 SER A C 1
ATOM 2617 O O . SER A 1 330 ? -17.821 16.041 3.189 1.00 95.25 330 SER A O 1
ATOM 2619 N N . VAL A 1 331 ? -17.090 15.645 5.270 1.00 97.69 331 VAL A N 1
ATOM 2620 C CA . VAL A 1 331 ? -16.087 14.646 4.870 1.00 97.69 331 VAL A CA 1
ATOM 2621 C C . VAL A 1 331 ? -16.763 13.416 4.258 1.00 97.69 331 VAL A C 1
ATOM 2623 O O . VAL A 1 331 ? -17.450 12.652 4.941 1.00 97.69 331 VAL A O 1
ATOM 2626 N N . LYS A 1 332 ? -16.499 13.159 2.974 1.00 95.94 332 LYS A N 1
ATOM 2627 C CA . LYS A 1 332 ? -17.070 12.044 2.192 1.00 95.94 332 LYS A CA 1
ATOM 2628 C C . LYS A 1 332 ? -16.353 10.706 2.423 1.00 95.94 332 LYS A C 1
ATOM 2630 O O . LYS A 1 332 ? -15.976 10.014 1.484 1.00 95.94 332 LYS A O 1
ATOM 2635 N N . HIS A 1 333 ? -16.141 10.341 3.680 1.00 97.94 333 HIS A N 1
ATOM 2636 C CA . HIS A 1 333 ? -15.607 9.030 4.037 1.00 97.94 333 HIS A CA 1
ATOM 2637 C C . HIS A 1 333 ? -16.673 7.932 3.855 1.00 97.94 333 HIS A C 1
ATOM 2639 O O . HIS A 1 333 ? -17.875 8.198 3.940 1.00 97.94 333 HIS A O 1
ATOM 2645 N N . ALA A 1 334 ? -16.227 6.707 3.581 1.00 98.12 334 ALA A N 1
ATOM 2646 C CA . ALA A 1 334 ? -17.072 5.586 3.173 1.00 98.12 334 ALA A CA 1
ATOM 2647 C C . ALA A 1 334 ? -17.597 4.753 4.352 1.00 98.12 334 ALA A C 1
ATOM 2649 O O . ALA A 1 334 ? -18.696 4.210 4.280 1.00 98.12 334 ALA A O 1
ATOM 2650 N N . TYR A 1 335 ? -16.822 4.634 5.431 1.00 98.69 335 TYR A N 1
ATOM 2651 C CA . TYR A 1 335 ? -17.174 3.820 6.595 1.00 98.69 335 TYR A CA 1
ATOM 2652 C C . TYR A 1 335 ? -16.455 4.290 7.858 1.00 98.69 335 TYR A C 1
ATOM 2654 O O . TYR A 1 335 ? -15.459 5.016 7.793 1.00 98.69 335 TYR A O 1
ATOM 2662 N N . TYR A 1 336 ? -16.926 3.810 9.004 1.00 98.81 336 TYR A N 1
ATOM 2663 C CA . TYR A 1 336 ? -16.230 3.954 10.275 1.00 98.81 336 TYR A CA 1
ATOM 2664 C C . TYR A 1 336 ? -15.573 2.653 10.712 1.00 98.81 336 TYR A C 1
ATOM 2666 O O . TYR A 1 336 ? -16.136 1.568 10.570 1.00 98.81 336 TYR A O 1
ATOM 2674 N N . GLU A 1 337 ? -14.410 2.784 11.330 1.00 98.69 337 GLU A N 1
ATOM 2675 C CA . GLU A 1 337 ? -13.806 1.756 12.165 1.00 98.69 337 GLU A CA 1
ATOM 2676 C C . GLU A 1 337 ? -13.935 2.202 13.631 1.00 98.69 337 GLU A C 1
ATOM 2678 O O . GLU A 1 337 ? -13.374 3.217 14.023 1.00 98.69 337 GLU A O 1
ATOM 2683 N N . LEU A 1 338 ? -14.664 1.459 14.463 1.00 98.69 338 LEU A N 1
ATOM 2684 C CA . LEU A 1 338 ? -14.673 1.651 15.912 1.00 98.69 338 LEU A CA 1
ATOM 2685 C C . LEU A 1 338 ? -13.516 0.848 16.517 1.00 98.69 338 LEU A C 1
ATOM 2687 O O . LEU A 1 338 ? -13.581 -0.382 16.606 1.00 98.69 338 LEU A O 1
ATOM 2691 N N . ASN A 1 339 ? -12.448 1.530 16.926 1.00 98.12 339 ASN A N 1
ATOM 2692 C CA . ASN A 1 339 ? -11.250 0.891 17.452 1.00 98.12 339 ASN A CA 1
ATOM 2693 C C . ASN A 1 339 ? -11.281 0.785 18.982 1.00 98.12 339 ASN A C 1
ATOM 2695 O O . ASN A 1 339 ? -10.966 1.733 19.701 1.00 98.12 339 ASN A O 1
ATOM 2699 N N . ILE A 1 340 ? -11.611 -0.413 19.468 1.00 96.38 340 ILE A N 1
ATOM 2700 C CA . ILE A 1 340 ? -11.660 -0.750 20.900 1.00 96.38 340 ILE A CA 1
ATOM 2701 C C . ILE A 1 340 ? -10.433 -1.529 21.392 1.00 96.38 340 ILE A C 1
ATOM 2703 O O . ILE A 1 340 ? -10.406 -1.959 22.542 1.00 96.38 340 ILE A O 1
ATOM 2707 N N . SER A 1 341 ? -9.440 -1.768 20.532 1.00 89.94 341 SER A N 1
ATOM 2708 C CA . SER A 1 341 ? -8.429 -2.817 20.735 1.00 89.94 341 SER A CA 1
ATOM 2709 C C . SER A 1 341 ? -6.998 -2.322 20.933 1.00 89.94 341 SER A C 1
ATOM 2711 O O . SER A 1 341 ? -6.067 -3.125 20.976 1.00 89.94 341 SER A O 1
ATOM 2713 N N . CYS A 1 342 ? -6.786 -1.011 21.067 1.00 89.56 342 CYS A N 1
ATOM 2714 C CA . CYS A 1 342 ? -5.446 -0.473 21.289 1.00 89.56 342 CYS A CA 1
ATOM 2715 C C . CYS A 1 342 ? -4.879 -0.907 22.655 1.00 89.56 342 CYS A C 1
ATOM 2717 O O . CYS A 1 342 ? -5.478 -0.607 23.688 1.00 89.56 342 CYS A O 1
ATOM 2719 N N . PRO A 1 343 ? -3.701 -1.559 22.692 1.00 85.75 343 PRO A N 1
ATOM 2720 C CA . PRO A 1 343 ? -3.038 -1.929 23.944 1.00 85.75 343 PRO A CA 1
ATOM 2721 C C . PRO A 1 343 ? -2.464 -0.754 24.734 1.00 85.75 343 PRO A C 1
ATOM 2723 O O . PRO A 1 343 ? -2.138 -0.910 25.902 1.00 85.75 343 PRO A O 1
ATOM 2726 N N . ASN A 1 344 ? -2.207 0.359 24.048 1.00 86.94 344 ASN A N 1
ATOM 2727 C CA . ASN A 1 344 ? -1.241 1.374 24.464 1.00 86.94 344 ASN A CA 1
ATOM 2728 C C . ASN A 1 344 ? -1.918 2.610 25.081 1.00 86.94 344 ASN A C 1
ATOM 2730 O O . ASN A 1 344 ? -1.325 3.688 25.075 1.00 86.94 344 ASN A O 1
ATOM 2734 N N . LEU A 1 345 ? -3.172 2.475 25.522 1.00 90.00 345 LEU A N 1
ATOM 2735 C CA . LEU A 1 345 ? -3.939 3.550 26.152 1.00 90.00 345 LEU A CA 1
ATOM 2736 C C . LEU A 1 345 ? -3.703 3.560 27.664 1.00 90.00 345 LEU A C 1
ATOM 2738 O O . LEU A 1 345 ? -3.530 2.509 28.277 1.00 90.00 345 LEU A O 1
ATOM 2742 N N . TYR A 1 346 ? -3.744 4.744 28.269 1.00 86.50 346 TYR A N 1
ATOM 2743 C CA . TYR A 1 346 ? -3.727 4.903 29.716 1.00 86.50 346 TYR A CA 1
ATOM 2744 C C . TYR A 1 346 ? -5.074 4.544 30.356 1.00 86.50 346 TYR A C 1
ATOM 2746 O O . TYR A 1 346 ? -6.156 4.670 29.766 1.00 86.50 346 TYR A O 1
ATOM 2754 N N . GLY A 1 347 ? -4.991 4.176 31.633 1.00 82.50 347 GLY A N 1
ATOM 2755 C CA . GLY A 1 347 ? -6.139 3.820 32.459 1.00 82.50 347 GLY A CA 1
ATOM 2756 C C . GLY A 1 347 ? -6.593 2.373 32.270 1.00 82.50 347 GLY A C 1
ATOM 2757 O O . GLY A 1 347 ? -6.063 1.625 31.453 1.00 82.50 347 GLY A O 1
ATOM 2758 N N . SER A 1 348 ? -7.583 1.978 33.064 1.00 82.06 348 SER A N 1
ATOM 2759 C CA . SER A 1 348 ? -8.104 0.607 33.129 1.00 82.06 348 SER A CA 1
ATOM 2760 C C . SER A 1 348 ? -9.352 0.379 32.269 1.00 82.06 348 SER A C 1
ATOM 2762 O O . SER A 1 348 ? -9.782 -0.762 32.092 1.00 82.06 348 SER A O 1
ATOM 2764 N N . ILE A 1 349 ? -9.945 1.446 31.723 1.00 90.38 349 ILE A N 1
ATOM 2765 C CA . ILE A 1 349 ? -11.189 1.353 30.957 1.00 90.38 349 ILE A CA 1
ATOM 2766 C C . ILE A 1 349 ? -10.927 0.691 29.604 1.00 90.38 349 ILE A C 1
ATOM 2768 O O . ILE A 1 349 ? -10.208 1.220 28.753 1.00 90.38 349 ILE A O 1
ATOM 2772 N N . SER A 1 350 ? -11.570 -0.458 29.397 1.00 92.94 350 SER A N 1
ATOM 2773 C CA . SER A 1 350 ? -11.592 -1.185 28.130 1.00 92.94 350 SER A CA 1
ATOM 2774 C C . SER A 1 350 ? -13.019 -1.588 27.766 1.00 92.94 350 SER A C 1
ATOM 2776 O O . SER A 1 350 ? -13.854 -1.791 28.643 1.00 92.94 350 SER A O 1
ATOM 2778 N N . PHE A 1 351 ? -13.289 -1.754 26.472 1.00 96.25 351 PHE A N 1
ATOM 2779 C CA . PHE A 1 351 ? -14.585 -2.223 25.963 1.00 96.25 351 PHE A CA 1
ATOM 2780 C C . PHE A 1 351 ? -14.562 -3.721 25.617 1.00 96.25 351 PHE A C 1
ATOM 2782 O O . PHE A 1 351 ? -15.307 -4.178 24.756 1.00 96.25 351 PHE A O 1
ATOM 2789 N N . TYR A 1 352 ? -13.681 -4.491 26.263 1.00 95.25 352 TYR A N 1
ATOM 2790 C CA . TYR A 1 352 ? -13.662 -5.953 26.154 1.00 95.25 352 TYR A CA 1
ATOM 2791 C C . TYR A 1 352 ? -14.777 -6.622 26.970 1.00 95.25 352 TYR A C 1
ATOM 2793 O O . TYR A 1 352 ? -15.379 -7.568 26.462 1.00 95.25 352 TYR A O 1
ATOM 2801 N N . PRO A 1 353 ? -15.109 -6.152 28.194 1.00 96.81 353 PRO A N 1
ATOM 2802 C CA . PRO A 1 353 ? -16.248 -6.684 28.927 1.00 96.81 353 PRO A CA 1
ATOM 2803 C C . PRO A 1 353 ? -17.552 -6.497 28.128 1.00 96.81 353 PRO A C 1
ATOM 2805 O O . PRO A 1 353 ? -17.857 -5.366 27.731 1.00 96.81 353 PRO A O 1
ATOM 2808 N N . PRO A 1 354 ? -18.361 -7.556 27.925 1.00 97.44 354 PRO A N 1
ATOM 2809 C CA . PRO A 1 354 ? -19.584 -7.490 27.119 1.00 97.44 354 PRO A CA 1
ATOM 2810 C C . PRO A 1 354 ? -20.565 -6.396 27.558 1.00 97.44 354 PRO A C 1
ATOM 2812 O O . PRO A 1 354 ? -21.170 -5.737 26.716 1.00 97.44 354 PRO A O 1
ATOM 2815 N N . GLY A 1 355 ? -20.688 -6.158 28.869 1.00 98.25 355 GLY A N 1
ATOM 2816 C CA . GLY A 1 355 ? -21.537 -5.095 29.411 1.00 98.25 355 GLY A CA 1
ATOM 2817 C C . GLY A 1 355 ? -21.098 -3.699 28.963 1.00 98.25 355 GLY A C 1
ATOM 2818 O O . GLY A 1 355 ? -21.927 -2.910 28.516 1.00 98.25 355 GLY A O 1
ATOM 2819 N N . TYR A 1 356 ? -19.795 -3.411 29.005 1.00 98.19 356 TYR A N 1
ATOM 2820 C CA . TYR A 1 356 ? -19.253 -2.101 28.622 1.00 98.19 356 TYR A CA 1
ATOM 2821 C C . TYR A 1 356 ? -19.339 -1.891 27.111 1.00 98.19 356 TYR A C 1
ATOM 2823 O O . TYR A 1 356 ? -19.713 -0.812 26.655 1.00 98.19 356 TYR A O 1
ATOM 2831 N N . LEU A 1 357 ? -19.070 -2.942 26.328 1.00 98.62 357 LEU A N 1
ATOM 2832 C CA . LEU A 1 357 ? -19.259 -2.913 24.879 1.00 98.62 357 LEU A CA 1
ATOM 2833 C C . LEU A 1 357 ? -20.722 -2.642 24.508 1.00 98.62 357 LEU A C 1
ATOM 2835 O O . LEU A 1 357 ? -20.996 -1.814 23.647 1.00 98.62 357 LEU A O 1
ATOM 2839 N N . ASN A 1 358 ? -21.667 -3.296 25.186 1.00 98.69 358 ASN A N 1
ATOM 2840 C CA . ASN A 1 358 ? -23.096 -3.090 24.967 1.00 98.69 358 ASN A CA 1
ATOM 2841 C C . ASN A 1 358 ? -23.522 -1.646 25.274 1.00 98.69 358 ASN A C 1
ATOM 2843 O O . ASN A 1 358 ? -24.281 -1.064 24.504 1.00 98.69 358 ASN A O 1
ATOM 2847 N N . LEU A 1 359 ? -23.018 -1.049 26.361 1.00 98.62 359 LEU A N 1
ATOM 2848 C CA . LEU A 1 359 ? -23.282 0.358 26.690 1.00 98.62 359 LEU A CA 1
ATOM 2849 C C . LEU A 1 359 ? -22.756 1.305 25.603 1.00 98.62 359 LEU A C 1
ATOM 2851 O O . LEU A 1 359 ? -23.498 2.173 25.142 1.00 98.62 359 LEU A O 1
ATOM 2855 N N . LEU A 1 360 ? -21.523 1.091 25.131 1.00 98.69 360 LEU A N 1
ATOM 2856 C CA . LEU A 1 360 ? -20.940 1.872 24.038 1.00 98.69 360 LEU A CA 1
ATOM 2857 C C . LEU A 1 360 ? -21.763 1.754 22.747 1.00 98.69 360 LEU A C 1
ATOM 2859 O O . LEU A 1 360 ? -22.097 2.765 22.133 1.00 98.69 360 LEU A O 1
ATOM 2863 N N . LEU A 1 361 ? -22.122 0.534 22.340 1.00 98.62 361 LEU A N 1
ATOM 2864 C CA . LEU A 1 361 ? -22.879 0.312 21.106 1.00 98.62 361 LEU A CA 1
ATOM 2865 C C . LEU A 1 361 ? -24.316 0.841 21.196 1.00 98.62 361 LEU A C 1
ATOM 2867 O O . LEU A 1 361 ? -24.818 1.374 20.209 1.00 98.62 361 LEU A O 1
ATOM 2871 N N . LYS A 1 362 ? -24.957 0.784 22.373 1.00 98.50 362 LYS A N 1
ATOM 2872 C CA . LYS A 1 362 ? -26.248 1.450 22.617 1.00 98.50 362 LYS A CA 1
ATOM 2873 C C . LYS A 1 362 ? -26.140 2.964 22.485 1.00 98.50 362 LYS A C 1
ATOM 2875 O O . LYS A 1 362 ? -27.019 3.574 21.885 1.00 98.50 362 LYS A O 1
ATOM 2880 N N . ALA A 1 363 ? -25.090 3.573 23.035 1.00 98.31 363 ALA A N 1
ATOM 2881 C CA . ALA A 1 363 ? -24.867 5.009 22.897 1.00 98.31 363 ALA A CA 1
ATOM 2882 C C . ALA A 1 363 ? -24.624 5.398 21.429 1.00 98.31 363 ALA A C 1
ATOM 2884 O O . ALA A 1 363 ? -25.194 6.375 20.954 1.00 98.31 363 ALA A O 1
ATOM 2885 N N . LEU A 1 364 ? -23.857 4.590 20.691 1.00 98.00 364 LEU A N 1
ATOM 2886 C CA . LEU A 1 364 ? -23.577 4.822 19.275 1.00 98.00 364 LEU A CA 1
ATOM 2887 C C . LEU A 1 364 ? -24.819 4.642 18.392 1.00 98.00 364 LEU A C 1
ATOM 2889 O O . LEU A 1 364 ? -25.023 5.427 17.471 1.00 98.00 364 LEU A O 1
ATOM 2893 N N . ALA A 1 365 ? -25.688 3.678 18.707 1.00 97.38 365 ALA A N 1
ATOM 2894 C CA . ALA A 1 365 ? -26.954 3.476 18.002 1.00 97.38 365 ALA A CA 1
ATOM 2895 C C . ALA A 1 365 ? -27.865 4.715 18.055 1.00 97.38 365 ALA A C 1
ATOM 2897 O O . ALA A 1 365 ? -28.569 4.995 17.090 1.00 97.38 365 ALA A O 1
ATOM 2898 N N . LYS A 1 366 ? -27.826 5.484 19.154 1.00 97.31 366 LYS A N 1
ATOM 2899 C CA . LYS A 1 366 ? -28.619 6.716 19.310 1.00 97.31 366 LYS A CA 1
ATOM 2900 C C . LYS A 1 366 ? -28.177 7.851 18.382 1.00 97.31 366 LYS A C 1
ATOM 2902 O O . LYS A 1 366 ? -28.946 8.787 18.202 1.00 97.31 366 LYS A O 1
ATOM 2907 N N . LEU A 1 367 ? -26.961 7.798 17.827 1.00 95.62 367 LEU A N 1
ATOM 2908 C CA . LEU A 1 367 ? -26.496 8.799 16.860 1.00 95.62 367 LEU A CA 1
ATOM 2909 C C . LEU A 1 367 ? -27.084 8.607 15.458 1.00 95.62 367 LEU A C 1
ATOM 2911 O O . LEU A 1 367 ? -26.937 9.514 14.646 1.00 95.62 367 LEU A O 1
ATOM 2915 N N . ASP A 1 368 ? -27.697 7.452 15.173 1.00 92.81 368 ASP A N 1
ATOM 2916 C CA . ASP A 1 368 ? -28.196 7.087 13.840 1.00 92.81 368 ASP A CA 1
ATOM 2917 C C . ASP A 1 368 ? -27.143 7.297 12.732 1.00 92.81 368 ASP A C 1
ATOM 2919 O O . ASP A 1 368 ? -27.355 7.985 11.732 1.00 92.81 368 ASP A O 1
ATOM 2923 N N . VAL A 1 369 ? -25.946 6.737 12.952 1.00 94.06 369 VAL A N 1
ATOM 2924 C CA . VAL A 1 369 ? -24.821 6.861 12.013 1.00 94.06 369 VAL A CA 1
ATOM 2925 C C . VAL A 1 369 ? -25.200 6.310 10.637 1.00 94.06 369 VAL A C 1
ATOM 2927 O O . VAL A 1 369 ? -25.600 5.153 10.494 1.00 94.06 369 VAL A O 1
ATOM 2930 N N . LYS A 1 370 ? -25.034 7.130 9.598 1.00 92.75 370 LYS A N 1
ATOM 2931 C CA . LYS A 1 370 ? -25.482 6.796 8.235 1.00 92.75 370 LYS A CA 1
ATOM 2932 C C . LYS A 1 370 ? -24.546 5.830 7.520 1.00 92.75 370 LYS A C 1
ATOM 2934 O O . LYS A 1 370 ? -24.943 5.135 6.585 1.00 92.75 370 LYS A O 1
ATOM 2939 N N . ARG A 1 371 ? -23.280 5.812 7.929 1.00 95.31 371 ARG A N 1
ATOM 2940 C CA . ARG A 1 371 ? -22.216 5.019 7.308 1.00 95.31 371 ARG A CA 1
ATOM 2941 C C . ARG A 1 371 ? -22.044 3.681 8.026 1.00 95.31 371 ARG A C 1
ATOM 2943 O O . ARG A 1 371 ? -22.225 3.610 9.243 1.00 95.31 371 ARG A O 1
ATOM 2950 N N . PRO A 1 372 ? -21.659 2.611 7.310 1.00 97.19 372 PRO A N 1
ATOM 2951 C CA . PRO A 1 372 ? -21.417 1.320 7.935 1.00 97.19 372 PRO A CA 1
ATOM 2952 C C . PRO A 1 372 ? -20.275 1.410 8.952 1.00 97.19 372 PRO A C 1
ATOM 2954 O O . PRO A 1 372 ? -19.258 2.066 8.716 1.00 97.19 372 PRO A O 1
ATOM 2957 N N . VAL A 1 373 ? -20.444 0.718 10.079 1.00 98.69 373 VAL A N 1
ATOM 2958 C CA . VAL A 1 373 ? -19.452 0.670 11.158 1.00 98.69 373 VAL A CA 1
ATOM 2959 C C . VAL A 1 373 ? -18.854 -0.731 11.251 1.00 98.69 373 VAL A C 1
ATOM 2961 O O . VAL A 1 373 ? -19.577 -1.732 11.267 1.00 98.69 373 VAL A O 1
ATOM 2964 N N . PHE A 1 374 ? -17.529 -0.790 11.352 1.00 98.69 374 PHE A N 1
ATOM 2965 C CA . PHE A 1 374 ? -16.753 -2.004 11.582 1.00 98.69 374 PHE A CA 1
ATOM 2966 C C . PHE A 1 374 ? -16.044 -1.918 12.932 1.00 98.69 374 PHE A C 1
ATOM 2968 O O . PHE A 1 374 ? -15.404 -0.915 13.226 1.00 98.69 374 PHE A O 1
ATOM 2975 N N . VAL A 1 375 ? -16.129 -2.953 13.767 1.00 98.69 375 VAL A N 1
ATOM 2976 C CA . VAL A 1 375 ? -15.462 -2.951 15.084 1.00 98.69 375 VAL A CA 1
ATOM 2977 C C . VAL A 1 375 ? -14.089 -3.608 14.967 1.00 98.69 375 VAL A C 1
ATOM 2979 O O . VAL A 1 375 ? -13.992 -4.768 14.567 1.00 98.69 375 VAL A O 1
ATOM 2982 N N . LYS A 1 376 ? -13.017 -2.894 15.327 1.00 98.25 376 LYS A N 1
ATOM 2983 C CA . LYS A 1 376 ? -11.657 -3.451 15.325 1.00 98.25 376 LYS A CA 1
ATOM 2984 C C . LYS A 1 376 ? -11.362 -4.177 16.626 1.00 98.25 376 LYS A C 1
ATOM 2986 O O . LYS A 1 376 ? -11.236 -3.559 17.688 1.00 98.25 376 LYS A O 1
ATOM 2991 N N . MET A 1 377 ? -11.239 -5.492 16.515 1.00 97.12 377 MET A N 1
ATOM 2992 C CA . MET A 1 377 ? -11.177 -6.435 17.625 1.00 97.12 377 MET A CA 1
ATOM 2993 C C . MET A 1 377 ? -9.739 -6.639 18.131 1.00 97.12 377 MET A C 1
ATOM 2995 O O . MET A 1 377 ? -8.794 -6.564 17.339 1.00 97.12 377 MET A O 1
ATOM 2999 N N . PRO A 1 378 ? -9.550 -6.909 19.437 1.00 93.50 378 PRO A N 1
ATOM 3000 C CA . PRO A 1 378 ? -8.250 -7.303 19.983 1.00 93.50 378 PRO A CA 1
ATOM 3001 C C . PRO A 1 378 ? -7.863 -8.703 19.496 1.00 93.50 378 PRO A C 1
ATOM 3003 O O . PRO A 1 378 ? -8.738 -9.523 19.216 1.00 93.50 378 PRO A O 1
ATOM 3006 N N . ILE A 1 379 ? -6.560 -8.985 19.412 1.00 91.38 379 ILE A N 1
ATOM 3007 C CA . ILE A 1 379 ? -6.068 -10.310 18.989 1.00 91.38 379 ILE A CA 1
ATOM 3008 C C . ILE A 1 379 ? -5.612 -11.176 20.164 1.00 91.38 379 ILE A C 1
ATOM 3010 O O . ILE A 1 379 ? -5.633 -12.398 20.072 1.00 91.38 379 ILE A O 1
ATOM 3014 N N . GLU A 1 380 ? -5.256 -10.561 21.291 1.00 88.25 380 GLU A N 1
ATOM 3015 C CA . GLU A 1 380 ? -4.720 -11.242 22.472 1.00 88.25 380 GLU A CA 1
ATOM 3016 C C . GLU A 1 380 ? -5.790 -11.893 23.363 1.00 88.25 380 GLU A C 1
ATOM 3018 O O . GLU A 1 380 ? -5.470 -12.461 24.404 1.00 88.25 380 GLU A O 1
ATOM 3023 N N . LYS A 1 381 ? -7.074 -11.747 23.019 1.00 92.62 381 LYS A N 1
ATOM 3024 C CA . LYS A 1 381 ? -8.182 -12.270 23.826 1.00 92.62 381 LYS A CA 1
ATOM 3025 C C . LYS A 1 381 ? -8.431 -13.741 23.540 1.00 92.62 381 LYS A C 1
ATOM 3027 O O . LYS A 1 381 ? -8.189 -14.208 22.427 1.00 92.62 381 LYS A O 1
ATOM 3032 N N . SER A 1 382 ? -8.922 -14.452 24.553 1.00 95.19 382 SER A N 1
ATOM 3033 C CA . SER A 1 382 ? -9.326 -15.852 24.428 1.00 95.19 382 SER A CA 1
ATOM 3034 C C . SER A 1 382 ? -10.468 -16.000 23.414 1.00 95.19 382 SER A C 1
ATOM 3036 O O . SER A 1 382 ? -11.220 -15.053 23.169 1.00 95.19 382 SER A O 1
ATOM 3038 N N . ASP A 1 383 ? -10.622 -17.189 22.830 1.00 96.75 383 ASP A N 1
ATOM 3039 C CA . ASP A 1 383 ? -11.734 -17.476 21.912 1.00 96.75 383 ASP A CA 1
ATOM 3040 C C . ASP A 1 383 ? -13.095 -17.239 22.581 1.00 96.75 383 ASP A C 1
ATOM 3042 O O . ASP A 1 383 ? -14.027 -16.743 21.946 1.00 96.75 383 ASP A O 1
ATOM 3046 N N . GLU A 1 384 ? -13.200 -17.545 23.876 1.00 97.06 384 GLU A N 1
ATOM 3047 C CA . GLU A 1 384 ? -14.411 -17.335 24.664 1.00 97.06 384 GLU A CA 1
ATOM 3048 C C . GLU A 1 384 ? -14.731 -15.844 24.835 1.00 97.06 384 GLU A C 1
ATOM 3050 O O . GLU A 1 384 ? -15.871 -15.429 24.617 1.00 97.06 384 GLU A O 1
ATOM 3055 N N . ASP A 1 385 ? -13.736 -15.020 25.170 1.00 96.56 385 ASP A N 1
ATOM 3056 C CA . ASP A 1 385 ? -13.925 -13.574 25.318 1.00 96.56 385 ASP A CA 1
ATOM 3057 C C . ASP A 1 385 ? -14.291 -12.923 23.985 1.00 96.56 385 ASP A C 1
ATOM 3059 O O . ASP A 1 385 ? -15.241 -12.139 23.915 1.00 96.56 385 ASP A O 1
ATOM 3063 N N . VAL A 1 386 ? -13.596 -13.292 22.903 1.00 97.19 386 VAL A N 1
ATOM 3064 C CA . VAL A 1 386 ? -13.941 -12.824 21.555 1.00 97.19 386 VAL A CA 1
ATOM 3065 C C . VAL A 1 386 ? -15.364 -13.247 21.201 1.00 97.19 386 VAL A C 1
ATOM 3067 O O . VAL A 1 386 ? -16.133 -12.437 20.682 1.00 97.19 386 VAL A O 1
ATOM 3070 N N . PHE A 1 387 ? -15.760 -14.479 21.525 1.00 96.94 387 PHE A N 1
ATOM 3071 C CA . PHE A 1 387 ? -17.116 -14.952 21.282 1.00 96.94 387 PHE A CA 1
ATOM 3072 C C . PHE A 1 387 ? -18.168 -14.144 22.059 1.00 96.94 387 PHE A C 1
ATOM 3074 O O . PHE A 1 387 ? -19.188 -13.753 21.482 1.00 96.94 387 PHE A O 1
ATOM 3081 N N . LYS A 1 388 ? -17.918 -13.844 23.339 1.00 97.88 388 LYS A N 1
ATOM 3082 C CA . LYS A 1 388 ? -18.795 -12.998 24.162 1.00 97.88 388 LYS A CA 1
ATOM 3083 C C . LYS A 1 388 ? -18.932 -11.591 23.573 1.00 97.88 388 LYS A C 1
ATOM 3085 O O . LYS A 1 388 ? -20.044 -11.073 23.504 1.00 97.88 388 LYS A O 1
ATOM 3090 N N . MET A 1 389 ? -17.840 -10.997 23.089 1.00 98.19 389 MET A N 1
ATOM 3091 C CA . MET A 1 389 ? -17.879 -9.698 22.407 1.00 98.19 389 MET A CA 1
ATOM 3092 C C . MET A 1 389 ? -18.669 -9.764 21.092 1.00 98.19 389 MET A C 1
ATOM 3094 O O . MET A 1 389 ? -19.523 -8.915 20.847 1.00 98.19 389 MET A O 1
ATOM 3098 N N . LEU A 1 390 ? -18.442 -10.790 20.263 1.00 98.38 390 LEU A N 1
ATOM 3099 C CA . LEU A 1 390 ? -19.177 -10.987 19.009 1.00 98.38 390 LEU A CA 1
ATOM 3100 C C . LEU A 1 390 ? -20.681 -11.137 19.249 1.00 98.38 390 LEU A C 1
ATOM 3102 O O . LEU A 1 390 ? -21.465 -10.558 18.503 1.00 98.38 390 LEU A O 1
ATOM 3106 N N . LYS A 1 391 ? -21.081 -11.854 20.310 1.00 98.25 391 LYS A N 1
ATOM 3107 C CA . LYS A 1 391 ? -22.489 -11.995 20.706 1.00 98.25 391 LYS A CA 1
ATOM 3108 C C . LYS A 1 391 ? -23.145 -10.640 20.983 1.00 98.25 391 LYS A C 1
ATOM 3110 O O . LYS A 1 391 ? -24.295 -10.460 20.625 1.00 98.25 391 LYS A O 1
ATOM 3115 N N . VAL A 1 392 ? -22.424 -9.681 21.565 1.00 98.56 392 VAL A N 1
ATOM 3116 C CA . VAL A 1 392 ? -22.937 -8.311 21.742 1.00 98.56 392 VAL A CA 1
ATOM 3117 C C . VAL A 1 392 ? -23.014 -7.578 20.404 1.00 98.56 392 VAL A C 1
ATOM 3119 O O . VAL A 1 392 ? -24.031 -6.970 20.097 1.00 98.56 392 VAL A O 1
ATOM 3122 N N . ILE A 1 393 ? -21.956 -7.642 19.592 1.00 98.56 393 ILE A N 1
ATOM 3123 C CA . ILE A 1 393 ? -21.846 -6.910 18.318 1.00 98.56 393 ILE A CA 1
ATOM 3124 C C . ILE A 1 393 ? -22.977 -7.282 17.347 1.00 98.56 393 ILE A C 1
ATOM 3126 O O . ILE A 1 393 ? -23.543 -6.396 16.703 1.00 98.56 393 ILE A O 1
ATOM 3130 N N . VAL A 1 394 ? -23.328 -8.567 17.229 1.00 98.31 394 VAL A N 1
ATOM 3131 C CA . VAL A 1 394 ? -24.315 -9.018 16.230 1.00 98.31 394 VAL A CA 1
ATOM 3132 C C . VAL A 1 394 ? -25.725 -8.472 16.452 1.00 98.31 394 VAL A C 1
ATOM 3134 O O . VAL A 1 394 ? -26.434 -8.274 15.458 1.00 98.31 394 VAL A O 1
ATOM 3137 N N . GLU A 1 395 ? -26.084 -8.143 17.696 1.00 98.12 395 GLU A N 1
ATOM 3138 C CA . GLU A 1 395 ? -27.377 -7.546 18.065 1.00 98.12 395 GLU A CA 1
ATOM 3139 C C . GLU A 1 395 ? -27.585 -6.161 17.422 1.00 98.12 395 GLU A C 1
ATOM 3141 O O . GLU A 1 395 ? -28.710 -5.743 17.149 1.00 98.12 395 GLU A O 1
ATOM 3146 N N . PHE A 1 396 ? -26.501 -5.451 17.091 1.00 97.88 396 PHE A N 1
ATOM 3147 C CA . PHE A 1 396 ? -26.557 -4.100 16.535 1.00 97.88 396 PHE A CA 1
ATOM 3148 C C . PHE A 1 396 ? -26.430 -4.108 15.004 1.00 97.88 396 PHE A C 1
ATOM 3150 O O . PHE A 1 396 ? -25.332 -4.138 14.448 1.00 97.88 396 PHE A O 1
ATOM 3157 N N . LYS A 1 397 ? -27.560 -4.036 14.285 1.00 94.88 397 LYS A N 1
ATOM 3158 C CA . LYS A 1 397 ? -27.632 -4.122 12.803 1.00 94.88 397 LYS A CA 1
ATOM 3159 C C . LYS A 1 397 ? -26.836 -3.052 12.033 1.00 94.88 397 LYS A C 1
ATOM 3161 O O . LYS A 1 397 ? -26.505 -3.271 10.860 1.00 94.88 397 LYS A O 1
ATOM 3166 N N . PHE A 1 398 ? -26.548 -1.905 12.650 1.00 95.69 398 PHE A N 1
ATOM 3167 C CA . PHE A 1 398 ? -25.724 -0.851 12.044 1.00 95.69 398 PHE A CA 1
ATOM 3168 C C . PHE A 1 398 ? -24.229 -1.225 12.016 1.00 95.69 398 PHE A C 1
ATOM 3170 O O . PHE A 1 398 ? -23.501 -0.785 11.126 1.00 95.69 398 PHE A O 1
ATOM 3177 N N . ILE A 1 399 ? -23.791 -2.124 12.908 1.00 98.19 399 ILE A N 1
ATOM 3178 C CA . ILE A 1 399 ? -22.470 -2.748 12.840 1.00 98.19 399 ILE A CA 1
ATOM 3179 C C . ILE A 1 399 ? -22.483 -3.798 11.728 1.00 98.19 399 ILE A C 1
ATOM 3181 O O . ILE A 1 399 ? -23.162 -4.830 11.818 1.00 98.19 399 ILE A O 1
ATOM 3185 N N . LYS A 1 400 ? -21.747 -3.527 10.648 1.00 98.38 400 LYS A N 1
ATOM 3186 C CA . LYS A 1 400 ? -21.717 -4.378 9.449 1.00 98.38 400 LYS A CA 1
ATOM 3187 C C . LYS A 1 400 ? -20.649 -5.455 9.505 1.00 98.38 400 LYS A C 1
ATOM 3189 O O . LYS A 1 400 ? -20.782 -6.472 8.828 1.00 98.38 400 LYS A O 1
ATOM 3194 N N . GLY A 1 401 ? -19.622 -5.270 10.325 1.00 98.25 401 GLY A N 1
ATOM 3195 C CA . GLY A 1 401 ? -18.542 -6.233 10.393 1.00 98.25 401 GLY A CA 1
ATOM 3196 C C . GLY A 1 401 ? -17.546 -5.991 11.509 1.00 98.25 401 GLY A C 1
ATOM 3197 O O . GLY A 1 401 ? -17.694 -5.091 12.337 1.00 98.25 401 GLY A O 1
ATOM 3198 N N . VAL A 1 402 ? -16.517 -6.824 11.501 1.00 98.50 402 VAL A N 1
ATOM 3199 C CA . VAL A 1 402 ? -15.403 -6.781 12.442 1.00 98.50 402 VAL A CA 1
ATOM 3200 C C . VAL A 1 402 ? -14.080 -6.826 11.694 1.00 98.50 402 VAL A C 1
ATOM 3202 O O . VAL A 1 402 ? -13.967 -7.446 10.636 1.00 98.50 402 VAL A O 1
ATOM 3205 N N . ILE A 1 403 ? -13.072 -6.170 12.256 1.00 98.38 403 ILE A N 1
ATOM 3206 C CA . ILE A 1 403 ? -11.700 -6.207 11.758 1.00 98.38 403 ILE A CA 1
ATOM 3207 C C . ILE A 1 403 ? -10.890 -7.030 12.753 1.00 98.38 403 ILE A C 1
ATOM 3209 O O . ILE A 1 403 ? -10.750 -6.632 13.912 1.00 98.38 403 ILE A O 1
ATOM 3213 N N . PHE A 1 404 ? -10.368 -8.175 12.314 1.00 96.25 404 PHE A N 1
ATOM 3214 C CA . PHE A 1 404 ? -9.468 -8.987 13.130 1.00 96.25 404 PHE A CA 1
ATOM 3215 C C . PHE A 1 404 ? -8.037 -8.675 12.759 1.00 96.25 404 PHE A C 1
ATOM 3217 O O . PHE A 1 404 ? -7.583 -9.024 11.674 1.00 96.25 404 PHE A O 1
ATOM 3224 N N . GLY A 1 405 ? -7.358 -7.995 13.678 1.00 78.94 405 GLY A N 1
ATOM 3225 C CA . GLY A 1 405 ? -5.989 -7.540 13.512 1.00 78.94 405 GLY A CA 1
ATOM 3226 C C . GLY A 1 405 ? -5.718 -6.297 14.346 1.00 78.94 405 GLY A C 1
ATOM 3227 O O . GLY A 1 405 ? -6.243 -5.220 14.066 1.00 78.94 405 GLY A O 1
ATOM 3228 N N . ASN A 1 406 ? -4.868 -6.449 15.356 1.00 90.12 406 ASN A N 1
ATOM 3229 C CA . ASN A 1 406 ? -4.224 -5.370 16.099 1.00 90.12 406 ASN A CA 1
ATOM 3230 C C . ASN A 1 406 ? -2.875 -5.907 16.622 1.00 90.12 406 ASN A C 1
ATOM 3232 O O . ASN A 1 406 ? -2.382 -6.911 16.110 1.00 90.12 406 ASN A O 1
ATOM 3236 N N . LEU A 1 407 ? -2.253 -5.245 17.592 1.00 94.25 407 LEU A N 1
ATOM 3237 C CA . LEU A 1 407 ? -0.916 -5.596 18.063 1.00 94.25 407 LEU A CA 1
ATOM 3238 C C . LEU A 1 407 ? -0.901 -6.877 18.919 1.00 94.25 407 LEU A C 1
ATOM 3240 O O . LEU A 1 407 ? -1.758 -7.067 19.780 1.00 94.25 407 LEU A O 1
ATOM 3244 N N . GLN A 1 408 ? 0.118 -7.712 18.714 1.00 94.69 408 GLN A N 1
ATOM 3245 C CA . GLN A 1 408 ? 0.475 -8.854 19.551 1.00 94.69 408 GLN A CA 1
ATOM 3246 C C . GLN A 1 408 ? 1.133 -8.346 20.838 1.00 94.69 408 GLN A C 1
ATOM 3248 O O . GLN A 1 408 ? 2.103 -7.584 20.789 1.00 94.69 408 GLN A O 1
ATOM 3253 N N . LYS A 1 409 ? 0.585 -8.755 21.985 1.00 92.94 409 LYS A N 1
ATOM 3254 C CA . LYS A 1 409 ? 1.056 -8.342 23.317 1.00 92.94 409 LYS A CA 1
ATOM 3255 C C . LYS A 1 409 ? 1.924 -9.386 23.991 1.00 92.94 409 LYS A C 1
ATOM 3257 O O . LYS A 1 409 ? 2.712 -9.034 24.868 1.00 92.94 409 LYS A O 1
ATOM 3262 N N . ASP A 1 410 ? 1.774 -10.653 23.608 1.00 93.81 410 ASP A N 1
ATOM 3263 C CA . ASP A 1 410 ? 2.620 -11.702 24.151 1.00 93.81 410 ASP A CA 1
ATOM 3264 C C . ASP A 1 410 ? 4.050 -11.515 23.639 1.00 93.81 410 ASP A C 1
ATOM 3266 O O . ASP A 1 410 ? 4.379 -11.807 22.491 1.00 93.81 410 ASP A O 1
ATOM 3270 N N . ARG A 1 411 ? 4.907 -10.981 24.512 1.00 94.75 411 ARG A N 1
ATOM 3271 C CA . ARG A 1 411 ? 6.318 -10.716 24.214 1.00 94.75 411 ARG A CA 1
ATOM 3272 C C . ARG A 1 411 ? 7.128 -12.007 24.057 1.00 94.75 411 ARG A C 1
ATOM 3274 O O . ARG A 1 411 ? 8.226 -11.961 23.508 1.00 94.75 411 ARG A O 1
ATOM 3281 N N . LYS A 1 412 ? 6.594 -13.135 24.539 1.00 94.81 412 LYS A N 1
ATOM 3282 C CA . LYS A 1 412 ? 7.198 -14.468 24.447 1.00 94.81 412 LYS A CA 1
ATOM 3283 C C . LYS A 1 412 ? 6.689 -15.266 23.244 1.00 94.81 412 LYS A C 1
ATOM 3285 O O . LYS A 1 412 ? 7.055 -16.432 23.115 1.00 94.81 412 LYS A O 1
ATOM 3290 N N . ASP A 1 413 ? 5.865 -14.667 22.378 1.00 94.19 413 ASP A N 1
ATOM 3291 C CA . ASP A 1 413 ? 5.378 -15.328 21.168 1.00 94.19 413 ASP A CA 1
ATOM 3292 C C . ASP A 1 413 ? 6.567 -15.880 20.349 1.00 94.19 413 ASP A C 1
ATOM 3294 O O . ASP A 1 413 ? 7.534 -15.151 20.107 1.00 94.19 413 ASP A O 1
ATOM 3298 N N . PRO A 1 414 ? 6.523 -17.151 19.907 1.00 93.88 414 PRO A N 1
ATOM 3299 C CA . PRO A 1 414 ? 7.649 -17.804 19.236 1.00 93.88 414 PRO A CA 1
ATOM 3300 C C . PRO A 1 414 ? 8.026 -17.172 17.888 1.00 93.88 414 PRO A C 1
ATOM 3302 O O . PRO A 1 414 ? 9.100 -17.449 17.360 1.00 93.88 414 PRO A O 1
ATOM 3305 N N . SER A 1 415 ? 7.165 -16.332 17.310 1.00 94.06 415 SER A N 1
ATOM 3306 C CA . SER A 1 415 ? 7.473 -15.567 16.096 1.00 94.06 415 SER A CA 1
ATOM 3307 C C . SER A 1 415 ? 8.323 -14.312 16.348 1.00 94.06 415 SER A C 1
ATOM 3309 O O . SER A 1 415 ? 8.738 -13.656 15.388 1.00 94.06 415 SER A O 1
ATOM 3311 N N . LEU A 1 416 ? 8.583 -13.969 17.614 1.00 97.00 416 LEU A N 1
ATOM 3312 C CA . LEU A 1 416 ? 9.401 -12.832 18.025 1.00 97.00 416 LEU A CA 1
ATOM 3313 C C . LEU A 1 416 ? 10.819 -13.269 18.418 1.00 97.00 416 LEU A C 1
ATOM 3315 O O . LEU A 1 416 ? 11.013 -14.091 19.317 1.00 97.00 416 LEU A O 1
ATOM 3319 N N . ASP A 1 417 ? 11.821 -12.636 17.807 1.00 98.00 417 ASP A N 1
ATOM 3320 C CA . ASP A 1 417 ? 13.216 -12.720 18.243 1.00 98.00 417 ASP A CA 1
ATOM 3321 C C . ASP A 1 417 ? 13.373 -12.007 19.594 1.00 98.00 417 ASP A C 1
ATOM 3323 O O . ASP A 1 417 ? 13.104 -10.811 19.740 1.00 98.00 417 ASP A O 1
ATOM 3327 N N . GLN A 1 418 ? 13.801 -12.761 20.605 1.00 97.31 418 GLN A N 1
ATOM 3328 C CA . GLN A 1 418 ? 13.831 -12.277 21.983 1.00 97.31 418 GLN A CA 1
ATOM 3329 C C . GLN A 1 418 ? 14.888 -11.184 22.206 1.00 97.31 418 GLN A C 1
ATOM 3331 O O . GLN A 1 418 ? 14.675 -10.298 23.035 1.00 97.31 418 GLN A O 1
ATOM 3336 N N . GLU A 1 419 ? 15.984 -11.178 21.441 1.00 97.44 419 GLU A N 1
ATOM 3337 C CA . GLU A 1 419 ? 16.980 -10.103 21.511 1.00 97.44 419 GLU A CA 1
ATOM 3338 C C . GLU A 1 419 ? 16.440 -8.800 20.914 1.00 97.44 419 GLU A C 1
ATOM 3340 O O . GLU A 1 419 ? 16.716 -7.715 21.424 1.00 97.44 419 GLU A O 1
ATOM 3345 N N . GLU A 1 420 ? 15.632 -8.875 19.853 1.00 97.12 420 GLU A N 1
ATOM 3346 C CA . GLU A 1 420 ? 14.930 -7.711 19.310 1.00 97.12 420 GLU A CA 1
ATOM 3347 C C . GLU A 1 420 ? 13.880 -7.162 20.284 1.00 97.12 420 GLU A C 1
ATOM 3349 O O . GLU A 1 420 ? 13.792 -5.947 20.469 1.00 97.12 420 GLU A O 1
ATOM 3354 N N . VAL A 1 421 ? 13.116 -8.038 20.943 1.00 97.31 421 VAL A N 1
ATOM 3355 C CA . VAL A 1 421 ? 12.090 -7.658 21.930 1.00 97.31 421 VAL A CA 1
ATOM 3356 C C . VAL A 1 421 ? 12.695 -6.941 23.139 1.00 97.31 421 VAL A C 1
ATOM 3358 O O . VAL A 1 421 ? 12.146 -5.929 23.583 1.00 97.31 421 VAL A O 1
ATOM 3361 N N . ARG A 1 422 ? 13.835 -7.420 23.660 1.00 96.50 422 ARG A N 1
ATOM 3362 C CA . ARG A 1 422 ? 14.513 -6.834 24.835 1.00 96.50 422 ARG A CA 1
ATOM 3363 C C . ARG A 1 422 ? 14.935 -5.377 24.637 1.00 96.50 422 ARG A C 1
ATOM 3365 O O . ARG A 1 422 ? 15.013 -4.638 25.612 1.00 96.50 422 ARG A O 1
ATOM 3372 N N . LYS A 1 423 ? 15.143 -4.935 23.392 1.00 96.31 423 LYS A N 1
ATOM 3373 C CA . LYS A 1 423 ? 15.486 -3.537 23.065 1.00 96.31 423 LYS A CA 1
ATOM 3374 C C . LYS A 1 423 ? 14.350 -2.555 23.350 1.00 96.31 423 LYS A C 1
ATOM 3376 O O . LYS A 1 423 ? 14.591 -1.354 23.424 1.00 96.31 423 LYS A O 1
ATOM 3381 N N . PHE A 1 424 ? 13.116 -3.042 23.482 1.00 96.19 424 PHE A N 1
ATOM 3382 C CA . PHE A 1 424 ? 11.934 -2.201 23.627 1.00 96.19 424 PHE A CA 1
ATOM 3383 C C . PHE A 1 424 ? 11.137 -2.594 24.875 1.00 96.19 424 PHE A C 1
ATOM 3385 O O . PHE A 1 424 ? 10.309 -3.501 24.797 1.00 96.19 424 PHE A O 1
ATOM 3392 N N . PRO A 1 425 ? 11.308 -1.909 26.021 1.00 93.00 425 PRO A N 1
ATOM 3393 C CA . PRO A 1 425 ? 10.599 -2.253 27.260 1.00 93.00 425 PRO A CA 1
ATOM 3394 C C . PRO A 1 425 ? 9.096 -1.934 27.208 1.00 93.00 425 PRO A C 1
ATOM 3396 O O . PRO A 1 425 ? 8.319 -2.453 28.002 1.00 93.00 425 PRO A O 1
ATOM 3399 N N . VAL A 1 426 ? 8.679 -1.097 26.256 1.00 94.44 426 VAL A N 1
ATOM 3400 C CA . VAL A 1 426 ? 7.302 -0.620 26.082 1.00 94.44 426 VAL A CA 1
ATOM 3401 C C . VAL A 1 426 ? 6.760 -0.971 24.700 1.00 94.44 426 VAL A C 1
ATOM 3403 O O . VAL A 1 426 ? 7.501 -1.412 23.819 1.00 94.44 426 VAL A O 1
ATOM 3406 N N . GLY A 1 427 ? 5.456 -0.768 24.518 1.00 94.94 427 GLY A N 1
ATOM 3407 C CA . GLY A 1 427 ? 4.762 -1.034 23.264 1.00 94.94 427 GLY A CA 1
ATOM 3408 C C . GLY A 1 427 ? 4.512 -2.516 22.996 1.00 94.94 427 GLY A C 1
ATOM 3409 O O . GLY A 1 427 ? 4.873 -3.396 23.783 1.00 94.94 427 GLY A O 1
ATOM 3410 N N . ASN A 1 428 ? 3.848 -2.761 21.869 1.00 96.06 428 ASN A N 1
ATOM 3411 C CA . ASN A 1 428 ? 3.368 -4.071 21.427 1.00 96.06 428 ASN A CA 1
ATOM 3412 C C . ASN A 1 428 ? 3.658 -4.265 19.931 1.00 96.06 428 ASN A C 1
ATOM 3414 O O . ASN A 1 428 ? 4.040 -3.315 19.248 1.00 96.06 428 ASN A O 1
ATOM 3418 N N . PHE A 1 429 ? 3.495 -5.478 19.407 1.00 97.12 429 PHE A N 1
ATOM 3419 C CA . PHE A 1 429 ? 4.100 -5.879 18.134 1.00 97.12 429 PHE A CA 1
ATOM 3420 C C . PHE A 1 429 ? 3.092 -6.002 16.990 1.00 97.12 429 PHE A C 1
ATOM 3422 O O . PHE A 1 429 ? 2.001 -6.518 17.172 1.00 97.12 429 PHE A O 1
ATOM 3429 N N . SER A 1 430 ? 3.450 -5.546 15.793 1.00 96.81 430 SER A N 1
ATOM 3430 C CA . SER A 1 430 ? 2.661 -5.727 14.561 1.00 96.81 430 SER A CA 1
ATOM 3431 C C . SER A 1 430 ? 3.347 -6.710 13.601 1.00 96.81 430 SER A C 1
ATOM 3433 O O . SER A 1 430 ? 4.335 -7.344 13.956 1.00 96.81 430 SER A O 1
ATOM 3435 N N . GLY A 1 431 ? 2.873 -6.829 12.360 1.00 96.25 431 GLY A N 1
ATOM 3436 C CA . GLY A 1 431 ? 3.547 -7.636 11.339 1.00 96.25 431 GLY A CA 1
ATOM 3437 C C . GLY A 1 431 ? 3.284 -9.132 11.491 1.00 96.25 431 GLY A C 1
ATOM 3438 O O . GLY A 1 431 ? 2.162 -9.530 11.810 1.00 96.25 431 GLY A O 1
ATOM 3439 N N . LYS A 1 432 ? 4.292 -9.965 11.199 1.00 96.00 432 LYS A N 1
ATOM 3440 C CA . LYS A 1 432 ? 4.120 -11.426 11.090 1.00 96.00 432 LYS A CA 1
ATOM 3441 C C . LYS A 1 432 ? 3.641 -12.105 12.388 1.00 96.00 432 LYS A C 1
ATOM 3443 O O . LYS A 1 432 ? 2.803 -12.995 12.270 1.00 96.00 432 LYS A O 1
ATOM 3448 N N . PRO A 1 433 ? 4.024 -11.652 13.600 1.00 96.44 433 PRO A N 1
ATOM 3449 C CA . PRO A 1 433 ? 3.483 -12.194 14.851 1.00 96.44 433 PRO A CA 1
ATOM 3450 C C . PRO A 1 433 ? 1.958 -12.138 14.991 1.00 96.44 433 PRO A C 1
ATOM 3452 O O . PRO A 1 433 ? 1.360 -12.944 15.695 1.00 96.44 433 PRO A O 1
ATOM 3455 N N . CYS A 1 434 ? 1.293 -11.213 14.298 1.00 96.44 434 CYS A N 1
ATOM 3456 C CA . CYS A 1 434 ? -0.164 -11.097 14.340 1.00 96.44 434 CYS A CA 1
ATOM 3457 C C . CYS A 1 434 ? -0.880 -12.099 13.418 1.00 96.44 434 CYS A C 1
ATOM 3459 O O . CYS A 1 434 ? -2.096 -12.268 13.526 1.00 96.44 434 CYS A O 1
ATOM 3461 N N . GLU A 1 435 ? -0.173 -12.720 12.470 1.00 95.81 435 GLU A N 1
ATOM 3462 C CA . GLU A 1 435 ? -0.783 -13.483 11.379 1.00 95.81 435 GLU A CA 1
ATOM 3463 C C . GLU A 1 435 ? -1.596 -14.672 11.881 1.00 95.81 435 GLU A C 1
ATOM 3465 O O . GLU A 1 435 ? -2.798 -14.748 11.634 1.00 95.81 435 GLU A O 1
ATOM 3470 N N . LYS A 1 436 ? -0.943 -15.586 12.607 1.00 95.50 436 LYS A N 1
ATOM 3471 C CA . LYS A 1 436 ? -1.552 -16.844 13.038 1.00 95.50 436 LYS A CA 1
ATOM 3472 C C . LYS A 1 436 ? -2.829 -16.577 13.827 1.00 95.50 436 LYS A C 1
ATOM 3474 O O . LYS A 1 436 ? -3.898 -17.070 13.472 1.00 95.50 436 LYS A O 1
ATOM 3479 N N . ARG A 1 437 ? -2.728 -15.721 14.848 1.00 95.19 437 ARG A N 1
ATOM 3480 C CA . ARG A 1 437 ? -3.854 -15.423 15.729 1.00 95.19 437 ARG A CA 1
ATOM 3481 C C . ARG A 1 437 ? -4.979 -14.677 15.013 1.00 95.19 437 ARG A C 1
ATOM 3483 O O . ARG A 1 437 ? -6.148 -14.975 15.240 1.00 95.19 437 ARG A O 1
ATOM 3490 N N . SER A 1 438 ? -4.659 -13.741 14.118 1.00 96.62 438 SER A N 1
ATOM 3491 C CA . SER A 1 438 ? -5.700 -13.075 13.323 1.00 96.62 438 SER A CA 1
ATOM 3492 C C . SER A 1 438 ? -6.433 -14.059 12.403 1.00 96.62 438 SER A C 1
ATOM 3494 O O . SER A 1 438 ? -7.658 -14.001 12.338 1.00 96.62 438 SER A O 1
ATOM 3496 N N . ASN A 1 439 ? -5.736 -15.009 11.769 1.00 97.44 439 ASN A N 1
ATOM 3497 C CA . ASN A 1 439 ? -6.357 -16.044 10.931 1.00 97.44 439 ASN A CA 1
ATOM 3498 C C . ASN A 1 439 ? -7.272 -16.979 11.742 1.00 97.44 439 ASN A C 1
ATOM 3500 O O . ASN A 1 439 ? -8.378 -17.300 11.303 1.00 97.44 439 ASN A O 1
ATOM 3504 N N . GLU A 1 440 ? -6.853 -17.376 12.946 1.00 97.00 440 GLU A N 1
ATOM 3505 C CA . GLU A 1 440 ? -7.681 -18.167 13.867 1.00 97.00 440 GLU A CA 1
ATOM 3506 C C . GLU A 1 440 ? -8.984 -17.443 14.227 1.00 97.00 440 GLU A C 1
ATOM 3508 O O . GLU A 1 440 ? -10.062 -18.034 14.153 1.00 97.00 440 GLU A O 1
ATOM 3513 N N . LEU A 1 441 ? -8.907 -16.149 14.555 1.00 97.31 441 LEU A N 1
ATOM 3514 C CA . LEU A 1 441 ? -10.078 -15.350 14.919 1.00 97.31 441 LEU A CA 1
ATOM 3515 C C . LEU A 1 441 ? -11.006 -15.066 13.729 1.00 97.31 441 LEU A C 1
ATOM 3517 O O . LEU A 1 441 ? -12.228 -15.076 13.896 1.00 97.31 441 LEU A O 1
ATOM 3521 N N . ILE A 1 442 ? -10.453 -14.878 12.525 1.00 98.00 442 ILE A N 1
ATOM 3522 C CA . ILE A 1 442 ? -11.234 -14.808 11.279 1.00 98.00 442 ILE A CA 1
ATOM 3523 C C . ILE A 1 442 ? -12.041 -16.098 11.117 1.00 98.00 442 ILE A C 1
ATOM 3525 O O . ILE A 1 442 ? -13.264 -16.040 10.986 1.00 98.00 442 ILE A O 1
ATOM 3529 N N . LYS A 1 443 ? -11.386 -17.262 11.215 1.00 97.56 443 LYS A N 1
ATOM 3530 C CA . LYS A 1 443 ? -12.037 -18.576 11.114 1.00 97.56 443 LYS A CA 1
ATOM 3531 C C . LYS A 1 443 ? -13.112 -18.768 12.188 1.00 97.56 443 LYS A C 1
ATOM 3533 O O . LYS A 1 443 ? -14.211 -19.229 11.875 1.00 97.56 443 LYS A O 1
ATOM 3538 N N . LEU A 1 444 ? -12.815 -18.398 13.436 1.00 96.81 444 LEU A N 1
ATOM 3539 C CA . LEU A 1 444 ? -13.743 -18.470 14.569 1.00 96.81 444 LEU A CA 1
ATOM 3540 C C . LEU A 1 444 ? -15.010 -17.645 14.304 1.00 96.81 444 LEU A C 1
ATOM 3542 O O . LEU A 1 444 ? -16.126 -18.155 14.427 1.00 96.81 444 LEU A O 1
ATOM 3546 N N . CYS A 1 445 ? -14.842 -16.378 13.918 1.00 98.00 445 CYS A N 1
ATOM 3547 C CA . CYS A 1 445 ? -15.954 -15.481 13.632 1.00 98.00 445 CYS A CA 1
ATOM 3548 C C . CYS A 1 445 ? -16.754 -15.954 12.419 1.00 98.00 445 CYS A C 1
ATOM 3550 O O . CYS A 1 445 ? -17.980 -16.033 12.494 1.00 98.00 445 CYS A O 1
ATOM 3552 N N . TYR A 1 446 ? -16.079 -16.338 11.334 1.00 97.69 446 TYR A N 1
ATOM 3553 C CA . TYR A 1 446 ? -16.734 -16.784 10.108 1.00 97.69 446 TYR A CA 1
ATOM 3554 C C . TYR A 1 446 ? -17.614 -18.012 10.354 1.00 97.69 446 TYR A C 1
ATOM 3556 O O . TYR A 1 446 ? -18.784 -18.016 9.967 1.00 97.69 446 TYR A O 1
ATOM 3564 N N . LYS A 1 447 ? -17.100 -19.008 11.094 1.00 97.00 447 LYS A N 1
ATOM 3565 C CA . LYS A 1 447 ? -17.835 -20.237 11.434 1.00 97.00 447 LYS A CA 1
ATOM 3566 C C . LYS A 1 447 ? -19.183 -19.957 12.105 1.00 97.00 447 LYS A C 1
ATOM 3568 O O . LYS A 1 447 ? -20.129 -20.711 11.897 1.00 97.00 447 LYS A O 1
ATOM 3573 N N . LYS A 1 448 ? -19.275 -18.907 12.927 1.00 95.50 448 LYS A N 1
ATOM 3574 C CA . LYS A 1 448 ? -20.472 -18.629 13.736 1.00 95.50 448 LYS A CA 1
ATOM 3575 C C . LYS A 1 448 ? -21.339 -17.497 13.195 1.00 95.50 448 LYS A C 1
ATOM 3577 O O . LYS A 1 448 ? -22.560 -17.571 13.283 1.00 95.50 448 LYS A O 1
ATOM 3582 N N . TYR A 1 449 ? -20.720 -16.467 12.628 1.00 97.62 449 TYR A N 1
ATOM 3583 C CA . TYR A 1 449 ? -21.373 -15.215 12.252 1.00 97.62 449 TYR A CA 1
ATOM 3584 C C . TYR A 1 449 ? -21.025 -14.734 10.837 1.00 97.62 449 TYR A C 1
ATOM 3586 O O . TYR A 1 449 ? -21.395 -13.616 10.488 1.00 97.62 449 TYR A O 1
ATOM 3594 N N . GLY A 1 450 ? -20.401 -15.556 9.983 1.00 95.31 450 GLY A N 1
ATOM 3595 C CA . GLY A 1 450 ? -20.021 -15.168 8.614 1.00 95.31 450 GLY A CA 1
ATOM 3596 C C . GLY A 1 450 ? -21.191 -14.758 7.706 1.00 95.31 450 GLY A C 1
ATOM 3597 O O . GLY A 1 450 ? -21.003 -13.996 6.767 1.00 95.31 450 GLY A O 1
ATOM 3598 N N . LYS A 1 451 ? -22.425 -15.189 8.014 1.00 95.50 451 LYS A N 1
ATOM 3599 C CA . LYS A 1 451 ? -23.646 -14.729 7.317 1.00 95.50 451 LYS A CA 1
ATOM 3600 C C . LYS A 1 451 ? -24.132 -13.345 7.773 1.00 95.50 451 LYS A C 1
ATOM 3602 O O . LYS A 1 451 ? -24.944 -12.729 7.093 1.00 95.50 451 LYS A O 1
ATOM 3607 N N . ARG A 1 452 ? -23.688 -12.878 8.945 1.00 97.00 452 ARG A N 1
ATOM 3608 C CA . ARG A 1 452 ? -24.151 -11.641 9.597 1.00 97.00 452 ARG A CA 1
ATOM 3609 C C . ARG A 1 452 ? -23.097 -10.539 9.579 1.00 97.00 452 ARG A C 1
ATOM 3611 O O . ARG A 1 452 ? -23.456 -9.367 9.468 1.00 97.00 452 ARG A O 1
ATOM 3618 N N . LEU A 1 453 ? -21.833 -10.897 9.758 1.00 98.19 453 LEU A N 1
ATOM 3619 C CA . LEU A 1 453 ? -20.721 -9.966 9.863 1.00 98.19 453 LEU A CA 1
ATOM 3620 C C . LEU A 1 453 ? -19.798 -10.129 8.665 1.00 98.19 453 LEU A C 1
ATOM 3622 O O . LEU A 1 453 ? -19.317 -11.223 8.382 1.00 98.19 453 LEU A O 1
ATOM 3626 N N . ILE A 1 454 ? -19.496 -9.006 8.024 1.00 98.00 454 ILE A N 1
ATOM 3627 C CA . ILE A 1 454 ? -18.333 -8.897 7.151 1.00 98.00 454 ILE A CA 1
ATOM 3628 C C . ILE A 1 454 ? -17.078 -8.988 8.023 1.00 98.00 454 ILE A C 1
ATOM 3630 O O . ILE A 1 454 ? -17.033 -8.423 9.119 1.00 98.00 454 ILE A O 1
ATOM 3634 N N . ILE A 1 455 ? -16.055 -9.682 7.538 1.00 98.19 455 ILE A N 1
ATOM 3635 C CA . ILE A 1 455 ? -14.785 -9.830 8.244 1.00 98.19 455 ILE A CA 1
ATOM 3636 C C . ILE A 1 455 ? -13.691 -9.189 7.403 1.00 98.19 455 ILE A C 1
ATOM 3638 O O . ILE A 1 455 ? -13.502 -9.545 6.246 1.00 98.19 455 ILE A O 1
ATOM 3642 N N . ILE A 1 456 ? -12.970 -8.245 7.999 1.00 97.94 456 ILE A N 1
ATOM 3643 C CA . ILE A 1 456 ? -11.786 -7.635 7.397 1.00 97.94 456 ILE A CA 1
ATOM 3644 C C . ILE A 1 456 ? -10.565 -8.234 8.094 1.00 97.94 456 ILE A C 1
ATOM 3646 O O . ILE A 1 456 ? -10.346 -8.024 9.291 1.00 97.94 456 ILE A O 1
ATOM 3650 N N . GLY A 1 457 ? -9.777 -9.004 7.348 1.00 97.31 457 GLY A N 1
ATOM 3651 C CA . GLY A 1 457 ? -8.545 -9.594 7.853 1.00 97.31 457 GLY A CA 1
ATOM 3652 C C . GLY A 1 457 ? -7.402 -8.580 7.876 1.00 97.31 457 GLY A C 1
ATOM 3653 O O . GLY A 1 457 ? -7.052 -8.004 6.852 1.00 97.31 457 GLY A O 1
ATOM 3654 N N . CYS A 1 458 ? -6.793 -8.374 9.041 1.00 96.00 458 CYS A N 1
ATOM 3655 C CA . CYS A 1 458 ? -5.694 -7.436 9.244 1.00 96.00 458 CYS A CA 1
ATOM 3656 C C . CYS A 1 458 ? -4.574 -8.092 10.072 1.00 96.00 458 CYS A C 1
ATOM 3658 O O . CYS A 1 458 ? -4.820 -8.892 10.969 1.00 96.00 458 CYS A O 1
ATOM 3660 N N . GLY A 1 459 ? -3.321 -7.734 9.789 1.00 94.06 459 GLY A N 1
ATOM 3661 C CA . GLY A 1 459 ? -2.146 -8.253 10.494 1.00 94.06 459 GLY A CA 1
ATOM 3662 C C . GLY A 1 459 ? -1.485 -9.433 9.782 1.00 94.06 459 GLY A C 1
ATOM 3663 O O . GLY A 1 459 ? -2.130 -10.430 9.461 1.00 94.06 459 GLY A O 1
ATOM 3664 N N . GLY A 1 460 ? -0.178 -9.307 9.546 1.00 95.00 460 GLY A N 1
ATOM 3665 C CA . GLY A 1 460 ? 0.648 -10.397 9.032 1.00 95.00 460 GLY A CA 1
ATOM 3666 C C . GLY A 1 460 ? 0.638 -10.631 7.522 1.00 95.00 460 GLY A C 1
ATOM 3667 O O . GLY A 1 460 ? 1.213 -11.620 7.099 1.00 95.00 460 GLY A O 1
ATOM 3668 N N . VAL A 1 461 ? 0.045 -9.746 6.713 1.00 96.94 461 VAL A N 1
ATOM 3669 C CA . VAL A 1 461 ? -0.007 -9.903 5.247 1.00 96.94 461 VAL A CA 1
ATOM 3670 C C . VAL A 1 461 ? 1.268 -9.356 4.599 1.00 96.94 461 VAL A C 1
ATOM 3672 O O . VAL A 1 461 ? 1.449 -8.140 4.546 1.00 96.94 461 VAL A O 1
ATOM 3675 N N . PHE A 1 462 ? 2.147 -10.237 4.109 1.00 95.25 462 PHE A N 1
ATOM 3676 C CA . PHE A 1 462 ? 3.379 -9.869 3.393 1.00 95.25 462 PHE A CA 1
ATOM 3677 C C . PHE A 1 462 ? 3.406 -10.345 1.936 1.00 95.25 462 PHE A C 1
ATOM 3679 O O . PHE A 1 462 ? 4.221 -9.839 1.162 1.00 95.25 462 PHE A O 1
ATOM 3686 N N . SER A 1 463 ? 2.546 -11.292 1.558 1.00 95.12 463 SER A N 1
ATOM 3687 C CA . SER A 1 463 ? 2.449 -11.815 0.192 1.00 95.12 463 SER A CA 1
ATOM 3688 C C . SER A 1 463 ? 1.000 -11.978 -0.283 1.00 95.12 463 SER A C 1
ATOM 3690 O O . SER A 1 463 ? 0.047 -11.777 0.476 1.00 95.12 463 SER A O 1
ATOM 3692 N N . ALA A 1 464 ? 0.835 -12.339 -1.559 1.00 93.69 464 ALA A N 1
ATOM 3693 C CA . ALA A 1 464 ? -0.468 -12.661 -2.134 1.00 93.69 464 ALA A CA 1
ATOM 3694 C C . ALA A 1 464 ? -1.085 -13.909 -1.480 1.00 93.69 464 ALA A C 1
ATOM 3696 O O . ALA A 1 464 ? -2.292 -13.952 -1.266 1.00 93.69 464 ALA A O 1
ATOM 3697 N N . GLU A 1 465 ? -0.261 -14.891 -1.115 1.00 96.81 465 GLU A N 1
ATOM 3698 C CA . GLU A 1 465 ? -0.675 -16.101 -0.403 1.00 96.81 465 GLU A CA 1
ATOM 3699 C C . GLU A 1 465 ? -1.174 -15.771 1.008 1.00 96.81 465 GLU A C 1
ATOM 3701 O O . GLU A 1 465 ? -2.239 -16.249 1.391 1.00 96.81 465 GLU A O 1
ATOM 3706 N N . ASP A 1 466 ? -0.469 -14.900 1.745 1.00 97.12 466 ASP A N 1
ATOM 3707 C CA . ASP A 1 466 ? -0.913 -14.442 3.071 1.00 97.12 466 ASP A CA 1
ATOM 3708 C C . ASP A 1 466 ? -2.282 -13.729 2.978 1.00 97.12 466 ASP A C 1
ATOM 3710 O O . ASP A 1 466 ? -3.145 -13.889 3.844 1.00 97.12 466 ASP A O 1
ATOM 3714 N N . ALA A 1 467 ? -2.500 -12.936 1.919 1.00 96.50 467 ALA A N 1
ATOM 3715 C CA . ALA A 1 467 ? -3.780 -12.275 1.669 1.00 96.50 467 ALA A CA 1
ATOM 3716 C C . ALA A 1 467 ? -4.882 -13.282 1.314 1.00 96.50 467 ALA A C 1
ATOM 3718 O O . ALA A 1 467 ? -5.973 -13.215 1.874 1.00 96.50 467 ALA A O 1
ATOM 3719 N N . TYR A 1 468 ? -4.592 -14.225 0.415 1.00 96.19 468 TYR A N 1
ATOM 3720 C CA . TYR A 1 468 ? -5.544 -15.245 -0.016 1.00 96.19 468 TYR A CA 1
ATOM 3721 C C . TYR A 1 468 ? -5.926 -16.197 1.119 1.00 96.19 468 TYR A C 1
ATOM 3723 O O . TYR A 1 468 ? -7.067 -16.614 1.188 1.00 96.19 468 TYR A O 1
ATOM 3731 N N . GLN A 1 469 ? -5.019 -16.484 2.056 1.00 96.81 469 GLN A N 1
ATOM 3732 C CA . GLN A 1 469 ? -5.326 -17.288 3.241 1.00 96.81 469 GLN A CA 1
ATOM 3733 C C . GLN A 1 469 ? -6.369 -16.630 4.164 1.00 96.81 469 GLN A C 1
ATOM 3735 O O . GLN A 1 469 ? -7.052 -17.328 4.916 1.00 96.81 469 GLN A O 1
ATOM 3740 N N . LYS A 1 470 ? -6.463 -15.293 4.163 1.00 96.50 470 LYS A N 1
ATOM 3741 C CA . LYS A 1 470 ? -7.453 -14.550 4.961 1.00 96.50 470 LYS A CA 1
ATOM 3742 C C . LYS A 1 470 ? -8.828 -14.467 4.296 1.00 96.50 470 LYS A C 1
ATOM 3744 O O . LYS A 1 470 ? -9.796 -14.215 5.014 1.00 96.50 470 LYS A O 1
ATOM 3749 N N . ILE A 1 471 ? -8.880 -14.595 2.969 1.00 93.00 471 ILE A N 1
ATOM 3750 C CA . ILE A 1 471 ? -10.107 -14.622 2.158 1.00 93.00 471 ILE A CA 1
ATOM 3751 C C . ILE A 1 471 ? -10.723 -16.015 2.272 1.00 93.00 471 ILE A C 1
ATOM 3753 O O . ILE A 1 471 ? -11.956 -16.076 2.477 1.00 93.00 471 ILE A O 1
#

pLDDT: mean 94.4, std 5.98, range [59.34, 98.81]

Organism: NCBI:txid1798388

InterPro domains:
  IPR005720 Dihydroorotate dehydrogenase, catalytic [PF01180] (206-471)
  IPR012932 Vitamin K epoxide reductase [PF07884] (8-138)
  IPR012932 Vitamin K epoxide reductase [SM00756] (2-142)
  IPR013785 Aldolase-type TIM barrel [G3DSA:3.20.20.70] (162-471)
  IPR038354 VKOR domain superfamily [G3DSA:1.20.1440.130] (1-161)
  IPR044698 Vitamin K epoxide reductase-like VKOR/LOT1 [cd12916] (6-138)
  IPR050074 Dihydroorotate dehydrogenase [PTHR48109] (153-471)

Foldseek 3Di:
DVLVLLVVLLVLLVVLLVLLVVLVVCVVVVHAPPQAPDDPAAHQRLLCPDPPQDDPNHGVSVVSNVLSVVLNVLSVVLNVPVPPPPVNLVSLLVLQVSLVVQQVVLVVSVCCSVPPSSHDYPSSVSSNVSSVVSNVSSCVVCQVSQLVSLCVVVVCCCVPPVVVVCQVDQPVVSLVVVLQVLLVLLVDPVSLVVLLSRAADFDPVQWDQAQNFIFRHLAEAEAPSAQEVRNQRNCVSNHHREYEHFQAWQAADQADPDPQWADQVQLQKMFGQGQGHHHHLVNSLVVQLVDDGPHAYEYEYAFPQDPVQADLVSRLVRRLNSLLSNQPGNRPHAAYEDEQADPNGDYDDGCLPLVSVLVSLVSNVVSVRPHAYEYEDHLQDDLVSLVSNVVSQLVRLSHAAYEQADFAPPLVQPSGDNVSSVVDPDGTMFAQSSQPSSLVSLVSCCVPQVVRHDYRGDTHDDDPVSVVSSD

Secondary structure (DSSP, 8-state):
-HHHHHHHHHHHHHHHHHHHHHHHHHHHHTPPPTTSSSBTTB-HHHHHTSTTSEETTEEHHHHHHHHHHHHHHHHHHHHHTTT-HHHHHHHHHHHHHHHHHHHHHHHHHHHIIIIII--B-HHHHHHHHHHHHHHHHHHHHTHHHHHHHHHHHHHHHIIIIIHHHHTTS-HHHHHHHHHHHHHHHHH-HHHHHHHHHHH----GGG-EEETTEEESSS-EEPTTS-TTS-STTTGGGGT-SEEEEEEE-SS-B--SSSP-EEEETTTTEEEE--TT-B--HHHHHHHHTT---SS-EEEEE-----TT--SHHHHHHHHHHHHHHHHTS-----EEEEE---TT-SSS--S-SHHHHHHHHHHHHTT--SS-EEEEE-SSS-HHHHHHHHHHHHT-TTEEEEEE---B--TT-TTS-HHHHHT-SS-EE-SGGGHHHHHHHHHHHHHHHTTT-EEEE-S---SHHHHHHH-